Protein 7SBJ (pdb70)

Secondary structure (DSSP, 8-state):
-EEEEBGGGS-GGGHHHHHHHHHHTT---EEEEEEBSSSSS-B---HHHHHHHHHHT--S-EEEEEE-SS-TTTHHHHHHHT-SEEEE-GGG-S-HHHHHHHHHHTTPEEEEEE-TT--GGGGTTTGGG-SEEEEESS-TTS-S-PPPTHHHHHHHHHHHHHHHHTS--EEEEESS--HHHHHHHHHHT--EEEESHHHHT-SS-HHHHHHHHHHHHHHH-/-EE--BGGGS-GGGHHHHHHHHHHTT---EEEEEEBSSSSS-B-B-HHHHHHHHHHT--S-EEEEEE-SS-TTTHHHHHHTT-SEEEE-GGG-S-HHHHHHHHHHTT-EEEEEE-TT--GGGGTTTGGG-SEEEEESS-TTS-S----THHHHHHHHHHHHHHHHTS--EEEEESS--HHHHHHHHHHT--EEE-SHHHHT-SS-HHHHHHHHHHHHHHH-/-EE--BGGGS-GGGHHHHHHHHHHTT---EEEEEEBSSSSS-B-B-HHHHHHHHHHT--S-EEEEEE-SS-TTTHHHHHHTT-SEEEE-GGG-S-HHHHHHHHHHTT-EEEEEE-TT--GGGGTTTGGG-SEEEEESS-TTS-S----THHHHHHHHHHHHHHHHTS--EEEEESS--HHHHHHHHHHT--EEE-SHHHHT-SS-HHHHHHHHHHHHHHH-

Organism: Stenotrophomonas maltophilia (strain K279a) (NCBI:txid522373)

Sequence (663 aa):
CLIAPSSILSANFARLGEEVDNVLAAGADWVHFDVMDNHYVPNLTIGPMVCQQALRKHGVTAPIDVHLMVEPVVDRIIPDFAEEAGATYISFHPEASRHVHRTIQQLIRSLGCKKPGIVLNPATPVDILDWVLDDLDLVLLMSVNPGFGGQAFIPSALDKLKVVRKMIDASGKDIRRLEIDGGVKADNIGEIAAAGADTFVAGSSAIFNAKTSYQDVIAQMRANVAAARCLIAPSSILSANFARLGEEVDNNVLAAGADWVHFDVMDNHYVPNLTIGPMVCQQALRKHGVTAPIDVHLMVEPVVDRIIPDFAEEAGATYISFHPEASRHVHRTIQQLIRSLGCKPGIVLNPATPVDILDWVLDDLDLVLLMSVNPGFGGQAFIPSALDKLKVVRKMIDASGKDIRRLEIDGGVKADNIGEIAAAGADTFVAGSAIFNAKTSYQQDDVIAQQMRANVAAARCLIAPSSILSANFARLGEEVDNNVLAAGADWVHFDVMDNHYVPNLTIGPMVCQQALRKHGVTAPIDVHLMVEPVVDRIIPDFAEAGATYISFHPEASRHVHRTIQQLIRSLGCKKPGIVLNPATPVDILDWVLDDLDLVLLMSVNPGFGGQAFIPSALDKLKVVRKMIDASGKDIRRLEIDGGVKADNIGEIAAAGADTFVAGSAIFNAKTSYQQDDVIAQQMRANVAAAR

Solvent-accessible surface area: 25752 Å² total; per-residue (Å²): 84,37,2,0,1,8,0,57,35,11,72,87,92,144,21,16,93,22,0,62,71,2,37,93,18,30,10,42,9,1,0,0,8,5,15,42,87,126,2,2,84,66,126,31,23,22,29,145,27,0,110,56,3,64,91,101,50,6,129,19,44,0,0,0,0,0,3,4,56,103,1,39,167,33,0,52,58,0,21,154,8,24,10,30,25,0,0,0,0,9,93,3,15,216,125,25,104,121,0,5,111,23,0,104,83,72,70,6,83,0,0,0,0,0,7,6,6,9,21,26,71,63,0,80,224,11,17,88,55,4,29,0,0,0,2,8,0,14,2,3,14,55,54,92,54,86,32,20,100,32,7,30,78,5,0,103,58,0,53,150,44,6,90,94,33,71,103,128,5,43,0,0,0,17,6,28,6,105,31,120,26,0,12,109,1,6,68,5,12,4,30,0,2,1,4,14,70,22,0,17,103,37,114,80,51,46,115,82,13,2,59,93,0,80,56,41,7,71,89,40,218,85,37,2,0,1,10,0,43,37,11,62,9,0,85,1,0,65,24,0,61,80,1,38,92,16,29,10,45,8,1,0,0,6,0,11,0,20,71,44,6,47,38,0,0,0,0,11,40,2,0,108,12,0,65,92,46,52,6,128,20,43,0,0,0,0,0,2,0,73,79,2,40,101,1,0,50,51,0,20,153,7,24,10,30,24,0,0,0,0,8,94,5,15,214,126,22,89,120,0,2,99,23,0,104,90,71,70,8,90,0,0,0,0,1,30,29,95,13,94,37,88,64,0,81,228,12,17,93,49,5,36,0,0,0,1,8,0,14,68,11,14,130,54,91,62,84,30,45,100,61,6,30,90,32,0,110,69,0,53,155,47,4,90,93,34,69,105,132,6,40,0,0,0,18,5,31,5,104,24,117,27,0,12,112,1,6,68,5,11,2,25,0,2,1,4,16,69,26,0,18,103,38,114,75,49,46,104,49,11,2,59,80,1,81,58,54,8,71,92,41,214,82,38,2,0,1,9,0,39,36,11,63,9,1,83,1,0,67,22,0,63,81,1,40,95,18,30,10,43,10,2,0,0,6,0,12,0,20,70,43,7,45,39,0,0,0,0,11,46,2,0,104,13,0,62,92,46,52,6,128,18,45,0,0,0,0,0,3,1,72,78,1,36,96,0,0,50,54,0,20,89,3,24,10,32,23,0,0,0,0,8,96,5,15,122,10,14,19,63,0,5,97,22,0,105,84,72,71,6,81,0,0,0,0,1,30,31,95,11,93,36,38,26,1,74,41,1,16,88,59,5,29,0,0,0,2,9,0,13,69,10,14,131,54,91,59,85,33,44,98,62,6,31,90,33,0,109,70,0,52,155,44,4,92,93,33,71,105,130,6,41,0,0,0,17,6,28,5,105,30,117,26,0,12,110,1,6,68,6,11,3,26,0,2,1,4,15,72,25,0,16,102,38,116,81,41,43,100,82,16,2,60,94,0,81,55,44,6,73,91,36,212

Radius of gyration: 29.18 Å; Cα contacts (8 Å, |Δi|>4): 1461; chains: 3; bounding box: 73×74×62 Å

Nearest PDB structures (foldseek):
  7sbj-assembly1_C  TM=1.004E+00  e=1.946E-46  Stenotrophomonas maltophilia K279a
  5umf-assembly1_C  TM=9.713E-01  e=2.193E-35  Neisseria gonorrhoeae NCCP11945
  2fli-assembly1_D  TM=9.748E-01  e=1.116E-24  Streptococcus pyogenes
  1tqx-assembly1_A  TM=9.284E-01  e=1.489E-22  Plasmodium falciparum 3D7
  3ct7-assembly1_A  TM=9.253E-01  e=1.121E-21  unclassified

InterPro domains:
  IPR000056 Ribulose-phosphate 3-epimerase-like [PF00834] (6-203)
  IPR000056 Ribulose-phosphate 3-epimerase-like [PS01085] (33-47)
  IPR000056 Ribulose-phosphate 3-epimerase-like [PS01086] (136-158)
  IPR000056 Ribulose-phosphate 3-epimerase-like [PTHR11749] (4-222)
  IPR000056 Ribulose-phosphate 3-epimerase-like [cd00429] (5-217)
  IPR011060 Ribulose-phosphate binding barrel [SSF51366] (4-218)
  IPR013785 Aldolase-type TIM barrel [G3DSA:3.20.20.70] (1-223)
  IPR026019 Ribulose-phosphate 3-epimerase [MF_02227] (3-219)
  IPR026019 Ribulose-phosphate 3-epimerase [PIRSF001461] (2-222)
  IPR026019 Ribulose-phosphate 3-epimerase [TIGR01163] (5-217)

B-factor: mean 19.15, std 9.73, range [6.84, 82.82]

Structure (mmCIF, N/CA/C/O backbone):
data_7SBJ
#
_entry.id   7SBJ
#
_cell.length_a   83.890
_cell.length_b   136.480
_cell.length_c   148.740
_cell.angle_alpha   90.000
_cell.angle_beta   90.000
_cell.angle_gamma   90.000
#
_symmetry.space_group_name_H-M   'C 2 2 21'
#
loop_
_entity.id
_entity.type
_entity.pdbx_description
1 polymer 'Ribulose-phosphate 3-epimerase'
2 non-polymer 'ZINC ION'
3 non-polymer 'SULFATE ION'
4 non-polymer 'CHLORIDE ION'
5 non-polymer 'MAGNESIUM ION'
6 water water
#
loop_
_atom_site.group_PDB
_atom_site.id
_atom_site.type_symbol
_atom_site.label_atom_id
_atom_site.label_alt_id
_atom_site.label_comp_id
_atom_site.label_asym_id
_atom_site.label_entity_id
_atom_site.label_seq_id
_atom_site.pdbx_PDB_ins_code
_atom_site.Cartn_x
_atom_site.Cartn_y
_atom_site.Cartn_z
_atom_site.occupancy
_atom_site.B_iso_or_equiv
_atom_site.auth_seq_id
_atom_site.auth_comp_id
_atom_site.auth_asym_id
_atom_site.auth_atom_id
_atom_site.pdbx_PDB_model_num
ATOM 1 N N . CYS A 1 12 ? -28.26662 -16.15065 -35.95628 1.000 34.31722 4 CYS A N 1
ATOM 2 C CA . CYS A 1 12 ? -27.87805 -16.10920 -34.54555 1.000 25.35047 4 CYS A CA 1
ATOM 3 C C . CYS A 1 12 ? -26.36721 -15.83214 -34.34053 1.000 24.81877 4 CYS A C 1
ATOM 4 O O . CYS A 1 12 ? -26.01923 -14.68067 -34.10530 1.000 22.87749 4 CYS A O 1
ATOM 7 N N . LEU A 1 13 ? -25.45796 -16.81372 -34.43996 1.000 16.97376 5 LEU A N 1
ATOM 8 C CA . LEU A 1 13 ? -24.04827 -16.56001 -34.14851 1.000 13.77752 5 LEU A CA 1
ATOM 9 C C . LEU A 1 13 ? -23.20115 -16.69648 -35.40577 1.000 14.72471 5 LEU A C 1
ATOM 10 O O . LEU A 1 13 ? -23.35828 -17.65898 -36.16911 1.000 14.58488 5 LEU A O 1
ATOM 15 N N . ILE A 1 14 ? -22.29995 -15.73784 -35.61465 1.000 13.33014 6 ILE A N 1
ATOM 16 C CA . ILE A 1 14 ? -21.39669 -15.72765 -36.76242 1.000 12.39499 6 ILE A CA 1
ATOM 17 C C . ILE A 1 14 ? -19.99978 -16.02153 -36.24162 1.000 13.57350 6 ILE A C 1
ATOM 18 O O . ILE A 1 14 ? -19.51160 -15.31868 -35.34772 1.000 14.25350 6 ILE A O 1
ATOM 23 N N . ALA A 1 15 ? -19.35075 -17.04685 -36.80614 1.000 14.46250 7 ALA A N 1
ATOM 24 C CA . ALA A 1 15 ? -18.03968 -17.52175 -36.34776 1.000 12.01216 7 ALA A CA 1
ATOM 25 C C . ALA A 1 15 ? -17.07916 -17.59568 -37.52730 1.000 12.90840 7 ALA A C 1
ATOM 26 O O . ALA A 1 15 ? -16.90188 -18.66701 -38.12073 1.000 14.59754 7 ALA A O 1
ATOM 28 N N . PRO A 1 16 ? -16.43372 -16.48176 -37.89212 1.000 12.06298 8 PRO A N 1
ATOM 29 C CA . PRO A 1 16 ? -15.51106 -16.49829 -39.03997 1.000 13.28259 8 PRO A CA 1
ATOM 30 C C . PRO A 1 16 ? -14.33483 -17.42971 -38.80147 1.000 11.71745 8 PRO A C 1
ATOM 31 O O . PRO A 1 16 ? -13.78126 -17.49735 -37.70026 1.000 12.56393 8 PRO A O 1
ATOM 35 N N . SER A 1 17 ? -13.95126 -18.15563 -39.84994 1.000 13.60333 9 SER A N 1
ATOM 36 C CA A SER A 1 17 ? -12.82869 -19.08504 -39.79739 0.652 14.21510 9 SER A CA 1
ATOM 37 C CA B SER A 1 17 ? -12.82194 -19.06974 -39.74297 0.348 14.24870 9 SER A CA 1
ATOM 38 C C . SER A 1 17 ? -11.55314 -18.34133 -40.17193 1.000 14.71547 9 SER A C 1
ATOM 39 O O . SER A 1 17 ? -11.42594 -17.87644 -41.31247 1.000 15.13833 9 SER A O 1
ATOM 44 N N . ILE A 1 18 ? -10.60845 -18.24249 -39.23932 1.000 15.58886 10 ILE A N 1
ATOM 45 C CA . ILE A 1 18 ? -9.39980 -17.45410 -39.46811 1.000 14.90571 10 ILE A CA 1
ATOM 46 C C . ILE A 1 18 ? -8.40444 -18.12819 -40.40225 1.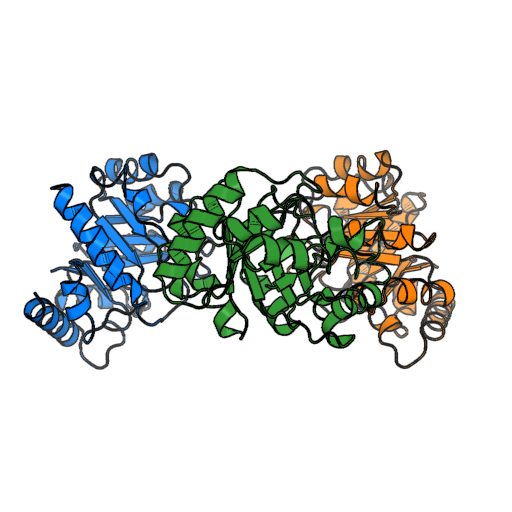000 17.76865 10 ILE A C 1
ATOM 47 O O . ILE A 1 18 ? -7.39077 -17.51894 -40.75697 1.000 20.94670 10 ILE A O 1
ATOM 52 N N . LEU A 1 19 ? -8.68101 -19.36564 -40.83952 1.000 18.02918 11 LEU A N 1
ATOM 53 C CA . LEU A 1 19 ? -7.82959 -19.95906 -41.87387 1.000 23.77680 11 LEU A CA 1
ATOM 54 C C . LEU A 1 19 ? -7.75370 -19.08308 -43.11790 1.000 23.40491 11 LEU A C 1
ATOM 55 O O . LEU A 1 19 ? -6.75289 -19.11860 -43.84794 1.000 20.57293 11 LEU A O 1
ATOM 60 N N . SER A 1 20 ? -8.80381 -18.31793 -43.39089 1.000 20.52017 12 SER A N 1
ATOM 61 C CA . SER A 1 20 ? -8.85653 -17.46730 -44.57121 1.000 22.48386 12 SER A CA 1
ATOM 62 C C . SER A 1 20 ? -8.33385 -16.05737 -44.30944 1.000 20.41663 12 SER A C 1
ATOM 63 O O . SER A 1 20 ? -8.31214 -15.23557 -45.23784 1.000 19.62069 12 SER A O 1
ATOM 66 N N . ALA A 1 21 ? -7.91384 -15.76191 -43.07977 1.000 18.27025 13 ALA A N 1
ATOM 67 C CA . ALA A 1 21 ? -7.44703 -14.43334 -42.71247 1.000 17.29273 13 ALA A CA 1
ATOM 68 C C . ALA A 1 21 ? -5.97960 -14.24798 -43.09926 1.000 17.42857 13 ALA A C 1
ATOM 69 O O . ALA A 1 21 ? -5.27275 -15.19346 -43.45300 1.000 18.11607 13 ALA A O 1
ATOM 71 N N . ASN A 1 22 ? -5.51299 -13.00491 -42.99914 1.000 17.45856 14 ASN A N 1
ATOM 72 C CA . ASN A 1 22 ? -4.10921 -12.68806 -43.24867 1.000 17.40096 14 ASN A CA 1
ATOM 73 C C . ASN A 1 22 ? -3.31306 -13.02184 -41.99537 1.000 17.01349 14 ASN A C 1
ATOM 74 O O . ASN A 1 22 ? -3.31430 -12.25682 -41.02833 1.000 17.55008 14 ASN A O 1
ATOM 79 N N . PHE A 1 23 ? -2.59454 -14.14714 -42.01914 1.000 14.45847 15 PHE A N 1
ATOM 80 C CA . PHE A 1 23 ? -1.83031 -14.55987 -40.84305 1.000 15.91292 15 PHE A CA 1
ATOM 81 C C . PHE A 1 23 ? -0.61322 -13.69079 -40.56229 1.000 16.59288 15 PHE A C 1
ATOM 82 O O . PHE A 1 23 ? 0.02560 -13.88641 -39.52288 1.000 18.19662 15 PHE A O 1
ATOM 90 N N . ALA A 1 24 ? -0.24311 -12.78277 -41.46470 1.000 15.22540 16 ALA A N 1
ATOM 91 C CA . ALA A 1 24 ? 0.79433 -11.82654 -41.11729 1.000 16.74707 16 ALA A CA 1
ATOM 92 C C . ALA A 1 24 ? 0.28224 -10.74302 -40.17439 1.000 17.11468 16 ALA A C 1
ATOM 93 O O . ALA A 1 24 ? 1.09054 -10.06107 -39.53777 1.000 18.58422 16 ALA A O 1
ATOM 95 N N . ARG A 1 25 ? -1.03377 -10.58709 -40.05850 1.000 16.01076 17 ARG A N 1
ATOM 96 C CA . ARG A 1 25 ? -1.62735 -9.55832 -39.20548 1.000 16.83403 17 ARG A CA 1
ATOM 97 C C . ARG A 1 25 ? -2.84569 -10.13662 -38.49638 1.000 15.04556 17 ARG A C 1
ATOM 98 O O . ARG A 1 25 ? -3.93953 -9.57461 -38.53273 1.000 14.88043 17 ARG A O 1
ATOM 106 N N . LEU A 1 26 ? -2.66025 -11.27668 -37.82939 1.000 14.63551 18 LEU A N 1
ATOM 107 C CA . LEU A 1 26 ? -3.79828 -12.03028 -37.31992 1.000 13.47291 18 LEU A CA 1
ATOM 108 C C . LEU A 1 26 ? -4.55080 -11.27767 -36.22171 1.000 14.07793 18 LEU A C 1
ATOM 109 O O . LEU A 1 26 ? -5.78850 -11.30648 -36.18853 1.000 13.48632 18 LEU A O 1
ATOM 114 N N . GLY A 1 27 ? -3.83405 -10.61261 -35.30901 1.000 14.82859 19 GLY A N 1
ATOM 115 C CA . GLY A 1 27 ? -4.51643 -9.86053 -34.26281 1.000 15.00980 19 GLY A CA 1
ATOM 116 C C . GLY A 1 27 ? -5.40509 -8.77296 -34.84347 1.000 14.91130 19 GLY A C 1
ATOM 117 O O . GLY A 1 27 ? -6.54667 -8.58536 -34.41496 1.000 14.37346 19 GLY A O 1
ATOM 118 N N . GLU A 1 28 ? -4.88780 -8.05277 -35.83815 1.000 15.53023 20 GLU A N 1
ATOM 119 C CA . GLU A 1 28 ? -5.66316 -7.02506 -36.52582 1.000 20.92034 20 GLU A CA 1
ATOM 120 C C . GLU A 1 28 ? -6.89448 -7.62744 -37.20161 1.000 19.80902 20 GLU A C 1
ATOM 121 O O . GLU A 1 28 ? -8.00200 -7.08514 -37.10174 1.000 16.87721 20 GLU A O 1
ATOM 127 N N . GLU A 1 29 ? -6.71411 -8.75919 -37.89123 1.000 14.00219 21 GLU A N 1
ATOM 128 C CA . GLU A 1 29 ? -7.81330 -9.39973 -38.60975 1.000 15.48284 21 GLU A CA 1
ATOM 129 C C . GLU A 1 29 ? -8.91430 -9.83611 -37.65621 1.000 16.96552 21 GLU A C 1
ATOM 130 O O . GLU A 1 29 ? -10.10637 -9.64409 -37.92913 1.000 14.58646 21 GLU A O 1
ATOM 136 N N . VAL A 1 30 ? -8.52882 -10.46344 -36.54643 1.000 12.47362 22 VAL A N 1
ATOM 137 C CA . VAL A 1 30 ? -9.50757 -10.92905 -35.56682 1.000 14.90639 22 VAL A CA 1
ATOM 138 C C . VAL A 1 30 ? -10.19002 -9.74490 -34.89521 1.000 13.77022 22 VAL A C 1
ATOM 139 O O . VAL A 1 30 ? -11.41602 -9.72349 -34.74175 1.000 13.72983 22 VAL A O 1
ATOM 143 N N . ASP A 1 31 ? -9.40650 -8.75076 -34.47023 1.000 13.52772 23 ASP A N 1
ATOM 144 C CA . ASP A 1 31 ? -10.00322 -7.54407 -33.89500 1.000 13.73514 23 ASP A CA 1
ATOM 145 C C . ASP A 1 31 ? -11.02499 -6.94177 -34.84835 1.000 17.12759 23 ASP A C 1
ATOM 146 O O . ASP A 1 31 ? -12.14087 -6.58319 -34.44330 1.000 13.83497 23 ASP A O 1
ATOM 151 N N . ASN A 1 32 ? -10.64698 -6.81329 -36.12796 1.000 14.55112 24 ASN A N 1
ATOM 152 C CA . ASN A 1 32 ? -11.51649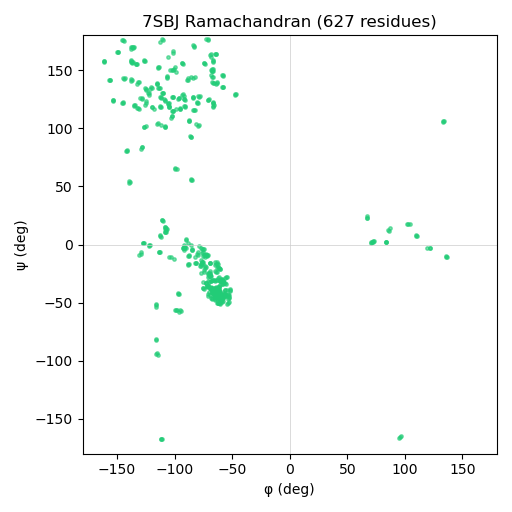 -6.14459 -37.09155 1.000 16.54552 24 ASN A CA 1
ATOM 153 C C . ASN A 1 32 ? -12.77912 -6.94711 -37.36895 1.000 14.60978 24 ASN A C 1
ATOM 154 O O . ASN A 1 32 ? -13.85647 -6.36701 -37.55605 1.000 15.52057 24 ASN A O 1
ATOM 159 N N . VAL A 1 33 ? -12.67310 -8.27346 -37.42398 1.000 11.82764 25 VAL A N 1
ATOM 160 C CA . VAL A 1 33 ? -13.86457 -9.03753 -37.77017 1.000 13.47023 25 VAL A CA 1
ATOM 161 C C . VAL A 1 33 ? -14.82608 -9.09467 -36.58784 1.000 12.16169 25 VAL A C 1
ATOM 162 O O . VAL A 1 33 ? -16.04612 -9.09373 -36.78064 1.000 13.84748 25 VAL A O 1
ATOM 166 N N . LEU A 1 34 ? -14.31304 -9.09350 -35.35600 1.000 12.23357 26 LEU A N 1
ATOM 167 C CA . LEU A 1 34 ? -15.19705 -9.01364 -34.19346 1.000 13.49439 26 LEU A CA 1
ATOM 168 C C . LEU A 1 34 ? -15.83131 -7.62798 -34.08416 1.000 18.65817 26 LEU A C 1
ATOM 169 O O . LEU A 1 34 ? -17.01690 -7.50340 -33.74752 1.000 13.89946 26 LEU A O 1
ATOM 174 N N . ALA A 1 35 ? -15.05229 -6.57018 -34.33476 1.000 15.15724 27 ALA A N 1
ATOM 175 C CA . ALA A 1 35 ? -15.63056 -5.23465 -34.35777 1.000 15.71468 27 ALA A CA 1
ATOM 176 C C . ALA A 1 35 ? -16.70700 -5.11329 -35.42946 1.000 20.39395 27 ALA A C 1
ATOM 177 O O . ALA A 1 35 ? -17.63616 -4.30694 -35.28614 1.000 18.31143 27 ALA A O 1
ATOM 179 N N . ALA A 1 36 ? -16.57695 -5.86808 -36.52710 1.000 17.65796 28 ALA A N 1
ATOM 180 C CA . ALA A 1 36 ? -17.54313 -5.82334 -37.61761 1.000 15.22557 28 ALA A CA 1
ATOM 181 C C . ALA A 1 36 ? -18.82489 -6.58245 -37.31626 1.000 16.49401 28 ALA A C 1
ATOM 182 O O . ALA A 1 36 ? -19.71273 -6.61619 -38.17202 1.000 17.80150 28 ALA A O 1
ATOM 184 N N . GLY A 1 37 ? -18.92423 -7.24848 -36.17129 1.000 13.94640 29 GLY A N 1
ATOM 185 C CA . GLY A 1 37 ? -20.15267 -7.92614 -35.79575 1.000 16.04547 29 GLY A CA 1
ATOM 186 C C . GLY A 1 37 ? -20.03122 -9.42647 -35.60176 1.000 15.59908 29 GLY A C 1
ATOM 187 O O . GLY A 1 37 ? -21.02642 -10.06103 -35.21961 1.000 17.44607 29 GLY A O 1
ATOM 188 N N . ALA A 1 38 ? -18.87182 -10.03740 -35.83974 1.000 13.94426 30 ALA A N 1
ATOM 189 C CA . ALA A 1 38 ? -18.71910 -11.46478 -35.58428 1.000 14.62294 30 ALA A CA 1
ATOM 190 C C . ALA A 1 38 ? -18.81198 -11.76228 -34.09064 1.000 15.47721 30 ALA A C 1
ATOM 191 O O . ALA A 1 38 ? -18.42928 -10.94905 -33.24754 1.000 14.41148 30 ALA A O 1
ATOM 193 N N . ASP A 1 39 ? -19.31080 -12.95611 -33.76056 1.000 12.75007 31 ASP A N 1
ATOM 194 C CA . ASP A 1 39 ? -19.46817 -13.35408 -32.36428 1.000 16.67285 31 ASP A CA 1
ATOM 195 C C . ASP A 1 39 ? -18.31284 -14.18138 -31.83567 1.000 16.04087 31 ASP A C 1
ATOM 196 O O . ASP A 1 39 ? -17.88160 -13.96566 -30.69660 1.000 14.09352 31 ASP A O 1
ATOM 201 N N . TRP A 1 40 ? -17.82665 -15.13038 -32.62993 1.000 13.67567 32 TRP A N 1
ATOM 202 C CA . TRP A 1 40 ? -16.82340 -16.09790 -32.22157 1.000 14.69488 32 TRP A CA 1
ATOM 203 C C . TRP A 1 40 ? -15.66564 -16.07813 -33.19908 1.000 15.24729 32 TRP A C 1
ATOM 204 O O . TRP A 1 40 ? -15.82221 -15.71047 -34.36508 1.000 13.47735 32 TRP A O 1
ATOM 215 N N . VAL A 1 41 ? -14.52002 -16.56021 -32.73167 1.000 11.67719 33 VAL A N 1
ATOM 216 C CA . VAL A 1 41 ? -13.36560 -16.80896 -33.58353 1.000 12.88628 33 VAL A CA 1
ATOM 217 C C . VAL A 1 41 ? -13.31040 -18.30510 -33.83643 1.000 12.59478 33 VAL A C 1
ATOM 218 O O . VAL A 1 41 ? -13.07032 -19.07133 -32.90228 1.000 14.43308 33 VAL A O 1
ATOM 222 N N . HIS A 1 42 ? -13.50288 -18.73245 -35.08125 1.000 11.64854 34 HIS A N 1
ATOM 223 C CA . HIS A 1 42 ? -13.45986 -20.15579 -35.40464 1.000 11.70831 34 HIS A CA 1
ATOM 224 C C . HIS A 1 42 ? -12.06006 -20.57218 -35.84936 1.000 13.53932 34 HIS A C 1
ATOM 225 O O . HIS A 1 42 ? -11.48421 -19.98451 -36.76901 1.000 13.65057 34 HIS A O 1
ATOM 232 N N . PHE A 1 43 ? -11.55443 -21.64142 -35.24232 1.000 12.30634 35 PHE A N 1
ATOM 233 C CA . PHE A 1 43 ? -10.13019 -21.96849 -35.22558 1.000 14.47973 35 PHE A CA 1
ATOM 234 C C . PHE A 1 43 ? -10.00058 -23.41265 -35.73155 1.000 18.42604 35 PHE A C 1
ATOM 235 O O . PHE A 1 43 ? -10.27742 -24.35521 -34.98086 1.000 20.69662 35 PHE A O 1
ATOM 243 N N . ASP A 1 44 ? -9.61828 -23.60657 -37.00241 1.000 14.52222 36 ASP A N 1
ATOM 244 C CA . ASP A 1 44 ? -9.52147 -24.94253 -37.59688 1.000 17.23259 36 ASP A CA 1
ATOM 245 C C . ASP A 1 44 ? -8.11373 -25.50278 -37.40689 1.000 18.34836 36 ASP A C 1
ATOM 246 O O . ASP A 1 44 ? -7.13681 -24.93809 -37.90925 1.000 19.22792 36 ASP A O 1
ATOM 251 N N . VAL A 1 45 ? -8.00979 -26.62165 -36.69635 1.000 11.48282 37 VAL A N 1
ATOM 252 C CA . VAL A 1 45 ? -6.73228 -27.18510 -36.28042 1.000 9.46476 37 VAL A CA 1
ATOM 253 C C . VAL A 1 45 ? -6.55308 -28.48863 -37.04707 1.000 12.36565 37 VAL A C 1
ATOM 254 O O . VAL A 1 45 ? -7.36420 -29.40549 -36.90000 1.000 12.35016 37 VAL A O 1
ATOM 258 N N . MET A 1 46 ? -5.50731 -28.57381 -37.86638 1.000 10.62210 38 MET A N 1
ATOM 259 C CA . MET A 1 46 ? -5.26610 -29.75136 -38.69717 1.000 10.28616 38 MET A CA 1
ATOM 260 C C . MET A 1 46 ? -3.86468 -30.27308 -38.42218 1.000 10.73744 38 MET A C 1
ATOM 261 O O . MET A 1 46 ? -2.91252 -29.49015 -38.38877 1.000 10.97858 38 MET A O 1
ATOM 266 N N . ASP A 1 47 ? -3.72847 -31.59005 -38.21531 1.000 9.24692 39 ASP A N 1
ATOM 267 C CA . ASP A 1 47 ? -2.44701 -32.15625 -37.79765 1.000 9.26684 39 ASP A CA 1
ATOM 268 C C . ASP A 1 47 ? -1.73966 -32.94566 -38.89877 1.000 10.51427 39 ASP A C 1
ATOM 269 O O . ASP A 1 47 ? -0.79189 -33.67716 -38.60028 1.000 11.08708 39 ASP A O 1
ATOM 274 N N . ASN A 1 48 ? -2.16050 -32.81055 -40.15340 1.000 9.40792 40 ASN A N 1
ATOM 275 C CA . ASN A 1 48 ? -1.56370 -33.46980 -41.31367 1.000 9.41665 40 ASN A CA 1
ATOM 276 C C . ASN A 1 48 ? -1.83727 -34.96052 -41.31838 1.000 12.19567 40 ASN A C 1
ATOM 277 O O . ASN A 1 48 ? -1.32988 -35.66161 -42.20695 1.000 11.98306 40 ASN A O 1
ATOM 282 N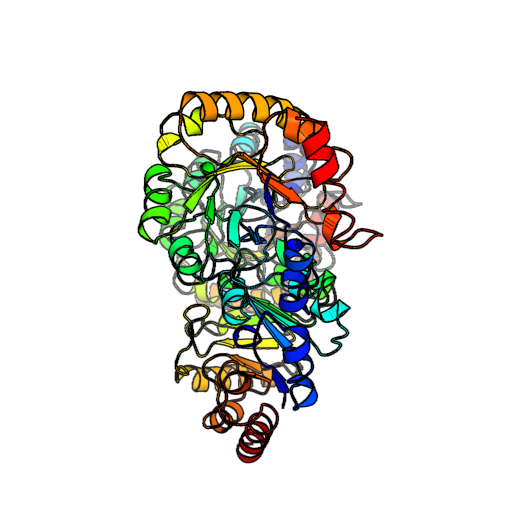 N . HIS A 1 49 ? -2.58621 -35.47777 -40.34715 1.000 9.57375 41 HIS A N 1
ATOM 283 C CA . HIS A 1 49 ? -2.87176 -36.90878 -40.28244 1.000 11.63714 41 HIS A CA 1
ATOM 284 C C . HIS A 1 49 ? -4.35200 -37.20095 -40.43643 1.000 12.51003 41 HIS A C 1
ATOM 285 O O . HIS A 1 49 ? -4.73450 -38.03548 -41.26562 1.000 11.98725 41 HIS A O 1
ATOM 292 N N . TYR A 1 50 ? -5.19726 -36.54294 -39.64418 1.000 10.72791 42 TYR A N 1
ATOM 293 C CA . TYR A 1 50 ? -6.63094 -36.73281 -39.79336 1.000 11.67400 42 TYR A CA 1
ATOM 294 C C . TYR A 1 50 ? -7.11998 -36.14509 -41.11283 1.000 11.57247 42 TYR A C 1
ATOM 295 O O . TYR A 1 50 ? -8.08211 -36.65071 -41.71116 1.000 11.52975 42 TYR A O 1
ATOM 304 N N . VAL A 1 51 ? -6.47004 -35.08039 -41.57432 1.000 11.14858 43 VAL A N 1
ATOM 305 C CA . VAL A 1 51 ? -6.70835 -34.46622 -42.87909 1.000 9.40019 43 VAL A CA 1
ATOM 306 C C . VAL A 1 51 ? -5.35283 -34.12485 -43.48447 1.000 10.17256 43 VAL A C 1
ATOM 307 O O . VAL A 1 51 ? -4.35558 -33.99184 -42.76159 1.000 11.54605 43 VAL A O 1
ATOM 311 N N . PRO A 1 52 ? -5.28080 -33.98330 -44.81853 1.000 12.22462 44 PRO A N 1
ATOM 312 C CA . PRO A 1 52 ? -3.97414 -33.76650 -45.48410 1.000 11.37862 44 PRO A CA 1
ATOM 313 C C . PRO A 1 52 ? -3.56887 -32.29389 -45.52633 1.000 14.82920 44 PRO A C 1
ATOM 314 O O . PRO A 1 52 ? -3.33225 -31.70708 -46.59867 1.000 11.13109 44 PRO A O 1
ATOM 318 N N . ASN A 1 53 ? -3.52005 -31.67385 -44.35354 1.000 10.35368 45 ASN A N 1
ATOM 319 C CA . ASN A 1 53 ? -3.08467 -30.28875 -44.24256 1.000 11.09268 45 ASN A CA 1
ATOM 320 C C . ASN A 1 53 ? -2.70977 -30.07303 -42.78492 1.000 12.17745 45 ASN A C 1
ATOM 321 O O . ASN A 1 53 ? -3.13317 -30.82784 -41.90487 1.000 9.21216 45 ASN A O 1
ATOM 326 N N . LEU A 1 54 ? -1.87020 -29.06777 -42.54654 1.000 11.34854 46 LEU A N 1
ATOM 327 C CA . LEU A 1 54 ? -1.40809 -28.69860 -41.20911 1.000 10.96468 46 LEU A CA 1
ATOM 328 C C . LEU A 1 54 ? -1.62532 -27.20016 -41.06152 1.000 10.31136 46 LEU A C 1
ATOM 329 O O . LEU A 1 54 ? -1.17090 -26.43986 -41.91662 1.000 12.13472 46 LEU A O 1
ATOM 334 N N . THR A 1 55 ? -2.32584 -26.77682 -40.00781 1.000 10.96190 47 THR A N 1
ATOM 335 C CA . THR A 1 55 ? -2.68264 -25.36073 -39.90303 1.000 12.29143 47 THR A CA 1
ATOM 336 C C . THR A 1 55 ? -2.03465 -24.69024 -38.69720 1.000 14.27496 47 THR A C 1
ATOM 337 O O . THR A 1 55 ? -0.90186 -24.22042 -38.79915 1.000 16.42029 47 THR A O 1
ATOM 341 N N . ILE A 1 56 ? -2.73075 -24.62412 -37.55831 1.000 10.63890 48 ILE A N 1
ATOM 342 C CA . ILE A 1 56 ? -2.28105 -23.80924 -36.43539 1.000 11.14038 48 ILE A CA 1
ATOM 343 C C . ILE A 1 56 ? -2.58572 -24.50992 -35.12299 1.000 13.85142 48 ILE A C 1
ATOM 344 O O . ILE A 1 56 ? -3.63472 -25.14199 -34.97589 1.000 14.25429 48 ILE A O 1
ATOM 349 N N . GLY A 1 57 ? -1.67796 -24.36295 -34.15851 1.000 11.63207 49 GLY A N 1
ATOM 350 C CA . GLY A 1 57 ? -1.80363 -25.05908 -32.89971 1.000 12.03453 49 GLY A CA 1
ATOM 351 C C . GLY A 1 57 ? -2.11813 -24.12619 -31.73988 1.000 13.36676 49 GLY A C 1
ATOM 352 O O . GLY A 1 57 ? -2.47087 -22.95469 -31.92087 1.000 11.73423 49 GLY A O 1
ATOM 353 N N . PRO A 1 58 ? -1.98017 -24.65822 -30.52106 1.000 12.12217 50 PRO A N 1
ATOM 354 C CA . PRO A 1 58 ? -2.36595 -23.91277 -29.30468 1.000 11.36134 50 PRO A CA 1
ATOM 355 C C . PRO A 1 58 ? -1.67449 -22.57475 -29.15176 1.000 15.73756 50 PRO A C 1
ATOM 356 O O . PRO A 1 58 ? -2.26599 -21.64821 -28.58250 1.000 15.58629 50 PRO A O 1
ATOM 360 N N . MET A 1 59 ? -0.42512 -22.45540 -29.61288 1.000 11.16849 51 MET A N 1
ATOM 361 C CA . MET A 1 59 ? 0.30684 -21.19904 -29.44455 1.000 16.11189 51 MET A CA 1
ATOM 362 C C . MET A 1 59 ? -0.40190 -20.04061 -30.12790 1.000 15.99646 51 MET A C 1
ATOM 363 O O . MET A 1 59 ? -0.26978 -18.88801 -29.69212 1.000 16.12365 51 MET A O 1
ATOM 368 N N . VAL A 1 60 ? -1.12067 -20.30863 -31.21505 1.000 13.30632 52 VAL A N 1
ATOM 369 C CA . VAL A 1 60 ? -1.82063 -19.23039 -31.91834 1.000 15.29516 52 VAL A CA 1
ATOM 370 C C . VAL A 1 60 ? -3.05996 -18.80890 -31.14172 1.000 14.87393 52 VAL A C 1
ATOM 371 O O . VAL A 1 60 ? -3.41534 -17.62382 -31.09638 1.000 14.70023 52 VAL A O 1
ATOM 375 N N . CYS A 1 61 ? -3.74465 -19.76983 -30.52420 1.000 13.54080 53 CYS A N 1
ATOM 376 C CA . CYS A 1 61 ? -4.84335 -19.43464 -29.62341 1.000 15.67505 53 CYS A CA 1
ATOM 377 C C . CYS A 1 61 ? -4.34350 -18.58141 -28.46155 1.000 17.24844 53 CYS A C 1
ATOM 378 O O . CYS A 1 61 ? -4.95158 -17.56164 -28.10412 1.000 15.20654 53 CYS A O 1
ATOM 381 N N . GLN A 1 62 ? -3.22020 -18.98406 -27.86205 1.000 14.81466 54 GLN A N 1
ATOM 382 C CA A GLN A 1 62 ? -2.64703 -18.22356 -26.75416 0.494 15.53347 54 GLN A CA 1
ATOM 383 C CA B GLN A 1 62 ? -2.65672 -18.21862 -26.75461 0.506 15.52851 54 GLN A CA 1
ATOM 384 C C . GLN A 1 62 ? -2.27623 -16.81237 -27.19281 1.000 14.77541 54 GLN A C 1
ATOM 385 O O . GLN A 1 62 ? -2.47667 -15.84079 -26.44653 1.000 16.27546 54 GLN A O 1
ATOM 396 N N . ALA A 1 63 ? -1.72897 -16.67747 -28.40224 1.000 12.31266 55 ALA A N 1
ATOM 397 C CA . ALA A 1 63 ? -1.36503 -15.34735 -28.88461 1.000 14.70905 55 ALA A CA 1
ATOM 398 C C . ALA A 1 63 ? -2.58745 -14.44473 -29.01115 1.000 15.38100 55 ALA A C 1
ATOM 399 O O . ALA A 1 63 ? -2.49562 -13.24136 -28.75007 1.000 14.43032 55 ALA A O 1
ATOM 401 N N . LEU A 1 64 ? -3.74027 -14.99087 -29.43002 1.000 13.47612 56 LEU A N 1
ATOM 402 C CA . LEU A 1 64 ? -4.93041 -14.13940 -29.51733 1.000 13.92583 56 LEU A CA 1
ATOM 403 C C . LEU A 1 64 ? -5.39714 -13.70542 -28.12993 1.000 14.26165 56 LEU A C 1
ATOM 404 O O . LEU A 1 64 ? -5.76045 -12.53906 -27.92522 1.000 15.15300 56 LEU A O 1
ATOM 409 N N . ARG A 1 65 ? -5.36928 -14.61267 -27.15019 1.000 13.11703 57 ARG A N 1
ATOM 410 C CA . ARG A 1 65 ? -5.73200 -14.20882 -25.79404 1.000 15.15945 57 ARG A CA 1
ATOM 411 C C . ARG A 1 65 ? -4.76573 -13.15895 -25.25972 1.000 14.98545 57 ARG A C 1
ATOM 412 O O . ARG A 1 65 ? -5.18186 -12.17534 -24.63479 1.000 15.11121 57 ARG A O 1
ATOM 420 N N . LYS A 1 66 ? -3.46800 -13.35594 -25.48201 1.000 11.96396 58 LYS A N 1
ATOM 421 C CA . LYS A 1 66 ? -2.49743 -12.39604 -24.97254 1.000 13.42342 58 LYS A CA 1
ATOM 422 C C . LYS A 1 66 ? -2.66666 -11.03982 -25.64748 1.000 15.04675 58 LYS A C 1
ATOM 423 O O . LYS A 1 66 ? -2.41387 -9.99918 -25.02601 1.000 14.92192 58 LYS A O 1
ATOM 425 N N . HIS A 1 67 ? -3.09861 -11.03928 -26.91301 1.000 18.00648 59 HIS A N 1
ATOM 426 C CA . HIS A 1 67 ? -3.37084 -9.81202 -27.66168 1.000 15.92121 59 HIS A CA 1
ATOM 427 C C . HIS A 1 67 ? -4.59706 -9.08198 -27.12856 1.000 24.24018 59 HIS A C 1
ATOM 428 O O . HIS A 1 67 ? -4.79640 -7.90228 -27.44495 1.000 22.35163 59 HIS A O 1
ATOM 435 N N . GLY A 1 68 ? -5.42257 -9.74977 -26.33157 1.000 16.67514 60 GLY A N 1
ATOM 436 C CA . GLY A 1 68 ? -6.58423 -9.12070 -25.74333 1.000 18.43955 60 GLY A CA 1
ATOM 437 C C . GLY A 1 68 ? -7.92425 -9.57766 -26.27529 1.000 20.00457 60 GLY A C 1
ATOM 438 O O . GLY A 1 68 ? -8.95065 -8.97125 -25.93050 1.000 18.79427 60 GLY A O 1
ATOM 439 N N . VAL A 1 69 ? -7.95819 -10.61088 -27.10663 1.000 14.20227 61 VAL A N 1
ATOM 440 C CA . VAL A 1 69 ? -9.23033 -11.10553 -27.61016 1.000 14.57000 61 V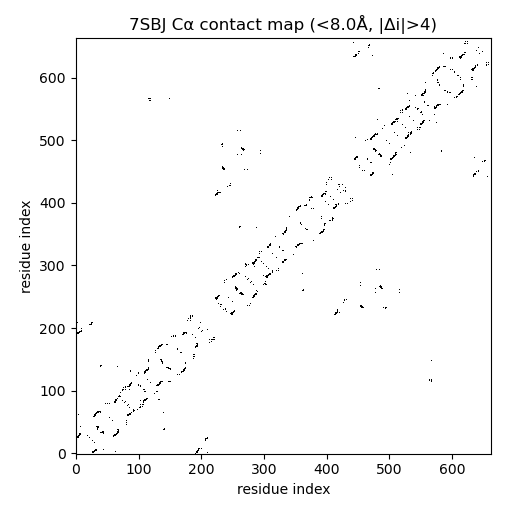AL A CA 1
ATOM 441 C C . VAL A 1 69 ? -9.97321 -11.77047 -26.45959 1.000 15.38184 61 VAL A C 1
ATOM 442 O O . VAL A 1 69 ? -9.42558 -12.64354 -25.77401 1.000 15.46166 61 VAL A O 1
ATOM 446 N N . THR A 1 70 ? -11.20935 -11.33145 -26.21574 1.000 14.96526 62 THR A N 1
ATOM 447 C CA . THR A 1 70 ? -12.05254 -11.90527 -25.17460 1.000 19.19699 62 THR A CA 1
ATOM 448 C C . THR A 1 70 ? -13.27594 -12.64059 -25.71064 1.000 18.14896 62 THR A C 1
ATOM 449 O O . THR A 1 70 ? -14.00744 -13.25055 -24.91513 1.000 14.53514 62 THR A O 1
ATOM 453 N N . ALA A 1 71 ? -13.52947 -12.59080 -27.02293 1.000 14.03077 63 ALA A N 1
ATOM 454 C CA . ALA A 1 71 ? -14.65363 -13.32538 -27.60467 1.000 15.77975 63 ALA A CA 1
ATOM 455 C C . ALA A 1 71 ? -14.41958 -14.82919 -27.49903 1.000 11.44344 63 ALA A C 1
ATOM 456 O O . ALA A 1 71 ? -13.27812 -15.27842 -27.35888 1.000 14.53480 63 ALA A O 1
ATOM 458 N N . PRO A 1 72 ? -15.48587 -15.63271 -27.56692 1.000 12.88239 64 PRO A N 1
ATOM 459 C CA . PRO A 1 72 ? -15.29786 -17.08664 -27.55361 1.000 12.93081 64 PRO A CA 1
ATOM 460 C C . PRO A 1 72 ? -14.42279 -17.52277 -28.71998 1.000 14.80678 64 PRO A C 1
ATOM 461 O O . PRO A 1 72 ? -14.56510 -17.03808 -29.85259 1.000 13.63384 64 PRO A O 1
ATOM 465 N N . ILE A 1 73 ? -13.47783 -18.40429 -28.41841 1.000 11.53419 65 ILE A N 1
ATOM 466 C CA . ILE A 1 73 ? -12.64012 -19.03144 -29.42523 1.000 10.12956 65 ILE A CA 1
ATOM 467 C C . ILE A 1 73 ? -13.12360 -20.46310 -29.57086 1.000 10.60296 65 ILE A C 1
ATOM 468 O O . ILE A 1 73 ? -13.14134 -21.22829 -28.59941 1.000 12.07821 65 ILE A O 1
ATOM 473 N N . ASP A 1 74 ? -13.51320 -20.80813 -30.78258 1.000 10.11087 66 ASP A N 1
ATOM 474 C CA . ASP A 1 74 ? -14.19335 -22.06163 -31.10219 1.000 9.40625 66 ASP A CA 1
ATOM 475 C C . ASP A 1 74 ? -13.19434 -22.93499 -31.85983 1.000 11.45384 66 ASP A C 1
ATOM 476 O O . ASP A 1 74 ? -12.94666 -22.70669 -33.04704 1.000 12.12064 66 ASP A O 1
ATOM 481 N N . VAL A 1 75 ? -12.60783 -23.91905 -31.16820 1.000 9.90079 67 VAL A N 1
ATOM 482 C CA . VAL A 1 75 ? -11.51264 -24.72699 -31.70143 1.000 11.64553 67 VAL A CA 1
ATOM 483 C C . VAL A 1 75 ? -12.08179 -26.01366 -32.28924 1.000 13.01157 67 VAL A C 1
ATOM 484 O O . VAL A 1 75 ? -12.69012 -26.81980 -31.57196 1.000 12.08278 67 VAL A O 1
ATOM 488 N N . HIS A 1 76 ? -11.91278 -26.19253 -33.60175 1.000 9.26267 68 HIS A N 1
ATOM 489 C CA . HIS A 1 76 ? -12.36925 -27.38299 -34.30461 1.000 9.97497 68 HIS A CA 1
ATOM 490 C C . HIS A 1 76 ? -11.14038 -28.24978 -34.54620 1.000 12.35020 68 HIS A C 1
ATOM 491 O O . HIS A 1 76 ? -10.27605 -27.90160 -35.36289 1.000 10.94529 68 HIS A O 1
ATOM 498 N N . LEU A 1 77 ? -11.04890 -29.37640 -33.83249 1.000 9.47741 69 LEU A N 1
ATOM 499 C CA . LEU A 1 77 ? -9.88758 -30.24623 -33.93341 1.000 9.41228 69 LEU A CA 1
ATOM 500 C C . LEU A 1 77 ? -10.09850 -31.22919 -35.07734 1.000 13.10187 69 LEU A C 1
ATOM 501 O O . LEU A 1 77 ? -10.89647 -32.16903 -34.96035 1.000 10.40517 69 LEU A O 1
ATOM 506 N N . MET A 1 78 ? -9.38272 -31.01300 -36.17621 1.000 11.15658 70 MET A N 1
ATOM 507 C CA . MET A 1 78 ? -9.23011 -32.03381 -37.21596 1.000 11.91970 70 MET A CA 1
ATOM 508 C C . MET A 1 78 ? -7.87593 -32.71442 -37.03337 1.000 11.41976 70 MET A C 1
ATOM 509 O O . MET A 1 78 ? -6.95741 -32.59751 -37.84968 1.000 10.74716 70 MET A O 1
ATOM 514 N N . VAL A 1 79 ? -7.75995 -33.41352 -35.89980 1.000 10.72269 71 VAL A N 1
ATOM 515 C CA . VAL A 1 79 ? -6.52499 -34.07261 -35.49825 1.000 9.81706 71 VAL A CA 1
ATOM 516 C C . VAL A 1 79 ? -6.90287 -35.45702 -34.99429 1.000 10.67114 71 VAL A C 1
ATOM 517 O O . VAL A 1 79 ? -8.04808 -35.70693 -34.61957 1.000 10.95907 71 VAL A O 1
ATOM 521 N N . GLU A 1 80 ? -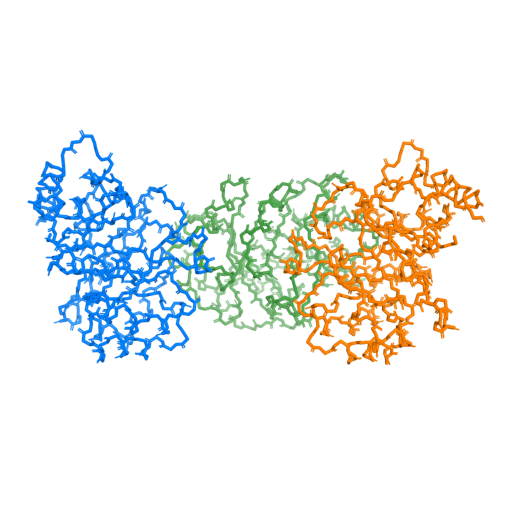5.93660 -36.36635 -35.02296 1.000 9.18407 72 GLU A N 1
ATOM 522 C CA . GLU A 1 80 ? -6.17017 -37.72901 -34.55346 1.000 10.52099 72 GLU A CA 1
ATOM 523 C C . GLU A 1 80 ? -4.84522 -38.30853 -34.09698 1.000 11.43790 72 GLU A C 1
ATOM 524 O O . GLU A 1 80 ? -3.92549 -38.39635 -34.91462 1.000 11.41011 72 GLU A O 1
ATOM 530 N N . PRO A 1 81 ? -4.72133 -38.78306 -32.83910 1.000 13.09894 73 PRO A N 1
ATOM 531 C CA . PRO A 1 81 ? -5.73417 -38.77479 -31.76185 1.000 13.94464 73 PRO A CA 1
ATOM 532 C C . PRO A 1 81 ? -5.93934 -37.37106 -31.20499 1.000 13.32292 73 PRO A C 1
ATOM 533 O O . PRO A 1 81 ? -5.22124 -36.44406 -31.58427 1.000 10.99155 73 PRO A O 1
ATOM 537 N N . VAL A 1 82 ? -6.87152 -37.19138 -30.26982 1.000 10.15586 74 VAL A N 1
ATOM 538 C CA A VAL A 1 82 ? -7.23181 -35.84077 -29.86317 0.503 10.02959 74 VAL A CA 1
ATOM 539 C CA B VAL A 1 82 ? -7.33740 -35.88335 -29.84381 0.497 10.04245 74 VAL A CA 1
ATOM 540 C C . VAL A 1 82 ? -6.91333 -35.53585 -28.41556 1.000 12.16269 74 VAL A C 1
ATOM 541 O O . VAL A 1 82 ? -6.74301 -34.35256 -28.09561 1.000 12.54827 74 VAL A O 1
ATOM 548 N N . ASP A 1 83 ? -6.79108 -36.52803 -27.53289 1.000 9.95390 75 ASP A N 1
ATOM 549 C CA . ASP A 1 83 ? -6.78549 -36.20873 -26.10392 1.000 10.01502 75 ASP A CA 1
ATOM 550 C C . ASP A 1 83 ? -5.55019 -35.41949 -25.67011 1.000 13.74572 75 ASP A C 1
ATOM 551 O O . ASP A 1 83 ? -5.65752 -34.55346 -24.79370 1.000 13.98345 75 ASP A O 1
ATOM 556 N N . ARG A 1 84 ? -4.36704 -35.71645 -26.22080 1.000 11.56050 76 ARG A N 1
ATOM 557 C CA . ARG A 1 84 ? -3.16647 -35.06879 -25.68009 1.000 12.61327 76 ARG A CA 1
ATOM 558 C C . ARG A 1 84 ? -3.21774 -33.56346 -25.88145 1.000 12.96175 76 ARG A C 1
ATOM 559 O O . ARG A 1 84 ? -2.82150 -32.79588 -24.99334 1.000 15.48478 76 ARG A O 1
ATOM 567 N N . ILE A 1 85 ? -3.71254 -33.11694 -27.03346 1.000 10.82611 77 ILE A N 1
ATOM 568 C CA . ILE A 1 85 ? -3.63489 -31.68070 -27.32026 1.000 13.15811 77 ILE A CA 1
ATOM 569 C C . ILE A 1 85 ? -4.76137 -30.88475 -26.66443 1.000 13.78676 77 ILE A C 1
ATOM 570 O O . ILE A 1 85 ? -4.65872 -29.65587 -26.54958 1.000 10.57870 77 ILE A O 1
ATOM 575 N N . ILE A 1 86 ? -5.82179 -31.54477 -26.20402 1.000 10.42024 78 ILE A N 1
ATOM 576 C CA . ILE A 1 86 ? -6.94873 -30.81481 -25.62400 1.000 11.81550 78 ILE A CA 1
ATOM 577 C C . ILE A 1 86 ? -6.54570 -29.98147 -24.40939 1.000 13.37352 78 ILE A C 1
ATOM 578 O O . ILE A 1 86 ? -6.90541 -28.79309 -24.36357 1.000 13.24947 78 ILE A O 1
ATOM 583 N N . PRO A 1 87 ? -5.79449 -30.50315 -23.42588 1.000 11.12843 79 PRO A N 1
ATOM 584 C CA . PRO A 1 87 ? -5.37447 -29.61883 -22.31411 1.000 13.92297 79 PRO A CA 1
ATOM 585 C C . PRO A 1 87 ? -4.55351 -28.41115 -22.76006 1.000 15.79183 79 PRO A C 1
ATOM 586 O O . PRO A 1 87 ? -4.62208 -27.35698 -22.11543 1.000 15.39191 79 PRO A O 1
ATOM 590 N N . ASP A 1 88 ? -3.77479 -28.52983 -23.83884 1.000 14.02249 80 ASP A N 1
ATOM 591 C CA . ASP A 1 88 ? -3.01021 -27.38515 -24.32172 1.000 13.56642 80 ASP A CA 1
ATOM 592 C C . ASP A 1 88 ? -3.92911 -26.30494 -24.88106 1.000 11.27300 80 ASP A C 1
ATOM 593 O O . ASP A 1 88 ? -3.65233 -25.11066 -24.72268 1.000 13.38890 80 ASP A O 1
ATOM 598 N N . PHE A 1 89 ? -5.01610 -26.69864 -25.55722 1.000 12.08054 81 PHE A N 1
ATOM 599 C CA . PHE A 1 89 ? -5.95403 -25.68375 -26.03671 1.000 13.49070 81 PHE A CA 1
ATOM 600 C C . PHE A 1 89 ? -6.73770 -25.06577 -24.88883 1.000 12.06185 81 PHE A C 1
ATOM 601 O O . PHE A 1 89 ? -7.01656 -23.86277 -24.91470 1.000 12.61170 81 PHE A O 1
ATOM 609 N N . ALA A 1 90 ? -7.09499 -25.85877 -23.86733 1.000 11.02084 82 ALA A N 1
ATOM 610 C CA . ALA A 1 90 ? -7.75920 -25.27127 -22.70502 1.000 13.11772 82 ALA A CA 1
ATOM 611 C C . ALA A 1 90 ? -6.85369 -24.25308 -22.02592 1.000 16.25034 82 ALA A C 1
ATOM 612 O O . ALA A 1 90 ? -7.28874 -23.14516 -21.69531 1.000 15.73019 82 ALA A O 1
ATOM 614 N N . GLU A 1 91 ? -5.58473 -24.61870 -21.81727 1.000 11.70340 83 GLU A N 1
ATOM 615 C CA A GLU A 1 91 ? -4.63200 -23.70491 -21.19583 0.593 18.20461 83 GLU A CA 1
ATOM 616 C CA B GLU A 1 91 ? -4.63763 -23.70445 -21.19279 0.407 18.19372 83 GLU A CA 1
ATOM 617 C C . GLU A 1 91 ? -4.42480 -22.45395 -22.03403 1.000 17.41681 83 GLU A C 1
ATOM 618 O O . GLU A 1 91 ? -4.18911 -21.36833 -21.48641 1.000 14.78591 83 GLU A O 1
ATOM 629 N N . ALA A 1 92 ? -4.50502 -22.58306 -23.35444 1.000 12.00965 84 ALA A N 1
ATOM 630 C CA . ALA A 1 92 ? -4.30367 -21.43973 -24.23997 1.000 15.38946 84 ALA A CA 1
ATOM 631 C C . ALA A 1 92 ? -5.53205 -20.54937 -24.34154 1.000 15.51953 84 ALA A C 1
ATOM 632 O O . ALA A 1 92 ? -5.44548 -19.49146 -24.97178 1.000 19.96520 84 ALA A O 1
ATOM 634 N N . GLY A 1 93 ? -6.65815 -20.94222 -23.75362 1.000 15.47458 85 GLY A N 1
ATOM 635 C CA . GLY A 1 93 ? -7.83568 -20.09258 -23.70165 1.000 16.48949 85 GLY A CA 1
ATOM 636 C C . GLY A 1 93 ? -8.96677 -20.44093 -24.65088 1.000 15.13027 85 GLY A C 1
ATOM 637 O O . GLY A 1 93 ? -9.83865 -19.58751 -24.88148 1.000 15.67181 85 GLY A O 1
ATOM 638 N N . ALA A 1 94 ? -8.98921 -21.65836 -25.19693 1.000 12.25188 86 ALA A N 1
ATOM 639 C CA . ALA A 1 94 ? -10.12495 -22.08481 -25.99811 1.000 10.61347 86 ALA A CA 1
ATOM 640 C C . ALA A 1 94 ? -11.40482 -22.01579 -25.17981 1.000 13.28887 86 ALA A C 1
ATOM 641 O O . ALA A 1 94 ? -11.41237 -22.27881 -23.97418 1.000 15.97214 86 ALA A O 1
ATOM 643 N N . THR A 1 95 ? -12.50405 -21.66422 -25.85207 1.000 11.37386 87 THR A N 1
ATOM 644 C CA . THR A 1 95 ? -13.82942 -21.65099 -25.23345 1.000 9.90095 87 THR A CA 1
ATOM 645 C C . THR A 1 95 ? -14.60737 -22.91361 -25.58942 1.000 14.87191 87 THR A C 1
ATOM 646 O O . THR A 1 95 ? -15.07256 -23.63927 -24.70204 1.000 17.40888 87 THR A O 1
ATOM 650 N N . TYR A 1 96 ? -14.77427 -23.17736 -26.88816 1.000 9.04880 88 TYR A N 1
ATOM 651 C CA . TYR A 1 96 ? -15.36027 -24.42816 -27.37217 1.000 11.83011 88 TYR A CA 1
ATOM 652 C C . TYR A 1 96 ? -14.25159 -25.28297 -27.95605 1.000 14.28150 88 TYR A C 1
ATOM 653 O O . TYR A 1 96 ? -13.32885 -24.75306 -28.57855 1.000 11.16769 88 TYR A O 1
ATOM 662 N N . ILE A 1 97 ? -14.34649 -26.59889 -27.75975 1.000 9.80206 89 ILE A N 1
ATOM 663 C CA . ILE A 1 97 ? -13.45679 -27.56055 -28.40641 1.000 11.54992 89 ILE A CA 1
ATOM 664 C C . ILE A 1 97 ? -14.34087 -28.64358 -29.00250 1.000 10.23883 89 ILE A C 1
ATOM 665 O O . ILE A 1 97 ? -15.03633 -29.34454 -28.26070 1.000 11.34014 89 ILE A O 1
ATOM 670 N N . SER A 1 98 ? -14.31927 -28.77678 -30.33065 1.000 9.24845 90 SER A N 1
ATOM 671 C CA . SER A 1 98 ? -15.07600 -29.80761 -31.04154 1.000 9.80341 90 SER A CA 1
ATOM 672 C C . SER A 1 98 ? -14.11587 -30.78727 -31.70136 1.000 9.91123 90 SER A C 1
ATOM 673 O O . SER A 1 98 ? -12.97239 -30.44493 -32.02373 1.000 10.07293 90 SER A O 1
ATOM 676 N N . PHE A 1 99 ? -14.56546 -32.02671 -31.86961 1.000 9.77317 91 PHE A N 1
ATOM 677 C CA . PHE A 1 99 ? -13.69140 -33.03880 -32.44315 1.000 10.88589 91 PHE A CA 1
ATOM 678 C C . PHE A 1 99 ? -14.54399 -34.03983 -33.19956 1.000 9.83819 91 PHE A C 1
ATOM 679 O O . PHE A 1 99 ? -15.76802 -34.09717 -33.04741 1.000 8.21460 91 PHE A O 1
ATOM 687 N N . HIS A 1 100 ? -13.86733 -34.83927 -34.00430 1.000 8.29964 92 HIS A N 1
ATOM 688 C CA . HIS A 1 100 ? -14.51775 -35.86154 -34.80884 1.000 11.21360 92 HIS A CA 1
ATOM 689 C C . HIS A 1 100 ? -14.55477 -37.17089 -34.03470 1.000 10.13340 92 HIS A C 1
ATOM 690 O O . HIS A 1 100 ? -13.50581 -37.62696 -33.55872 1.000 10.61040 92 HIS A O 1
ATOM 697 N N . PRO A 1 101 ? -15.72068 -37.79320 -33.84146 1.000 8.60569 93 PRO A N 1
ATOM 698 C CA . PRO A 1 101 ? -15.73276 -39.00790 -33.01376 1.000 8.91296 93 PRO A CA 1
ATOM 699 C C . PRO A 1 101 ? -14.86575 -40.10707 -33.59741 1.000 11.39028 93 PRO A C 1
ATOM 700 O O . PRO A 1 101 ? -14.28083 -40.88125 -32.83402 1.000 11.16486 93 PRO A O 1
ATOM 704 N N . GLU A 1 102 ? -14.72871 -40.16275 -34.93189 1.000 10.82759 94 GLU A N 1
ATOM 705 C CA . GLU A 1 102 ? -13.87304 -41.16739 -35.55683 1.000 11.33420 94 GLU A CA 1
ATOM 706 C C . GLU A 1 102 ? -12.42126 -41.04504 -35.11171 1.000 11.50353 94 GLU A C 1
ATOM 707 O O . GLU A 1 102 ? -11.66903 -42.01187 -35.23062 1.000 13.40802 94 GLU A O 1
ATOM 713 N N . ALA A 1 103 ? -12.01286 -39.87689 -34.61640 1.000 10.58586 95 ALA A N 1
ATOM 714 C CA . ALA A 1 103 ? -10.62042 -39.62239 -34.28374 1.000 11.71087 95 ALA A CA 1
ATOM 715 C C . ALA A 1 103 ? -10.31049 -39.92709 -32.83237 1.000 13.59788 95 ALA A C 1
ATOM 716 O O . ALA A 1 103 ? -9.15871 -39.77291 -32.42275 1.000 13.00032 95 ALA A O 1
ATOM 718 N N . SER A 1 104 ? -11.30548 -40.32198 -32.03725 1.000 9.11823 96 SER A N 1
ATOM 719 C CA . SER A 1 104 ? -11.07161 -40.64866 -30.62939 1.000 10.83293 96 SER A CA 1
ATOM 720 C C . SER A 1 104 ? -11.46627 -42.09342 -30.37253 1.000 11.89894 96 SER A C 1
ATOM 721 O O . SER A 1 104 ? -12.53728 -42.53312 -30.80204 1.000 13.09688 96 SER A O 1
ATOM 724 N N . ARG A 1 105 ? -10.62197 -42.83368 -29.65641 1.000 9.36072 97 ARG A N 1
ATOM 725 C CA . ARG A 1 105 ? -11.03554 -44.19493 -29.32490 1.000 11.45274 97 ARG A CA 1
ATOM 726 C C . ARG A 1 105 ? -12.06682 -44.24463 -28.21179 1.000 14.67183 97 ARG A C 1
ATOM 727 O O . ARG A 1 105 ? -12.68340 -45.29601 -28.00898 1.000 14.08303 97 ARG A O 1
ATOM 735 N N . HIS A 1 106 ? -12.25380 -43.14574 -27.46502 1.000 10.92915 98 HIS A N 1
ATOM 736 C CA . HIS A 1 106 ? -13.15475 -43.14003 -26.30766 1.000 13.22903 98 HIS A CA 1
ATOM 737 C C . HIS A 1 106 ? -13.86403 -41.78593 -26.32975 1.000 9.94842 98 HIS A C 1
ATOM 738 O O . HIS A 1 106 ? -13.48283 -40.84063 -25.63550 1.000 10.93551 98 HIS A O 1
ATOM 745 N N . VAL A 1 107 ? -14.89211 -41.70707 -27.18180 1.000 9.22842 99 VAL A N 1
ATOM 746 C CA . VAL A 1 107 ? -15.57144 -40.43849 -27.44911 1.000 9.15718 99 VAL A CA 1
ATOM 747 C C . VAL A 1 107 ? -16.14802 -39.84823 -26.16165 1.000 12.79911 99 VAL A C 1
ATOM 748 O O . VAL A 1 107 ? -16.05442 -38.63904 -25.92178 1.000 11.50354 99 VAL A O 1
ATOM 752 N N . HIS A 1 108 ? -16.77048 -40.68246 -25.31974 1.000 11.25486 100 HIS A N 1
ATOM 753 C CA . HIS A 1 108 ? -17.36259 -40.15147 -24.09013 1.000 11.79629 100 HIS A CA 1
ATOM 754 C C . HIS A 1 108 ? -16.29262 -39.56104 -23.17933 1.000 14.65861 100 HIS A C 1
ATOM 755 O O . HIS A 1 108 ? -16.48896 -38.49467 -22.58254 1.000 13.17048 100 HIS A O 1
ATOM 762 N N . ARG A 1 109 ? -15.14600 -40.24242 -23.06013 1.000 12.22523 101 ARG A N 1
ATOM 763 C CA . ARG A 1 109 ? -14.05842 -39.70626 -22.24682 1.000 13.15256 101 ARG A CA 1
ATOM 764 C C . ARG A 1 109 ? -13.54297 -38.39420 -22.80746 1.000 12.97105 101 ARG A C 1
ATOM 765 O O . ARG A 1 109 ? -13.21947 -37.47638 -22.04675 1.000 11.80943 101 ARG A O 1
ATOM 773 N N . THR A 1 110 ? -13.42795 -38.29129 -24.13494 1.000 10.66684 102 THR A N 1
ATOM 774 C CA . THR A 1 110 ? -12.90993 -37.05055 -24.71524 1.000 8.95641 102 THR A CA 1
ATOM 775 C C . THR A 1 110 ? -13.83229 -35.87788 -24.39095 1.000 13.52979 102 THR A C 1
ATOM 776 O O . THR A 1 110 ? -13.37472 -34.77334 -24.05487 1.000 11.66640 102 THR A O 1
ATOM 780 N N . ILE A 1 111 ? -15.14147 -36.10035 -24.47447 1.000 9.99936 103 ILE A N 1
ATOM 781 C CA . ILE A 1 111 ? -16.09949 -35.07841 -24.07900 1.000 10.48332 103 ILE A CA 1
ATOM 782 C C . ILE A 1 111 ? -15.89575 -34.69622 -22.61332 1.000 12.03178 103 ILE A C 1
ATOM 783 O O . ILE A 1 111 ? -15.81711 -33.51401 -22.26485 1.000 11.67492 103 ILE A O 1
ATOM 788 N N . GLN A 1 112 ? -15.82439 -35.69646 -21.73722 1.000 11.44941 104 GLN A N 1
ATOM 789 C CA A GLN A 1 112 ? -15.64560 -35.42674 -20.31393 0.511 14.95187 104 GLN A CA 1
ATOM 790 C CA B GLN A 1 112 ? -15.62843 -35.44683 -20.30931 0.489 14.96646 104 GLN A CA 1
ATOM 791 C C . GLN A 1 112 ? -14.35013 -34.66189 -20.05111 1.000 14.49192 104 GLN A C 1
ATOM 792 O O . GLN A 1 112 ? -14.30229 -33.79474 -19.16626 1.000 12.33249 104 GLN A O 1
ATOM 803 N N . LEU A 1 113 ? -13.28900 -34.97888 -20.79527 1.000 13.30650 105 LEU A N 1
ATOM 804 C CA . LEU A 1 113 ? -12.02080 -34.27678 -20.62350 1.000 13.03564 105 LEU A CA 1
ATOM 805 C C . LEU A 1 113 ? -12.17103 -32.79612 -20.94082 1.000 11.68513 105 LEU A C 1
ATOM 806 O O . LEU A 1 113 ? -11.74650 -31.93412 -20.15948 1.000 14.13809 105 LEU A O 1
ATOM 811 N N . ILE A 1 114 ? -12.75717 -32.48494 -22.10047 1.000 9.61069 106 ILE A N 1
ATOM 812 C CA . ILE A 1 114 ? -13.01389 -31.09512 -22.47787 1.000 10.34739 106 ILE A CA 1
ATOM 813 C C . ILE A 1 114 ? -13.79865 -30.39546 -21.37902 1.000 11.63224 106 ILE A C 1
ATOM 814 O O . ILE A 1 114 ? -13.41627 -29.31915 -20.90299 1.000 11.51695 106 ILE A O 1
ATOM 819 N N . ARG A 1 115 ? -14.89191 -31.01924 -20.93223 1.000 9.20748 107 ARG A N 1
ATOM 820 C CA . ARG A 1 115 ? -15.71817 -30.39788 -19.89916 1.000 12.44970 107 ARG A CA 1
ATOM 821 C C . ARG A 1 115 ? -14.93192 -30.19988 -18.60335 1.000 16.23742 107 ARG A C 1
ATOM 822 O O . ARG A 1 115 ? -15.07092 -29.16145 -17.93574 1.000 14.05221 107 ARG A O 1
ATOM 830 N N . SER A 1 116 ? -14.08634 -31.17741 -18.23451 1.000 12.84861 108 SER A N 1
ATOM 831 C CA . SER A 1 116 ? -13.34265 -31.08238 -16.97515 1.000 16.30331 108 SER A CA 1
ATOM 832 C C . SER A 1 116 ? -12.36283 -29.91423 -16.96469 1.000 17.67050 108 SER A C 1
ATOM 833 O O . SER A 1 116 ? -11.97163 -29.45533 -15.88750 1.000 16.10931 108 SER A O 1
ATOM 836 N N . LEU A 1 117 ? -11.93639 -29.44499 -18.12905 1.000 14.01856 109 LEU A N 1
ATOM 837 C CA . LEU A 1 117 ? -11.01172 -28.32727 -18.21912 1.000 14.12158 109 LEU A CA 1
ATOM 838 C C . LEU A 1 117 ? -11.73749 -26.99591 -18.28711 1.000 18.99273 109 LEU A C 1
ATOM 839 O O . LEU A 1 117 ? -11.09185 -25.96133 -18.48725 1.000 18.00239 109 LEU A O 1
ATOM 844 N N . GLY A 1 118 ? -13.06105 -27.00534 -18.16899 1.000 15.93807 110 GLY A N 1
ATOM 845 C CA . GLY A 1 118 ? -13.84464 -25.78652 -18.22978 1.000 17.81731 110 GLY A CA 1
ATOM 846 C C . GLY A 1 118 ? -14.20435 -25.34535 -19.62446 1.000 18.61628 110 GLY A C 1
ATOM 847 O O . GLY A 1 118 ? -14.66176 -24.20807 -19.80166 1.000 20.16391 110 GLY A O 1
ATOM 848 N N . CYS A 1 119 ? -14.01625 -26.20108 -20.62237 1.000 14.27742 111 CYS A N 1
ATOM 849 C CA . CYS A 1 119 ? -14.33472 -25.86276 -21.99365 1.000 12.52553 111 CYS A CA 1
ATOM 850 C C . CYS A 1 119 ? -15.66879 -26.49118 -22.37393 1.000 13.25488 111 CYS A C 1
ATOM 851 O O . CYS A 1 119 ? -16.20088 -27.35429 -21.67668 1.000 13.63671 111 CYS A O 1
ATOM 854 N N . LYS A 1 120 ? -16.21158 -26.03068 -23.49547 1.000 11.77275 112 LYS A N 1
ATOM 855 C CA A LYS A 1 120 ? -17.52899 -26.45694 -23.94773 0.535 10.98327 112 LYS A CA 1
ATOM 856 C CA B LYS A 1 120 ? -17.52736 -26.46244 -23.94018 0.465 10.99954 112 LYS A CA 1
ATOM 857 C C . LYS A 1 120 ? -17.36985 -27.45370 -25.08040 1.000 12.57073 112 LYS A C 1
ATOM 858 O O . LYS A 1 120 ? -16.84969 -27.08449 -26.14359 1.000 12.01608 112 LYS A O 1
ATOM 869 N N . PRO A 1 121 ? -17.79594 -28.70955 -24.91352 1.000 9.29934 113 PRO A N 1
ATOM 870 C CA . PRO A 1 121 ? -17.45402 -29.73939 -25.90168 1.000 9.71625 113 PRO A CA 1
ATOM 871 C C . PRO A 1 121 ? -18.41909 -29.78238 -27.07775 1.000 10.07003 113 PRO A C 1
ATOM 872 O O . PRO A 1 121 ? -19.63196 -29.56808 -26.94286 1.000 12.57752 113 PRO A O 1
ATOM 876 N N . GLY A 1 122 ? -17.85636 -30.07258 -28.25288 1.000 10.99454 114 GLY A N 1
ATOM 877 C CA . GLY A 1 122 ? -18.65257 -30.26498 -29.44492 1.000 12.73152 114 GLY A CA 1
ATOM 878 C C . GLY A 1 122 ? -18.23951 -31.52153 -30.18780 1.000 10.70128 114 GLY A C 1
ATOM 879 O O . GLY A 1 122 ? -17.12332 -32.02090 -30.04924 1.000 8.87508 114 GLY A O 1
ATOM 880 N N . ILE A 1 123 ? -19.18520 -32.05076 -30.96100 1.000 9.34515 115 ILE A N 1
ATOM 881 C CA . ILE A 1 123 ? -18.92894 -33.18465 -31.85031 1.000 10.79772 115 ILE A CA 1
ATOM 882 C C . ILE A 1 123 ? -19.11850 -32.71521 -33.28650 1.000 11.74962 115 ILE A C 1
ATOM 883 O O . ILE A 1 123 ? -20.06535 -31.97901 -33.58441 1.000 12.47295 115 ILE A O 1
ATOM 888 N N . VAL A 1 124 ? -18.22919 -33.15031 -34.17712 1.000 10.19915 116 VAL A N 1
ATOM 889 C CA . VAL A 1 124 ? -18.25940 -32.77956 -35.58834 1.000 9.43469 116 VAL A CA 1
ATOM 890 C C . VAL A 1 124 ? -18.65092 -34.00374 -36.40095 1.000 11.73151 116 VAL A C 1
ATOM 891 O O . VAL A 1 124 ? -18.03648 -35.06863 -36.25550 1.000 11.01079 116 VAL A O 1
ATOM 895 N N . LEU A 1 125 ? -19.63283 -33.83656 -37.28423 1.000 8.30510 117 LEU A N 1
ATOM 896 C CA . LEU A 1 125 ? -20.04695 -34.86997 -38.22956 1.000 10.41097 117 LEU A CA 1
ATOM 897 C C . LEU A 1 125 ? -19.53147 -34.51856 -39.62064 1.000 12.57946 117 LEU A C 1
ATOM 898 O O . LEU A 1 125 ? -19.92564 -33.48755 -40.18497 1.000 11.11431 117 LEU A O 1
ATOM 903 N N . ASN A 1 126 ? -18.67940 -35.38816 -40.18050 1.000 11.19710 118 ASN A N 1
ATOM 904 C CA . ASN A 1 126 ? -18.27958 -35.27994 -41.58032 1.000 13.73676 118 ASN A CA 1
ATOM 905 C C . ASN A 1 126 ? -19.49812 -35.50082 -42.47440 1.000 10.97505 118 ASN A C 1
ATOM 906 O O . ASN A 1 126 ? -20.53248 -35.97648 -42.00464 1.000 10.00315 118 ASN A O 1
ATOM 911 N N . PRO A 1 127 ? -19.41322 -35.12868 -43.76240 1.000 11.23640 119 PRO A N 1
ATOM 912 C CA . PRO A 1 127 ? -20.60749 -35.25281 -44.62610 1.000 10.93508 119 PRO A CA 1
ATOM 913 C C . PRO A 1 127 ? -21.23685 -36.64422 -44.59515 1.000 9.84232 119 PRO A C 1
ATOM 914 O O . PRO A 1 127 ? -22.46726 -36.76118 -44.60597 1.000 12.18136 119 PRO A O 1
ATOM 918 N N . ALA A 1 128 ? -20.43133 -37.70519 -44.55151 1.000 11.13169 120 ALA A N 1
ATOM 919 C CA . ALA A 1 128 ? -20.98601 -39.05730 -44.58122 1.000 10.52327 120 ALA A CA 1
ATOM 920 C C . ALA A 1 128 ? -21.33142 -39.62520 -43.20692 1.000 14.17105 120 ALA A C 1
ATOM 921 O O . ALA A 1 128 ? -21.94958 -40.70005 -43.13517 1.000 14.61569 120 ALA A O 1
ATOM 923 N N . THR A 1 129 ? -20.92784 -38.96758 -42.13355 1.000 11.81364 121 THR A N 1
ATOM 924 C CA . THR A 1 129 ? -21.04392 -39.55245 -40.78460 1.000 12.02455 121 THR A CA 1
ATOM 925 C C . THR A 1 129 ? -22.50538 -39.70403 -40.38545 1.000 15.36478 121 THR A C 1
ATOM 926 O O . THR A 1 129 ? -23.24170 -38.70819 -40.39309 1.000 15.41671 121 THR A O 1
ATOM 930 N N . PRO A 1 130 ? -22.97023 -40.90621 -40.05485 1.000 12.84223 122 PRO A N 1
ATOM 931 C CA . PRO A 1 130 ? -24.36762 -41.07483 -39.63072 1.000 12.48541 122 PRO A CA 1
ATOM 932 C C . PRO A 1 130 ? -24.63495 -40.40184 -38.29709 1.000 13.75823 122 PRO A C 1
ATOM 933 O O . PRO A 1 130 ? -23.76081 -40.30850 -37.42830 1.000 14.00254 122 PRO A O 1
ATOM 937 N N . VAL A 1 131 ? -25.87639 -39.94372 -38.12351 1.000 11.49491 123 VAL A N 1
ATOM 938 C CA . VAL A 1 131 ? -26.17597 -39.17130 -36.92206 1.000 14.65658 123 VAL A CA 1
ATOM 939 C C . VAL A 1 131 ? -26.25688 -40.02202 -35.66438 1.000 13.82742 123 VAL A C 1
ATOM 940 O O . VAL A 1 131 ? -26.28118 -39.46046 -34.56672 1.000 13.21962 123 VAL A O 1
ATOM 944 N N . ASP A 1 132 ? -26.27841 -41.35989 -35.76972 1.000 14.92834 124 ASP A N 1
ATOM 945 C CA . ASP A 1 132 ? -26.48942 -42.10560 -34.53083 1.000 15.83799 124 ASP A CA 1
ATOM 946 C C . ASP A 1 132 ? -25.27042 -42.09482 -33.61109 1.000 15.74327 124 ASP A C 1
ATOM 947 O O . ASP A 1 132 ? -25.38623 -42.50501 -32.45035 1.000 13.78768 124 ASP A O 1
ATOM 952 N N . ILE A 1 133 ? -24.12364 -41.57886 -34.05589 1.000 13.62175 125 ILE A N 1
ATOM 953 C CA . ILE A 1 133 ? -23.03990 -41.36690 -33.10775 1.000 13.97291 125 ILE A CA 1
ATOM 954 C C . ILE A 1 133 ? -23.43134 -40.35935 -32.02633 1.000 15.03129 125 ILE A C 1
ATOM 955 O O . ILE A 1 133 ? -22.80011 -40.32186 -30.97168 1.000 14.70075 125 ILE A O 1
ATOM 960 N N . LEU A 1 134 ? -24.48864 -39.56409 -32.24317 1.000 12.99435 126 LEU A N 1
ATOM 961 C CA . LEU A 1 134 ? -24.98887 -38.66613 -31.20227 1.000 12.66237 126 LEU A CA 1
ATOM 962 C C . LEU A 1 134 ? -25.88194 -39.36251 -30.17801 1.000 14.91545 126 LEU A C 1
ATOM 963 O O . LEU A 1 134 ? -26.22565 -38.74263 -29.16121 1.000 15.10178 126 LEU A O 1
ATOM 968 N N . ASP A 1 135 ? -26.25050 -40.62321 -30.41856 1.000 14.16870 127 ASP A N 1
ATOM 969 C CA . ASP A 1 135 ? -27.28649 -41.28487 -29.62646 1.000 13.47109 127 ASP A CA 1
ATOM 970 C C . ASP A 1 135 ? -27.00522 -41.23307 -28.12751 1.000 17.32407 127 ASP A C 1
ATOM 971 O O . ASP A 1 135 ? -27.92359 -41.03590 -27.32861 1.000 14.75256 127 ASP A O 1
ATOM 976 N N . TRP A 1 136 ? -25.76267 -41.47756 -27.72008 1.000 11.79317 128 TRP A N 1
ATOM 977 C CA . TRP A 1 136 ? -25.46489 -41.65152 -26.30380 1.000 12.64647 128 TRP A CA 1
ATOM 978 C C . TRP A 1 136 ? -24.61416 -40.52286 -25.73687 1.000 18.30247 128 TRP A C 1
ATOM 979 O O . TRP A 1 136 ? -24.18870 -40.62018 -24.58087 1.000 19.43319 128 TRP A O 1
ATOM 990 N N . VAL A 1 137 ? -24.36392 -39.45086 -26.50341 1.000 12.85995 129 VAL A N 1
ATOM 991 C CA . VAL A 1 137 ? -23.53775 -38.35870 -25.98288 1.000 15.87113 129 VAL A CA 1
ATOM 992 C C . VAL A 1 137 ? -24.18711 -36.99167 -26.14663 1.000 15.74437 129 VAL A C 1
ATOM 993 O O . VAL A 1 137 ? -23.66646 -36.00011 -25.62573 1.000 16.41958 129 VAL A O 1
ATOM 997 N N . LEU A 1 138 ? -25.30341 -36.91484 -26.86893 1.000 12.54394 130 LEU A N 1
ATOM 998 C CA . LEU A 1 138 ? -25.84793 -35.59916 -27.23434 1.000 13.75755 130 LEU A CA 1
ATOM 999 C C . LEU A 1 138 ? -26.09885 -34.72849 -26.00595 1.000 13.41195 130 LEU A C 1
ATOM 1000 O O . LEU A 1 138 ? -25.80524 -33.52396 -26.01589 1.000 13.58537 130 LEU A O 1
ATOM 1005 N N . ASP A 1 139 ? -26.65286 -35.30844 -24.94389 1.000 14.88501 131 ASP A N 1
ATOM 1006 C CA . ASP A 1 139 ? -26.94356 -34.51009 -23.74453 1.000 21.03779 131 ASP A CA 1
ATOM 1007 C C . ASP A 1 139 ? -25.68473 -33.97561 -23.06254 1.000 23.09347 131 ASP A C 1
ATOM 1008 O O . ASP A 1 139 ? -25.78227 -33.07849 -22.21037 1.000 19.41131 131 ASP A O 1
ATOM 1013 N N . ASP A 1 140 ? -24.51216 -34.51001 -23.39216 1.000 14.13739 132 ASP A N 1
ATOM 1014 C CA . ASP A 1 140 ? -23.27211 -34.04645 -22.78400 1.000 16.46168 132 ASP A CA 1
ATOM 1015 C C . ASP A 1 140 ? -22.61493 -32.92346 -23.56898 1.000 16.22722 132 ASP A C 1
ATOM 1016 O O . ASP A 1 140 ? -21.56638 -32.42774 -23.13667 1.000 15.12332 132 ASP A O 1
ATOM 1021 N N . LEU A 1 141 ? -23.18923 -32.53495 -24.71042 1.000 12.74265 133 LEU A N 1
ATOM 1022 C CA . LEU A 1 141 ? -22.56740 -31.60833 -25.64544 1.000 12.55082 133 LEU A CA 1
ATOM 1023 C C . LEU A 1 141 ? -23.12586 -30.20579 -25.49206 1.000 12.86976 133 LEU A C 1
ATOM 1024 O O . LEU A 1 141 ? -24.27241 -30.00714 -25.07970 1.000 16.51010 133 LEU A O 1
ATOM 1029 N N . ASP A 1 142 ? -22.28951 -29.22683 -25.81637 1.000 12.48190 134 ASP A N 1
ATOM 1030 C CA . ASP A 1 142 ? -22.74835 -27.85465 -25.97664 1.000 12.84221 134 ASP A CA 1
ATOM 1031 C C . ASP A 1 142 ? -22.86826 -27.46138 -27.44070 1.000 13.17346 134 ASP A C 1
ATOM 1032 O O . ASP A 1 142 ? -23.42832 -26.40116 -27.73568 1.000 14.20615 134 ASP A O 1
ATOM 1037 N N . LEU A 1 143 ? -22.35815 -28.28838 -28.35645 1.000 11.89195 135 LEU A N 1
ATOM 1038 C CA . LEU A 1 143 ? -22.30961 -27.91736 -29.75795 1.000 11.09473 135 LEU A CA 1
ATOM 1039 C C . LEU A 1 143 ? -22.26281 -29.17885 -30.61431 1.000 12.22916 135 LEU A C 1
ATOM 1040 O O . LEU A 1 143 ? -21.64013 -30.17073 -30.22473 1.000 10.85049 135 LEU A O 1
ATOM 1045 N N . VAL A 1 144 ? -22.96402 -29.15367 -31.75339 1.000 9.54578 136 VAL A N 1
ATOM 1046 C CA . VAL A 1 144 ? -22.76637 -30.13026 -32.82822 1.000 9.45468 136 VAL A CA 1
ATOM 1047 C C . VAL A 1 144 ? -22.40672 -29.35792 -34.09252 1.000 15.09828 136 VAL A C 1
ATOM 1048 O O . VAL A 1 144 ? -23.10535 -28.40632 -34.44659 1.000 13.16235 136 VAL A O 1
ATOM 1052 N N . LEU A 1 145 ? -21.32996 -29.76649 -34.77642 1.000 10.54966 137 LEU A N 1
ATOM 1053 C CA . LEU A 1 145 ? -20.91239 -29.12343 -36.02326 1.000 10.88033 137 LEU A CA 1
ATOM 1054 C C . LEU A 1 145 ? -21.11440 -30.08953 -37.18288 1.000 11.39252 137 LEU A C 1
ATOM 1055 O O . LEU A 1 145 ? -20.64647 -31.23256 -37.13329 1.000 12.29257 137 LEU A O 1
ATOM 1060 N N . LEU A 1 146 ? -21.82182 -29.63549 -38.21309 1.000 11.50110 138 LEU A N 1
ATOM 1061 C CA . LEU A 1 146 ? -21.97802 -30.39871 -39.44836 1.000 12.01440 138 LEU A CA 1
ATOM 1062 C C . LEU A 1 146 ? -21.03285 -29.80823 -40.47958 1.000 13.74765 138 LEU A C 1
ATOM 1063 O O . LEU A 1 146 ? -21.05746 -28.59590 -40.70356 1.000 10.95452 138 LEU A O 1
ATOM 1068 N N . MET A 1 147 ? -20.19560 -30.65877 -41.08411 1.000 11.17350 139 MET A N 1
ATOM 1069 C CA . MET A 1 147 ? -19.33624 -30.24086 -42.18793 1.000 12.00409 139 MET A CA 1
ATOM 1070 C C . MET A 1 147 ? -20.12580 -30.30918 -43.48898 1.000 13.97600 139 MET A C 1
ATOM 1071 O O . MET A 1 147 ? -20.69075 -31.35872 -43.82348 1.000 13.62775 139 MET A O 1
ATOM 1076 N N . SER A 1 148 ? -20.14755 -29.20648 -44.22711 1.000 12.62370 140 SER A N 1
ATOM 1077 C CA . SER A 1 148 ? -20.79321 -29.16963 -45.53114 1.000 9.85846 140 SER A CA 1
ATOM 1078 C C . SER A 1 148 ? -19.76898 -29.10237 -46.65856 1.000 15.91168 140 SER A C 1
ATOM 1079 O O . SER A 1 148 ? -20.13629 -28.85482 -47.81496 1.000 13.87909 140 SER A O 1
ATOM 1082 N N . VAL A 1 149 ? -18.48658 -29.30260 -46.33494 1.000 13.75483 141 VAL A N 1
ATOM 1083 C CA . VAL A 1 149 ? -17.43419 -29.62159 -47.29682 1.000 12.95092 141 VAL A CA 1
ATOM 1084 C C . VAL A 1 149 ? -16.61442 -30.74701 -46.67759 1.000 12.20406 141 VAL A C 1
ATOM 1085 O O . VAL A 1 149 ? -16.77239 -31.08146 -45.50553 1.000 13.68105 141 VAL A O 1
ATOM 1089 N N . ASN A 1 150 ? -15.72264 -31.33477 -47.46258 1.000 13.96903 142 ASN A N 1
ATOM 1090 C CA . ASN A 1 150 ? -14.82334 -32.30564 -46.86423 1.000 19.43615 142 ASN A CA 1
ATOM 1091 C C . ASN A 1 150 ? -13.68630 -31.57618 -46.16718 1.000 17.41225 142 ASN A C 1
ATOM 1092 O O . ASN A 1 150 ? -12.98355 -30.77973 -46.80747 1.000 18.23781 142 ASN A O 1
ATOM 1097 N N . PRO A 1 151 ? -13.49517 -31.78541 -44.86583 1.000 21.65396 143 PRO A N 1
ATOM 1098 C CA . PRO A 1 151 ? -12.53446 -30.96573 -44.12246 1.000 19.00425 143 PRO A CA 1
ATOM 1099 C C . PRO A 1 151 ? -11.11957 -31.24597 -44.57426 1.000 22.86834 143 PRO A C 1
ATOM 1100 O O . PRO A 1 151 ? -10.75067 -32.38798 -44.85744 1.000 18.71474 143 PRO A O 1
ATOM 1104 N N . GLY A 1 152 ? -10.33366 -30.18035 -44.67368 1.000 22.25179 144 GLY A N 1
ATOM 1105 C CA . GLY A 1 152 ? -8.94376 -30.29851 -45.03222 1.000 18.98323 144 GLY A CA 1
ATOM 1106 C C . GLY A 1 152 ? -8.66269 -30.38173 -46.51295 1.000 25.22525 144 GLY A C 1
ATOM 1107 O O . GLY A 1 152 ? -7.49731 -30.53885 -46.88859 1.000 24.03311 144 GLY A O 1
ATOM 1108 N N . PHE A 1 153 ? -9.68307 -30.30144 -47.37133 1.000 21.71348 145 PHE A N 1
ATOM 1109 C CA . PHE A 1 153 ? -9.46691 -30.37083 -48.81216 1.000 22.74854 145 PHE A CA 1
ATOM 1110 C C . PHE A 1 153 ? -9.68268 -29.02669 -49.50884 1.000 32.24812 145 PHE A C 1
ATOM 1111 O O . PHE A 1 153 ? -9.80534 -28.99158 -50.73632 1.000 32.80759 145 PHE A O 1
ATOM 1119 N N . GLY A 1 154 ? -9.73469 -27.92527 -48.76118 1.000 31.95970 146 GLY A N 1
ATOM 1120 C CA . GLY A 1 154 ? -9.63881 -26.59930 -49.35589 1.000 41.22580 146 GLY A CA 1
ATOM 1121 C C . GLY A 1 154 ? -10.98482 -25.95367 -49.64020 1.000 43.96903 146 GLY A C 1
ATOM 1122 O O . GLY A 1 154 ? -12.04648 -26.39764 -49.18881 1.000 33.05832 146 GLY A O 1
ATOM 1123 N N . GLY A 1 155 ? -10.92462 -24.88323 -50.43343 1.000 46.29364 147 GLY A N 1
ATOM 1124 C CA . GLY A 1 155 ? -12.12386 -24.13851 -50.77931 1.000 46.42575 147 GLY A CA 1
ATOM 1125 C C . GLY A 1 155 ? -13.05751 -24.98884 -51.62066 1.000 45.21809 147 GLY A C 1
ATOM 1126 O O . GLY A 1 155 ? -12.67139 -25.45585 -52.70570 1.000 43.78759 147 GLY A O 1
ATOM 1127 N N . GLN A 1 156 ? -14.27323 -25.22822 -51.12907 1.000 32.48992 148 GLN A N 1
ATOM 1128 C CA . GLN A 1 156 ? -15.19935 -26.13359 -51.80109 1.000 35.33640 148 GLN A CA 1
ATOM 1129 C C . GLN A 1 156 ? -16.60072 -25.54905 -51.79404 1.000 35.25574 148 GLN A C 1
ATOM 1130 O O . GLN A 1 156 ? -16.90664 -24.59997 -51.06230 1.000 29.10804 148 GLN A O 1
ATOM 1136 N N . ALA A 1 157 ? -17.46691 -26.17636 -52.58286 1.000 33.90775 149 ALA A N 1
ATOM 1137 C CA . ALA A 1 157 ? -18.87310 -25.81705 -52.63499 1.000 35.77943 149 ALA A CA 1
ATOM 1138 C C . ALA A 1 157 ? -19.65717 -26.60237 -51.59195 1.000 21.71691 149 ALA A C 1
ATOM 1139 O O . ALA A 1 157 ? -19.40723 -27.79903 -51.35853 1.000 20.78509 149 ALA A O 1
ATOM 1141 N N . PHE A 1 158 ? -20.61815 -25.91482 -50.98919 1.000 20.33448 150 PHE A N 1
ATOM 1142 C CA . PHE A 1 158 ? -21.56548 -26.51340 -50.06029 1.000 18.83351 150 PHE A CA 1
ATOM 1143 C C . PHE A 1 158 ? -22.15682 -27.80708 -50.61886 1.000 22.78729 150 PHE A C 1
ATOM 1144 O O . PHE A 1 158 ? -22.67785 -27.83782 -51.73918 1.000 19.18382 150 PHE A O 1
ATOM 1152 N N . ILE A 1 159 ? -22.09081 -28.86610 -49.82037 1.000 13.01544 151 ILE A N 1
ATOM 1153 C CA . ILE A 1 159 ? -22.65308 -30.17267 -50.16937 1.000 16.47009 151 ILE A CA 1
ATOM 1154 C C . ILE A 1 159 ? -24.14011 -30.16213 -49.84573 1.000 16.14505 151 ILE A C 1
ATOM 1155 O O . ILE A 1 159 ? -24.50727 -30.04047 -48.66661 1.000 17.01490 151 ILE A O 1
ATOM 1160 N N . PRO A 1 160 ? -25.01829 -30.29289 -50.84254 1.000 14.74183 152 PRO A N 1
ATOM 1161 C CA . PRO A 1 160 ? -26.45955 -30.08599 -50.59526 1.000 20.01367 152 PRO A CA 1
ATOM 1162 C C . PRO A 1 160 ? -27.06099 -30.98756 -49.52356 1.000 17.40389 152 PRO A C 1
ATOM 1163 O O . PRO A 1 160 ? -28.00010 -30.56474 -48.83593 1.000 16.40439 152 PRO A O 1
ATOM 1167 N N . SER A 1 161 ? -26.56175 -32.21518 -49.35618 1.000 16.28157 153 SER A N 1
ATOM 1168 C CA . SER A 1 161 ? -27.14832 -33.10515 -48.35453 1.000 16.82255 153 SER A CA 1
ATOM 1169 C C . SER A 1 161 ? -27.01550 -32.55702 -46.93640 1.000 17.85339 153 SER A C 1
ATOM 1170 O O . SER A 1 161 ? -27.74725 -33.00118 -46.04063 1.000 14.01845 153 SER A O 1
ATOM 1173 N N . ALA A 1 162 ? -26.09049 -31.61916 -46.70266 1.000 14.56825 154 ALA A N 1
ATOM 1174 C CA . ALA A 1 162 ? -25.98388 -31.00941 -45.38206 1.000 13.81735 154 ALA A CA 1
ATOM 1175 C C . ALA A 1 162 ? -27.28080 -30.32725 -44.95963 1.000 13.54586 154 ALA A C 1
ATOM 1176 O O . ALA A 1 162 ? -27.55994 -30.23516 -43.75966 1.000 13.23058 154 ALA A O 1
ATOM 1178 N N . LEU A 1 163 ? -28.06449 -29.80784 -45.91469 1.000 15.32696 155 LEU A N 1
ATOM 1179 C CA . LEU A 1 163 ? -29.34350 -29.19490 -45.55221 1.000 13.26716 155 LEU A CA 1
ATOM 1180 C C . LEU A 1 163 ? -30.28049 -30.23158 -44.95021 1.000 18.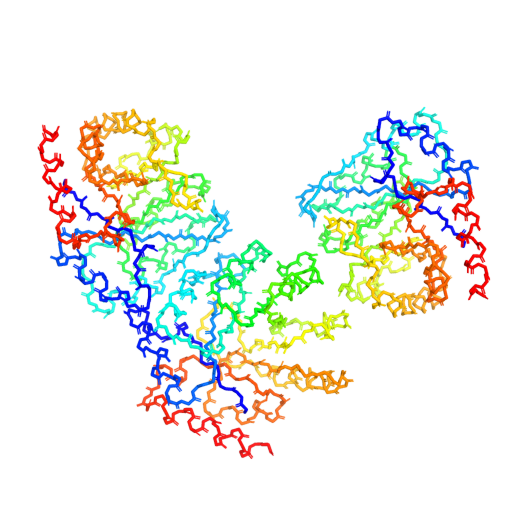84529 155 LEU A C 1
ATOM 1181 O O . LEU A 1 163 ? -30.95730 -29.97200 -43.94434 1.000 15.96639 155 LEU A O 1
ATOM 1186 N N . ASP A 1 164 ? -30.31671 -31.42821 -45.54285 1.000 16.39228 156 ASP A N 1
ATOM 1187 C CA . ASP A 1 164 ? -31.17120 -32.47633 -44.99799 1.000 16.93485 156 ASP A CA 1
ATOM 1188 C C . ASP A 1 164 ? -30.64979 -32.96433 -43.65676 1.000 15.54036 156 ASP A C 1
ATOM 1189 O O . ASP A 1 164 ? -31.44005 -33.23712 -42.74676 1.000 14.32170 156 ASP A O 1
ATOM 1194 N N . LYS A 1 165 ? -29.32195 -33.06296 -43.49837 1.000 12.26428 157 LYS A N 1
ATOM 1195 C CA . LYS A 1 165 ? -28.80776 -33.52891 -42.21714 1.000 13.44229 157 LYS A CA 1
ATOM 1196 C C . LYS A 1 165 ? -29.00499 -32.47948 -41.12878 1.000 14.57130 157 LYS A C 1
ATOM 1197 O O . LYS A 1 165 ? -29.23728 -32.83153 -39.96820 1.000 13.23994 157 LYS A O 1
ATOM 1203 N N . LEU A 1 166 ? -28.90475 -31.19348 -41.47338 1.000 12.99777 158 LEU A N 1
ATOM 1204 C CA . LEU A 1 166 ? -29.22785 -30.15701 -40.49720 1.000 12.86355 158 LEU A CA 1
ATOM 1205 C C . LEU A 1 166 ? -30.64504 -30.33261 -39.96177 1.000 15.19951 158 LEU A C 1
ATOM 1206 O O . LEU A 1 166 ? -30.87729 -30.20599 -38.75169 1.000 13.41827 158 LEU A O 1
ATOM 1211 N N . LYS A 1 167 ? -31.60782 -30.63331 -40.84254 1.000 12.46502 159 LYS A N 1
ATOM 1212 C CA . LYS A 1 167 ? -32.98803 -30.79674 -40.37532 1.000 15.39476 159 LYS A CA 1
ATOM 1213 C C . LYS A 1 167 ? -33.10868 -31.95741 -39.39028 1.000 17.68514 159 LYS A C 1
ATOM 1214 O O . LYS A 1 167 ? -33.84929 -31.87209 -38.40016 1.000 16.11736 159 LYS A O 1
ATOM 1220 N N . VAL A 1 168 ? -32.40058 -33.05616 -39.65554 1.000 14.97229 160 VAL A N 1
ATOM 1221 C CA . VAL A 1 168 ? -32.42664 -34.20896 -38.75564 1.000 17.18230 160 VAL A CA 1
ATOM 1222 C C . VAL A 1 168 ? -31.81488 -33.84964 -37.40566 1.000 13.51474 160 VAL A C 1
ATOM 1223 O O . VAL A 1 168 ? -32.36373 -34.18143 -36.34581 1.000 15.47205 160 VAL A O 1
ATOM 1227 N N . VAL A 1 169 ? -30.65426 -33.19205 -37.42228 1.000 12.30633 161 VAL A N 1
ATOM 1228 C CA . VAL A 1 169 ? -29.97827 -32.89851 -36.16048 1.000 13.28988 161 VAL A CA 1
ATOM 1229 C C . VAL A 1 169 ? -30.71272 -31.80744 -35.39544 1.000 15.93283 161 VAL A C 1
ATOM 1230 O O . VAL A 1 169 ? -30.74197 -31.82528 -34.15556 1.000 15.56442 161 VAL A O 1
ATOM 1234 N N . ARG A 1 170 ? -31.32978 -30.85884 -36.10480 1.000 12.83066 162 ARG A N 1
ATOM 1235 C CA . ARG A 1 170 ? -32.17892 -29.87177 -35.43940 1.000 15.79004 162 ARG A CA 1
ATOM 1236 C C . ARG A 1 170 ? -33.29206 -30.55435 -34.65558 1.000 17.41004 162 ARG A C 1
ATOM 1237 O O . ARG A 1 170 ? -33.55050 -30.20388 -33.49999 1.000 15.22018 162 ARG A O 1
ATOM 1245 N N . LYS A 1 171 ? -33.95861 -31.54797 -35.26142 1.000 14.79363 163 LYS A N 1
ATOM 1246 C CA . LYS A 1 171 ? -35.00666 -32.25076 -34.52829 1.000 16.21671 163 LYS A CA 1
ATOM 1247 C C . LYS A 1 171 ? -34.44336 -32.94929 -33.30312 1.000 15.19445 163 LYS A C 1
ATOM 1248 O O . LYS A 1 171 ? -35.08784 -32.96972 -32.24771 1.000 16.87825 163 LYS A O 1
ATOM 1254 N N . MET A 1 172 ? -33.25208 -33.54835 -33.42781 1.000 15.35684 164 MET A N 1
ATOM 1255 C CA . MET A 1 172 ? -32.65023 -34.25911 -32.29797 1.000 15.12397 164 MET A CA 1
ATOM 1256 C C . MET A 1 172 ? -32.32075 -33.31006 -31.16120 1.000 18.90984 164 MET A C 1
ATOM 1257 O O . MET A 1 172 ? -32.56327 -33.61526 -29.98887 1.000 15.30389 164 MET A O 1
ATOM 1262 N N . ILE A 1 173 ? -31.72569 -32.16586 -31.48348 1.000 14.71963 165 ILE A N 1
ATOM 1263 C CA . ILE A 1 173 ? -31.42244 -31.19762 -30.43986 1.000 14.96328 165 ILE A CA 1
ATOM 1264 C C . ILE A 1 173 ? -32.70433 -30.69101 -29.79898 1.000 17.51681 165 ILE A C 1
ATOM 1265 O O . ILE A 1 173 ? -32.78943 -30.56457 -28.57211 1.000 19.22864 165 ILE A O 1
ATOM 1270 N N . ASP A 1 174 ? -33.72333 -30.38763 -30.61040 1.000 16.47181 166 ASP A N 1
ATOM 1271 C CA . ASP A 1 174 ? -34.96983 -29.89491 -30.03612 1.000 19.36845 166 ASP A CA 1
ATOM 1272 C C . ASP A 1 174 ? -35.59405 -30.93216 -29.10645 1.000 24.34790 166 ASP A C 1
ATOM 1273 O O . ASP A 1 174 ? -36.09430 -30.58678 -28.03051 1.000 21.44906 166 ASP A O 1
ATOM 1278 N N . ALA A 1 175 ? -35.53919 -32.21095 -29.48324 1.000 20.34004 167 ALA A N 1
ATOM 1279 C CA . ALA A 1 175 ? -36.13155 -33.24583 -28.63722 1.000 22.93593 167 ALA A CA 1
ATOM 1280 C C . ALA A 1 175 ? -35.35570 -33.43092 -27.33882 1.000 22.72080 167 ALA A C 1
ATOM 1281 O O . ALA A 1 175 ? -35.93973 -33.82633 -26.32303 1.000 24.29993 167 ALA A O 1
ATOM 1283 N N . SER A 1 176 ? -34.05583 -33.12459 -27.33960 1.000 18.80775 168 SER A N 1
ATOM 1284 C CA . SER A 1 176 ? -33.25096 -33.27674 -26.12854 1.000 21.90098 168 SER A CA 1
ATOM 1285 C C . SER A 1 176 ? -33.62867 -32.25709 -25.06628 1.000 23.35433 168 SER A C 1
ATOM 1286 O O . SER A 1 176 ? -33.38106 -32.47990 -23.87653 1.000 24.25207 168 SER A O 1
ATOM 1289 N N . GLY A 1 177 ? -34.17978 -31.12148 -25.47395 1.000 22.51975 169 GLY A N 1
ATOM 1290 C CA . GLY A 1 177 ? -34.45519 -30.05337 -24.53917 1.000 25.59803 169 GLY A CA 1
ATOM 1291 C C . GLY A 1 177 ? -33.23633 -29.31167 -24.03716 1.000 27.64592 169 GLY A C 1
ATOM 1292 O O . GLY A 1 177 ? -33.38279 -28.43183 -23.18142 1.000 30.05994 169 GLY A O 1
ATOM 1293 N N . LYS A 1 178 ? -32.04319 -29.64374 -24.52204 1.000 22.20430 170 LYS A N 1
ATOM 1294 C CA . LYS A 1 178 ? -30.80618 -29.01033 -24.08519 1.000 23.57806 170 LYS A CA 1
ATOM 1295 C C . LYS A 1 178 ? -30.44905 -27.84539 -24.99258 1.000 22.43458 170 LYS A C 1
ATOM 1296 O O . LYS A 1 178 ? -30.82229 -27.79956 -26.16457 1.000 22.83634 170 LYS A O 1
ATOM 1302 N N . ASP A 1 179 ? -29.67536 -26.91691 -24.43968 1.000 19.07986 171 ASP A N 1
ATOM 1303 C CA . ASP A 1 179 ? -29.17053 -25.76046 -25.17428 1.000 25.64311 171 ASP A CA 1
ATOM 1304 C C . ASP A 1 179 ? -27.88752 -26.18591 -25.88174 1.000 25.06404 171 ASP A C 1
ATOM 1305 O O . ASP A 1 179 ? -26.79709 -26.13839 -25.30954 1.000 27.41264 171 ASP A O 1
ATOM 1310 N N . ILE A 1 180 ? -28.01422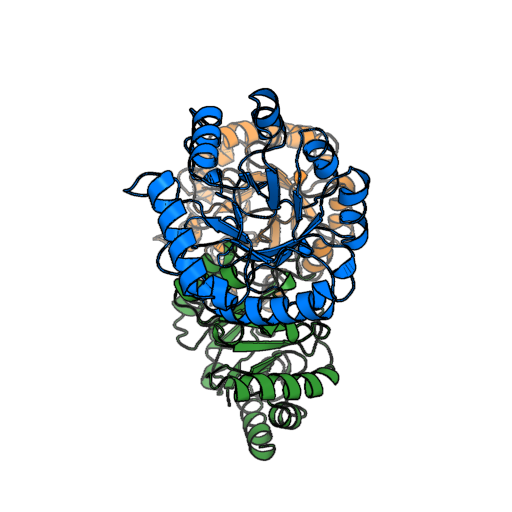 -26.62741 -27.13475 1.000 16.11185 172 ILE A N 1
ATOM 1311 C CA . ILE A 1 180 ? -26.88064 -27.13307 -27.91408 1.000 13.35419 172 ILE A CA 1
ATOM 1312 C C . ILE A 1 180 ? -26.80727 -26.35015 -29.22288 1.000 12.72178 172 ILE A C 1
ATOM 1313 O O . ILE A 1 180 ? -27.78947 -26.29383 -29.96934 1.000 15.84909 172 ILE A O 1
ATOM 1318 N N . ARG A 1 181 ? -25.66114 -25.72800 -29.49267 1.000 14.30672 173 ARG A N 1
ATOM 1319 C CA A ARG A 1 181 ? -25.49472 -24.99327 -30.74294 0.573 15.14218 173 ARG A CA 1
ATOM 1320 C CA B ARG A 1 181 ? -25.48638 -24.99612 -30.74204 0.427 15.14413 173 ARG A CA 1
ATOM 1321 C C . ARG A 1 181 ? -25.48694 -25.96153 -31.91756 1.000 12.99823 173 ARG A C 1
ATOM 1322 O O . ARG A 1 181 ? -24.90636 -27.03799 -31.84355 1.000 11.75047 173 ARG A O 1
ATOM 1337 N N . LEU A 1 182 ? -26.11745 -25.56298 -33.01662 1.000 10.34698 174 LEU A N 1
ATOM 1338 C CA . LEU A 1 182 ? -26.05113 -26.35966 -34.24885 1.000 13.27020 174 LEU A CA 1
ATOM 1339 C C . LEU A 1 182 ? -25.24775 -25.55223 -35.25459 1.000 11.24965 174 LEU A C 1
ATOM 1340 O O . LEU A 1 182 ? -25.75791 -24.59850 -35.85821 1.000 13.01773 174 LEU A O 1
ATOM 1345 N N . GLU A 1 183 ? -23.99324 -25.94678 -35.44416 1.000 10.01528 175 GLU A N 1
ATOM 1346 C CA . GLU A 1 183 ? -23.04302 -25.19028 -36.24320 1.000 11.27557 175 GLU A CA 1
ATOM 1347 C C . GLU A 1 183 ? -22.89195 -25.82576 -37.61860 1.000 11.60254 175 GLU A C 1
ATOM 1348 O O . GLU A 1 183 ? -23.06075 -27.03438 -37.78619 1.000 12.11140 175 GLU A O 1
ATOM 1354 N N . ILE A 1 184 ? -22.58883 -24.99085 -38.60877 1.000 9.12606 176 ILE A N 1
ATOM 1355 C CA . ILE A 1 184 ? -22.39650 -25.43060 -39.98659 1.000 9.23796 176 ILE A CA 1
ATOM 1356 C C . ILE A 1 184 ? -21.09368 -24.82557 -40.49864 1.000 14.36646 176 ILE A C 1
ATOM 1357 O O . ILE A 1 184 ? -20.77340 -23.66823 -40.19323 1.000 12.73753 176 ILE A O 1
ATOM 1362 N N . ASP A 1 185 ? -20.32352 -25.61146 -41.25214 1.000 11.21612 177 ASP A N 1
ATOM 1363 C CA . ASP A 1 185 ? -19.03023 -25.14064 -41.74848 1.000 14.99552 177 ASP A CA 1
ATOM 1364 C C . ASP A 1 185 ? -18.76078 -25.73495 -43.12268 1.000 15.82875 177 ASP A C 1
ATOM 1365 O O . ASP A 1 185 ? -18.70311 -26.96515 -43.27138 1.000 14.13306 177 ASP A O 1
ATOM 1370 N N . GLY A 1 186 ? -18.56340 -24.85702 -44.11456 1.000 16.02336 178 GLY A N 1
ATOM 1371 C CA . GLY A 1 186 ? -18.15340 -25.29162 -45.43738 1.000 15.62350 178 GLY A CA 1
ATOM 1372 C C . GLY A 1 186 ? -18.96438 -24.65400 -46.55176 1.000 16.13441 178 GLY A C 1
ATOM 1373 O O . GLY A 1 186 ? -20.11892 -25.02280 -46.76947 1.000 16.57113 178 GLY A O 1
ATOM 1374 N N . GLY A 1 187 ? -18.37026 -23.71364 -47.27656 1.000 17.42664 179 GLY A N 1
ATOM 1375 C CA . GLY A 1 187 ? -19.07188 -23.08755 -48.39030 1.000 15.54681 179 GLY A CA 1
ATOM 1376 C C . GLY A 1 187 ? -20.25196 -22.22659 -48.00241 1.000 17.87185 179 GLY A C 1
ATOM 1377 O O . GLY A 1 187 ? -21.13375 -21.98896 -48.84174 1.000 17.80233 179 GLY A O 1
ATOM 1378 N N . VAL A 1 188 ? -20.29215 -21.73625 -46.76074 1.000 16.11564 180 VAL A N 1
ATOM 1379 C CA . VAL A 1 188 ? -21.36704 -20.85275 -46.32090 1.000 15.14634 180 VAL A CA 1
ATOM 1380 C C . VAL A 1 188 ? -21.08571 -19.46227 -46.87170 1.000 19.33164 180 VAL A C 1
ATOM 1381 O O . VAL A 1 188 ? -19.98161 -18.93417 -46.71379 1.000 18.64170 180 VAL A O 1
ATOM 1385 N N . LYS A 1 189 ? -22.06340 -18.87241 -47.54526 1.000 17.13776 181 LYS A N 1
ATOM 1386 C CA . LYS A 1 189 ? -21.85995 -17.52734 -48.07004 1.000 20.95744 181 LYS A CA 1
ATOM 1387 C C . LYS A 1 189 ? -23.16020 -16.74590 -47.98382 1.000 19.59001 181 LYS A C 1
ATOM 1388 O O . LYS A 1 189 ? -24.20468 -17.27005 -47.59791 1.000 18.04045 181 LYS A O 1
ATOM 1394 N N . ALA A 1 190 ? -23.08705 -15.46324 -48.33069 1.000 17.42019 182 ALA A N 1
ATOM 1395 C CA . ALA A 1 190 ? -24.25964 -14.61621 -48.16145 1.000 17.59586 182 ALA A CA 1
ATOM 1396 C C . ALA A 1 190 ? -25.46653 -15.17982 -48.90642 1.000 19.02825 182 ALA A C 1
ATOM 1397 O O . ALA A 1 190 ? -26.58807 -15.14422 -48.39020 1.000 18.80269 182 ALA A O 1
ATOM 1399 N N . ASP A 1 191 ? -25.26751 -15.73223 -50.10684 1.000 21.15949 183 ASP A N 1
ATOM 1400 C CA . ASP A 1 191 ? -26.43631 -16.09212 -50.89865 1.000 19.23551 183 ASP A CA 1
ATOM 1401 C C . ASP A 1 191 ? -27.00686 -17.46894 -50.57410 1.000 20.36950 183 ASP A C 1
ATOM 1402 O O . ASP A 1 191 ? -28.05874 -17.82398 -51.12163 1.000 23.81162 183 ASP A O 1
ATOM 1407 N N . ASN A 1 192 ? -26.38031 -18.24904 -49.69317 1.000 20.53854 184 ASN A N 1
ATOM 1408 C CA . ASN A 1 192 ? -27.03185 -19.47465 -49.23615 1.000 20.03477 184 ASN A CA 1
ATOM 1409 C C . ASN A 1 192 ? -27.24942 -19.53504 -47.72984 1.000 21.48084 184 ASN A C 1
ATOM 1410 O O . ASN A 1 192 ? -27.81729 -20.52690 -47.24917 1.000 17.61182 184 ASN A O 1
ATOM 1415 N N . ILE A 1 193 ? -26.83967 -18.51266 -46.96836 1.000 15.84035 185 ILE A N 1
ATOM 1416 C CA . ILE A 1 193 ? -26.92196 -18.63788 -45.51108 1.000 15.97372 185 ILE A CA 1
ATOM 1417 C C . ILE A 1 193 ? -28.38066 -18.62854 -45.04407 1.000 17.29743 185 ILE A C 1
ATOM 1418 O O . ILE A 1 193 ? -28.71413 -19.24713 -44.02404 1.000 17.16036 185 ILE A O 1
ATOM 1423 N N . GLY A 1 194 ? -29.27749 -17.98865 -45.79960 1.000 15.51854 186 GLY A N 1
ATOM 1424 C CA . GLY A 1 194 ? -30.69060 -18.01024 -45.43911 1.000 16.23712 186 GLY A CA 1
ATOM 1425 C C . GLY A 1 194 ? -31.26115 -19.41775 -45.45823 1.000 18.65344 186 GLY A C 1
ATOM 1426 O O . GLY A 1 194 ? -31.88401 -19.86841 -44.49316 1.000 16.03220 186 GLY A O 1
ATOM 1427 N N . GLU A 1 195 ? -31.03157 -20.13549 -46.55797 1.000 18.94151 187 GLU A N 1
ATOM 1428 C CA . GLU A 1 195 ? -31.50651 -21.51106 -46.67326 1.000 17.06599 187 GLU A CA 1
ATOM 1429 C C . GLU A 1 195 ? -30.88512 -22.40925 -45.60867 1.000 17.41327 187 GLU A C 1
ATOM 1430 O O . GLU A 1 195 ? -31.52467 -23.34986 -45.10439 1.000 17.72040 187 GLU A O 1
ATOM 1436 N N . ILE A 1 196 ? -29.61684 -22.17719 -45.29637 1.000 14.46176 188 ILE A N 1
ATOM 1437 C CA . ILE A 1 196 ? -28.94949 -22.99886 -44.29500 1.000 16.03949 188 ILE A CA 1
ATOM 1438 C C . ILE A 1 196 ? -29.56117 -22.75809 -42.92045 1.000 15.33585 188 ILE A C 1
ATOM 1439 O O . ILE A 1 196 ? -29.77157 -23.69848 -42.14026 1.000 15.13135 188 ILE A O 1
ATOM 1444 N N . ALA A 1 197 ? -29.84917 -21.49400 -42.59921 1.000 13.55701 189 ALA A N 1
ATOM 1445 C CA . ALA A 1 197 ? -30.51875 -21.18853 -41.34313 1.000 14.77448 189 ALA A CA 1
ATOM 1446 C C . ALA A 1 197 ? -31.90127 -21.82817 -41.30020 1.000 15.96135 189 ALA A C 1
ATOM 1447 O O . ALA A 1 197 ? -32.30310 -22.38124 -40.26945 1.000 16.64619 189 ALA A O 1
ATOM 1449 N N . ALA A 1 198 ? -32.64440 -21.76879 -42.41395 1.000 15.62233 190 ALA A N 1
ATOM 1450 C CA . ALA A 1 198 ? -33.96762 -22.38596 -42.44494 1.000 16.28031 190 ALA A CA 1
ATOM 1451 C C . ALA A 1 198 ? -33.88963 -23.88452 -42.19301 1.000 18.32504 190 ALA A C 1
ATOM 1452 O O . ALA A 1 198 ? -34.82332 -24.47728 -41.63255 1.000 17.84451 190 ALA A O 1
ATOM 1454 N N . ALA A 1 199 ? -32.79326 -24.51373 -42.60108 1.000 17.72411 191 ALA A N 1
ATOM 1455 C CA . ALA A 1 199 ? -32.64941 -25.94512 -42.37378 1.000 17.54440 191 ALA A CA 1
ATOM 1456 C C . ALA A 1 199 ? -32.38700 -26.26442 -40.90706 1.000 18.94095 191 ALA A C 1
ATOM 1457 O O . ALA A 1 199 ? -32.58768 -27.41227 -40.48636 1.000 18.01980 191 ALA A O 1
ATOM 1459 N N . GLY A 1 200 ? -31.93970 -25.28439 -40.12186 1.000 17.24218 192 GLY A N 1
ATOM 1460 C CA . GLY A 1 200 ? -31.83671 -25.49489 -38.68968 1.000 17.50237 192 GLY A CA 1
ATOM 1461 C C . GLY A 1 200 ? -30.56399 -25.00873 -38.02798 1.000 18.16445 192 GLY A C 1
ATOM 1462 O O . GLY A 1 200 ? -30.48467 -25.00240 -36.79668 1.000 15.74089 192 GLY A O 1
ATOM 1463 N N . ALA A 1 201 ? -29.56004 -24.60973 -38.81134 1.000 12.77494 193 ALA A N 1
ATOM 1464 C CA . ALA A 1 201 ? -28.31866 -24.12802 -38.21774 1.000 16.91144 193 ALA A CA 1
ATOM 1465 C C . ALA A 1 201 ? -28.55833 -22.80415 -37.49028 1.000 13.70462 193 ALA A C 1
ATOM 1466 O O . ALA A 1 201 ? -29.36878 -21.97347 -37.92372 1.000 14.81452 193 ALA A O 1
ATOM 1468 N N . ASP A 1 202 ? -27.86092 -22.60543 -36.36788 1.000 11.40696 194 ASP A N 1
ATOM 1469 C CA . ASP A 1 202 ? -27.91152 -21.31537 -35.68982 1.000 14.01881 194 ASP A CA 1
ATOM 1470 C C . ASP A 1 202 ? -26.53148 -20.73014 -35.42306 1.000 13.72131 194 ASP A C 1
ATOM 1471 O O . ASP A 1 202 ? -26.44335 -19.62903 -34.86278 1.000 16.54719 194 ASP A O 1
ATOM 1476 N N . THR A 1 203 ? -25.46381 -21.41539 -35.83684 1.000 11.36942 195 THR A N 1
ATOM 1477 C CA . THR A 1 203 ? -24.09426 -20.95542 -35.64794 1.000 14.21860 195 THR A CA 1
ATOM 1478 C C . THR A 1 203 ? -23.37326 -21.15316 -36.97232 1.000 15.55468 195 THR A C 1
ATOM 1479 O O . THR A 1 203 ? -23.29857 -22.27557 -37.47065 1.000 13.33303 195 THR A O 1
ATOM 1483 N N . PHE A 1 204 ? -22.86484 -20.07249 -37.55744 1.000 11.32647 196 PHE A N 1
ATOM 1484 C CA . PHE A 1 204 ? -22.46670 -20.08534 -38.96110 1.000 12.01061 196 PHE A CA 1
ATOM 1485 C C . PHE A 1 204 ? -20.97786 -19.81181 -39.09586 1.000 13.55480 196 PHE A C 1
ATOM 1486 O O . PHE A 1 204 ? -20.50990 -18.72578 -38.75171 1.000 10.99599 196 PHE A O 1
ATOM 1494 N N . VAL A 1 205 ? -20.23881 -20.79034 -39.62091 1.000 9.78827 197 VAL A N 1
ATOM 1495 C CA . VAL A 1 205 ? -18.81543 -20.62714 -39.88592 1.000 13.92375 197 VAL A CA 1
ATOM 1496 C C . VAL A 1 205 ? -18.64760 -20.24322 -41.34773 1.000 17.11909 197 VAL A C 1
ATOM 1497 O O . VAL A 1 205 ? -19.14196 -20.94145 -42.24062 1.000 14.01886 197 VAL A O 1
ATOM 1501 N N . ALA A 1 206 ? -17.95694 -19.13560 -41.59841 1.000 14.54948 198 ALA A N 1
ATOM 1502 C CA . ALA A 1 206 ? -17.62554 -18.74696 -42.95869 1.000 16.28195 198 ALA A CA 1
ATOM 1503 C C . ALA A 1 206 ? -16.19100 -18.24984 -42.97991 1.000 15.89858 198 ALA A C 1
ATOM 1504 O O . ALA A 1 206 ? -15.76185 -17.52696 -42.07733 1.000 16.79524 198 ALA A O 1
ATOM 1506 N N . GLY A 1 207 ? -15.47022 -18.59188 -44.02749 1.000 17.64837 199 GLY A N 1
ATOM 1507 C CA . GLY A 1 207 ? -14.07759 -18.20901 -44.10278 1.000 16.07680 199 GLY A CA 1
ATOM 1508 C C . GLY A 1 207 ? -13.88825 -17.26598 -45.25969 1.000 17.02508 199 GLY A C 1
ATOM 1509 O O . GLY A 1 207 ? -13.83180 -16.04383 -45.08487 1.000 15.15106 199 GLY A O 1
ATOM 1510 N N A SER A 1 208 ? -13.81508 -17.83528 -46.46256 0.572 17.90255 200 SER A N 1
ATOM 1511 N N B SER A 1 208 ? -13.81847 -17.84615 -46.45936 0.428 17.93475 200 SER A N 1
ATOM 1512 C CA A SER A 1 208 ? -13.56766 -17.03708 -47.65585 0.572 20.68709 200 SER A CA 1
ATOM 1513 C CA B SER A 1 208 ? -13.58481 -17.07176 -47.67186 0.428 20.69446 200 SER A CA 1
ATOM 1514 C C A SER A 1 208 ? -14.64703 -15.97736 -47.85927 0.572 18.63837 200 SER A C 1
ATOM 1515 C C B SER A 1 208 ? -14.64675 -15.99405 -47.86729 0.428 18.65603 200 SER A C 1
ATOM 1516 O O A SER A 1 208 ? -14.34585 -14.84811 -48.26476 0.572 18.36662 200 SER A O 1
ATOM 1517 O O B SER A 1 208 ? -14.33148 -14.86916 -48.27389 0.428 18.40802 200 SER A O 1
ATOM 1522 N N . ALA A 1 209 ? -15.91017 -16.31199 -47.57228 1.000 15.28491 201 ALA A N 1
ATOM 1523 C CA . ALA A 1 209 ? -16.99299 -15.35030 -47.82368 1.000 15.37189 201 ALA A CA 1
ATOM 1524 C C . ALA A 1 209 ? -16.83791 -14.07214 -47.00526 1.000 16.57047 201 ALA A C 1
ATOM 1525 O O . ALA A 1 209 ? -17.33938 -13.01967 -47.41064 1.000 18.44153 201 ALA A O 1
ATOM 1527 N N . ILE A 1 210 ? -16.17221 -14.14341 -45.84994 1.000 14.55227 202 ILE A N 1
ATOM 1528 C CA . ILE A 1 210 ? -15.93969 -12.96210 -45.02012 1.000 16.15001 202 ILE A CA 1
ATOM 1529 C C . ILE A 1 210 ? -14.55362 -12.38667 -45.30974 1.000 15.97891 202 ILE A C 1
ATOM 1530 O O . ILE A 1 210 ? -14.42657 -11.22816 -45.71950 1.000 19.79361 202 ILE A O 1
ATOM 1535 N N . PHE A 1 211 ? -13.50013 -13.19148 -45.12435 1.000 17.96438 203 PHE A N 1
ATOM 1536 C CA . PHE A 1 211 ? -12.14429 -12.64415 -45.16684 1.000 20.92564 203 PHE A CA 1
ATOM 1537 C C . PHE A 1 211 ? -11.63589 -12.35833 -46.57106 1.000 25.48545 203 PHE A C 1
ATOM 1538 O O . PHE A 1 211 ? -10.73999 -11.52015 -46.72315 1.000 25.40961 203 PHE A O 1
ATOM 1546 N N . ASN A 1 212 ? -12.16834 -13.02866 -47.59402 1.000 21.31477 204 ASN A N 1
ATOM 1547 C CA . ASN A 1 212 ? -11.75210 -12.79200 -48.97112 1.000 25.34150 204 ASN A CA 1
ATOM 1548 C C . ASN A 1 212 ? -12.83704 -12.10460 -49.78805 1.000 26.77432 204 ASN A C 1
ATOM 1549 O O . ASN A 1 212 ? -12.80831 -12.16101 -51.01794 1.000 31.81837 204 ASN A O 1
ATOM 1554 N N . ALA A 1 213 ? -13.79060 -11.46173 -49.12925 1.000 29.01892 205 ALA A N 1
ATOM 1555 C CA . ALA A 1 213 ? -14.90071 -10.84099 -49.82632 1.000 27.80933 205 ALA A CA 1
ATOM 1556 C C . ALA A 1 213 ? -14.45648 -9.55822 -50.51193 1.000 33.73073 205 ALA A C 1
ATOM 1557 O O . ALA A 1 213 ? -13.47180 -8.91841 -50.12709 1.000 34.57814 205 ALA A O 1
ATOM 1559 N N . LYS A 1 214 ? -15.21272 -9.18135 -51.54068 1.000 33.03340 206 LYS A N 1
ATOM 1560 C CA . LYS A 1 214 ? -15.00238 -7.91788 -52.22397 1.000 37.36786 206 LYS A CA 1
ATOM 1561 C C . LYS A 1 214 ? -15.55895 -6.73506 -51.44276 1.000 33.59399 206 LYS A C 1
ATOM 1562 O O . LYS A 1 214 ? -15.29090 -5.58962 -51.81963 1.000 37.05852 206 LYS A O 1
ATOM 1564 N N . THR A 1 215 ? -16.38331 -6.97162 -50.42351 1.000 26.69886 207 THR A N 1
ATOM 1565 C CA . THR A 1 215 ? -16.84699 -5.89005 -49.56688 1.000 32.33090 207 THR A CA 1
ATOM 1566 C C . THR A 1 215 ? -16.26669 -6.03965 -48.16433 1.000 26.36496 207 THR A C 1
ATOM 1567 O O . THR A 1 215 ? -15.59600 -7.02091 -47.84184 1.000 23.32806 207 THR A O 1
ATOM 1571 N N . SER A 1 216 ? -16.52732 -5.03914 -47.32965 1.000 19.72007 208 SER A N 1
ATOM 1572 C CA . SER A 1 216 ? -15.92737 -4.98339 -46.00584 1.000 18.54728 208 SER A CA 1
ATOM 1573 C C . SER A 1 216 ? -16.47651 -6.08765 -45.10634 1.000 17.02893 208 SER A C 1
ATOM 1574 O O . SER A 1 216 ? -17.53993 -6.66738 -45.35421 1.000 17.31353 208 SER A O 1
ATOM 1577 N N . TYR A 1 217 ? -15.74028 -6.37586 -44.03079 1.000 14.68591 209 TYR A N 1
ATOM 1578 C CA . TYR A 1 217 ? -16.24926 -7.34658 -43.06598 1.000 13.65477 209 TYR A CA 1
ATOM 1579 C C . TYR A 1 217 ? -17.58572 -6.89476 -42.49454 1.000 13.53684 209 TYR A C 1
ATOM 1580 O O . TYR A 1 217 ? -18.51228 -7.70280 -42.35520 1.000 16.03572 209 TYR A O 1
ATOM 1589 N N . GLN A 1 218 ? -17.71060 -5.60734 -42.16892 1.000 13.57143 210 GLN A N 1
ATOM 1590 C CA . GLN A 1 218 ? -18.95276 -5.13679 -41.56472 1.000 13.27058 210 GLN A CA 1
ATOM 1591 C C . GLN A 1 218 ? -20.12126 -5.28147 -42.53916 1.000 13.53590 210 GLN A C 1
ATOM 1592 O O . GLN A 1 218 ? -21.23394 -5.63066 -42.13199 1.000 15.03273 210 GLN A O 1
ATOM 1598 N N . ASP A 1 219 ? -19.88411 -5.06016 -43.83580 1.000 12.47476 211 ASP A N 1
ATOM 1599 C CA . ASP A 1 219 ? -20.97840 -5.21043 -44.79200 1.000 13.88617 211 ASP A CA 1
ATOM 1600 C C . ASP A 1 219 ? -21.36858 -6.67739 -44.96851 1.000 15.91526 211 ASP A C 1
ATOM 1601 O O . ASP A 1 219 ? -22.55937 -7.00049 -45.01992 1.000 13.78037 211 ASP A O 1
ATOM 1606 N N . VAL A 1 220 ? -20.39199 -7.57991 -45.10649 1.000 12.52560 212 VAL A N 1
ATOM 1607 C CA . VAL A 1 220 ? -20.75127 -8.98298 -45.32656 1.000 14.15536 212 VAL A CA 1
ATOM 1608 C C . VAL A 1 220 ? -21.50544 -9.53084 -44.12378 1.000 16.01898 212 VAL A C 1
ATOM 1609 O O . VAL A 1 220 ? -22.47760 -10.28766 -44.26847 1.000 17.46276 212 VAL A O 1
ATOM 1613 N N . ILE A 1 221 ? -21.02769 -9.21977 -42.91526 1.000 14.80985 213 ILE A N 1
ATOM 1614 C CA . ILE A 1 221 ? -21.66302 -9.77819 -41.72814 1.000 14.08030 213 ILE A CA 1
ATOM 1615 C C . ILE A 1 221 ? -23.07794 -9.23448 -41.57722 1.000 14.54986 213 ILE A C 1
ATOM 1616 O O . ILE A 1 221 ? -24.00603 -9.97543 -41.23836 1.000 14.00412 213 ILE A O 1
ATOM 1621 N N . ALA A 1 222 ? -23.27487 -7.94745 -41.87128 1.000 13.91655 214 ALA A N 1
ATOM 1622 C CA . ALA A 1 222 ? -24.61681 -7.38322 -41.81526 1.000 12.33198 214 ALA A CA 1
ATOM 1623 C C . ALA A 1 222 ? -25.53022 -8.03258 -42.84917 1.000 12.18908 214 ALA A C 1
ATOM 1624 O O . ALA A 1 222 ? -26.69880 -8.31330 -42.56102 1.000 16.23568 214 ALA A O 1
ATOM 1626 N N . GLN A 1 223 ? -25.01879 -8.27082 -44.06310 1.000 14.10951 215 GLN A N 1
ATOM 1627 C CA . GLN A 1 223 ? -25.82548 -8.93889 -45.08221 1.000 13.35386 215 GLN A CA 1
ATOM 1628 C C . GLN A 1 223 ? -26.18687 -10.35293 -44.65624 1.000 14.43575 215 GLN A C 1
ATOM 1629 O O . GLN A 1 223 ? -27.33064 -10.78634 -44.84185 1.000 16.00056 215 GLN A O 1
ATOM 1635 N N . MET A 1 224 ? -25.21679 -11.08974 -44.10255 1.000 11.61026 216 MET A N 1
ATOM 1636 C CA . MET A 1 224 ? -25.48342 -12.44458 -43.62797 1.000 15.71351 216 MET A CA 1
ATOM 1637 C C . MET A 1 224 ? -26.56503 -12.44454 -42.56560 1.000 14.27896 216 MET A C 1
ATOM 1638 O O . MET A 1 224 ? -27.49406 -13.25497 -42.61497 1.000 16.02794 216 MET A O 1
ATOM 1643 N N . ARG A 1 225 ? -26.46022 -11.53135 -41.59261 1.000 13.54406 217 ARG A N 1
ATOM 1644 C CA . ARG A 1 225 ? -27.46927 -11.45718 -40.53930 1.000 16.61781 217 ARG A CA 1
ATOM 1645 C C . ARG A 1 225 ? -28.84806 -11.12808 -41.09275 1.000 18.28882 217 ARG A C 1
ATOM 1646 O O . ARG A 1 225 ? -29.85140 -11.72027 -40.67492 1.000 18.28259 217 ARG A O 1
ATOM 1654 N N . ALA A 1 226 ? -28.92368 -10.17307 -42.01817 1.000 16.18940 218 ALA A N 1
ATOM 1655 C CA . ALA A 1 226 ? -30.21025 -9.83597 -42.61902 1.000 18.79690 218 ALA A CA 1
ATOM 1656 C C . ALA A 1 226 ? -30.80331 -11.02276 -43.36603 1.000 20.32420 218 ALA A C 1
ATOM 1657 O O . ALA A 1 226 ? -32.01897 -11.24085 -43.32932 1.000 22.38488 218 ALA A O 1
ATOM 1659 N N . ASN A 1 227 ? -29.96166 -11.78542 -44.07240 1.000 16.44082 219 ASN A N 1
ATOM 1660 C CA . ASN A 1 227 ? -30.44914 -12.93203 -44.83712 1.000 20.79711 219 ASN A CA 1
ATOM 1661 C C . ASN A 1 227 ? -30.94385 -14.04585 -43.92193 1.000 23.32181 219 ASN A C 1
ATOM 1662 O O . ASN A 1 227 ? -31.93192 -14.72152 -44.23263 1.000 23.33248 219 ASN A O 1
ATOM 1667 N N . VAL A 1 228 ? -30.25727 -14.26471 -42.79978 1.000 19.23684 220 VAL A N 1
ATOM 1668 C CA . VAL A 1 228 ? -30.70896 -15.26108 -41.83303 1.000 20.87123 220 VAL A CA 1
ATOM 1669 C C . VAL A 1 228 ? -32.03358 -14.83836 -41.21337 1.000 26.10385 220 VAL A C 1
ATOM 1670 O O . VAL A 1 228 ? -32.94964 -15.65169 -41.05851 1.000 26.66711 220 VAL A O 1
ATOM 1674 N N . ALA A 1 229 ? -32.15324 -13.56248 -40.83519 1.000 24.01425 221 ALA A N 1
ATOM 1675 C CA . ALA A 1 229 ? -33.39358 -13.09965 -40.22136 1.000 25.67296 221 ALA A CA 1
ATOM 1676 C C . ALA A 1 229 ? -34.56473 -13.24055 -41.18082 1.000 29.26919 221 ALA A C 1
ATOM 1677 O O . ALA A 1 229 ? -35.66632 -13.62984 -40.77261 1.000 32.50825 221 ALA A O 1
ATOM 1679 N N . ALA A 1 230 ? -34.34103 -12.94092 -42.46386 1.000 27.50609 222 ALA A N 1
ATOM 1680 C CA . ALA A 1 230 ? -35.39928 -13.03782 -43.46393 1.000 28.22906 222 ALA A CA 1
ATOM 1681 C C . ALA A 1 230 ? -35.80942 -14.47597 -43.73828 1.000 35.37454 222 ALA A C 1
ATOM 1682 O O . ALA A 1 230 ? -36.93760 -14.71158 -44.18167 1.000 34.27681 222 ALA A O 1
ATOM 1684 N N . ALA A 1 231 ? -34.92608 -15.44055 -43.48676 1.000 33.27608 223 ALA A N 1
ATOM 1685 C CA . ALA A 1 231 ? -35.23415 -16.83529 -43.77031 1.000 34.20231 223 ALA A CA 1
ATOM 1686 C C . ALA A 1 231 ? -35.93656 -17.52796 -42.61435 1.000 44.23680 223 ALA A C 1
ATOM 1687 O O . ALA A 1 231 ? -36.52273 -18.60022 -42.81228 1.000 49.95320 223 ALA A O 1
ATOM 1689 N N . ARG A 1 232 ? -35.88131 -16.95138 -41.41955 1.000 52.10654 224 ARG A N 1
ATOM 1690 C CA . ARG A 1 232 ? -36.56991 -17.50815 -40.26323 1.000 65.21965 224 ARG A CA 1
ATOM 1691 C C . ARG A 1 232 ? -37.97221 -16.90616 -40.13890 1.000 69.4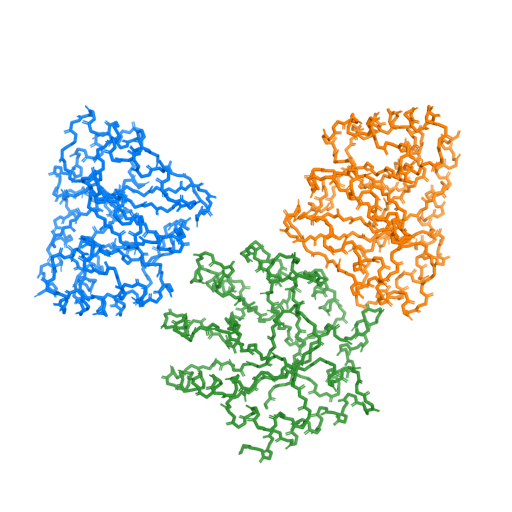1792 224 ARG A C 1
ATOM 1692 O O . ARG A 1 232 ? -38.72766 -17.21194 -39.21236 1.000 76.01939 224 ARG A O 1
ATOM 1701 N N . CYS B 1 12 ? 28.09693 -62.41750 -63.12966 1.000 41.42103 4 CYS B N 1
ATOM 1702 C CA . CYS B 1 12 ? 27.80245 -63.67821 -62.45629 1.000 23.54134 4 CYS B CA 1
ATOM 1703 C C . CYS B 1 12 ? 26.30277 -64.04310 -62.59368 1.000 21.84457 4 CYS B C 1
ATOM 1704 O O . CYS B 1 12 ? 25.98351 -64.87319 -63.43536 1.000 21.70907 4 CYS B O 1
ATOM 1707 N N . LEU B 1 13 ? 25.37984 -63.47990 -61.80662 1.000 13.51994 5 LEU B N 1
ATOM 1708 C CA . LEU B 1 13 ? 23.97215 -63.87483 -61.88844 1.000 12.18786 5 LEU B CA 1
ATOM 1709 C C . LEU B 1 13 ? 23.08714 -62.73530 -62.38901 1.000 18.86925 5 LEU B C 1
ATOM 1710 O O . LEU B 1 13 ? 23.17818 -61.60766 -61.88735 1.000 14.29749 5 LEU B O 1
ATOM 1715 N N . ILE B 1 14 ? 22.19058 -63.04580 -63.32854 1.000 13.18138 6 ILE B N 1
ATOM 1716 C CA . ILE B 1 14 ? 21.26805 -62.06635 -63.90354 1.000 13.56780 6 ILE B CA 1
ATOM 1717 C C . ILE B 1 14 ? 19.86293 -62.36325 -63.39276 1.000 11.68871 6 ILE B C 1
ATOM 1718 O O . ILE B 1 14 ? 19.33507 -63.46962 -63.59706 1.000 13.93781 6 ILE B O 1
ATOM 1723 N N . ALA B 1 15 ? 19.23313 -61.36580 -62.76951 1.000 9.55086 7 ALA B N 1
ATOM 1724 C CA . ALA B 1 15 ? 17.93666 -61.54051 -62.10893 1.000 10.61545 7 ALA B CA 1
ATOM 1725 C C . ALA B 1 15 ? 16.95475 -60.47453 -62.59012 1.000 11.23133 7 ALA B C 1
ATOM 1726 O O . ALA B 1 15 ? 16.75283 -59.44968 -61.92697 1.000 11.26897 7 ALA B O 1
ATOM 1728 N N . PRO B 1 16 ? 16.30114 -60.69830 -63.72646 1.000 11.94948 8 PRO B N 1
ATOM 1729 C CA . PRO B 1 16 ? 15.38257 -59.68365 -64.26859 1.000 12.95285 8 PRO B CA 1
ATOM 1730 C C . PRO B 1 16 ? 14.19341 -59.43145 -63.35159 1.000 12.73919 8 PRO B C 1
ATOM 1731 O O . PRO B 1 16 ? 13.58386 -60.36109 -62.82699 1.000 10.78798 8 PRO B O 1
ATOM 1735 N N . SER B 1 17 ? 13.83627 -58.15570 -63.19124 1.000 12.47215 9 SER B N 1
ATOM 1736 C CA A SER B 1 17 ? 12.65462 -57.77014 -62.42973 0.620 11.89588 9 SER B CA 1
ATOM 1737 C CA B SER B 1 17 ? 12.64940 -57.81736 -62.41728 0.380 11.95652 9 SER B CA 1
ATOM 1738 C C . SER B 1 17 ? 11.42078 -57.85571 -63.32012 1.000 15.90745 9 SER B C 1
ATOM 1739 O O . SER B 1 17 ? 11.40808 -57.28241 -64.40862 1.000 20.54748 9 SER B O 1
ATOM 1744 N N . ILE B 1 18 ? 10.38598 -58.57352 -62.87087 1.000 16.22174 10 ILE B N 1
ATOM 1745 C CA . ILE B 1 18 ? 9.20964 -58.78499 -63.71878 1.000 17.12784 10 ILE B CA 1
ATOM 1746 C C . ILE B 1 18 ? 8.19302 -57.65722 -63.63035 1.000 21.29342 10 ILE B C 1
ATOM 1747 O O . ILE B 1 18 ? 7.17405 -57.70505 -64.33080 1.000 22.80385 10 ILE B O 1
ATOM 1752 N N . LEU B 1 19 ? 8.44362 -56.62701 -62.81287 1.000 22.33366 11 LEU B N 1
ATOM 1753 C CA . LEU B 1 19 ? 7.57121 -55.45446 -62.82550 1.000 22.57032 11 LEU B CA 1
ATOM 1754 C C . LEU B 1 19 ? 7.41962 -54.86492 -64.22217 1.000 24.12416 11 LEU B C 1
ATOM 1755 O O . LEU B 1 19 ? 6.39926 -54.22957 -64.52011 1.000 20.80571 11 LEU B O 1
ATOM 1760 N N . SER B 1 20 ? 8.43008 -55.03309 -65.07505 1.000 22.55569 12 SER B N 1
ATOM 1761 C CA . SER B 1 20 ? 8.43010 -54.48727 -66.42502 1.000 25.64328 12 SER B CA 1
ATOM 1762 C C . SER B 1 20 ? 7.87939 -55.45583 -67.46508 1.000 22.17961 12 SER B C 1
ATOM 1763 O O . SER B 1 20 ? 7.77971 -55.08622 -68.63446 1.000 18.54274 12 SER B O 1
ATOM 1766 N N . ALA B 1 21 ? 7.51886 -56.67636 -67.07489 1.000 18.41580 13 ALA B N 1
ATOM 1767 C CA . ALA B 1 21 ? 7.04234 -57.66523 -68.03136 1.000 16.50553 13 ALA B CA 1
ATOM 1768 C C . ALA B 1 21 ? 5.54967 -57.49106 -68.32040 1.000 15.73850 13 ALA B C 1
ATOM 1769 O O . ALA B 1 21 ? 4.83653 -56.74627 -67.64657 1.000 18.21327 13 ALA B O 1
ATOM 1771 N N . ASN B 1 22 ? 5.06806 -58.24513 -69.31296 1.000 15.00635 14 ASN B N 1
ATOM 1772 C CA . ASN B 1 22 ? 3.65002 -58.26658 -69.66946 1.000 16.22718 14 ASN B CA 1
ATOM 1773 C C . ASN B 1 22 ? 2.89836 -59.16785 -68.69059 1.000 17.76665 14 ASN B C 1
ATOM 1774 O O . ASN B 1 22 ? 2.90298 -60.39409 -68.83310 1.000 14.90402 14 ASN B O 1
ATOM 1779 N N . PHE B 1 23 ? 2.19159 -58.56693 -67.72850 1.000 14.52877 15 PHE B N 1
ATOM 1780 C CA . PHE B 1 23 ? 1.49414 -59.37547 -66.72736 1.000 14.03038 15 PHE B CA 1
ATOM 1781 C C . PHE B 1 23 ? 0.27805 -60.10322 -67.28382 1.000 16.52054 15 PHE B C 1
ATOM 1782 O O . PHE B 1 23 ? -0.29948 -60.93806 -66.57861 1.000 15.67661 15 PHE B O 1
ATOM 1790 N N . ALA B 1 24 ? -0.14351 -59.79988 -68.50993 1.000 12.61236 16 ALA B N 1
ATOM 1791 C CA . ALA B 1 24 ? -1.17230 -60.60632 -69.14022 1.000 12.79120 16 ALA B CA 1
ATOM 1792 C C . ALA B 1 24 ? -0.63156 -61.92929 -69.66317 1.000 13.44076 16 ALA B C 1
ATOM 1793 O O . ALA B 1 24 ? -1.42281 -62.83223 -69.95148 1.000 12.85219 16 ALA B O 1
ATOM 1795 N N . ARG B 1 25 ? 0.68735 -62.06041 -69.81387 1.000 13.35994 17 ARG B N 1
ATOM 1796 C CA . ARG B 1 25 ? 1.31173 -63.29694 -70.28971 1.000 12.77924 17 ARG B CA 1
ATOM 1797 C C . ARG B 1 25 ? 2.57400 -63.55128 -69.46916 1.000 14.19008 17 ARG B C 1
ATOM 1798 O O . ARG B 1 25 ? 3.67870 -63.71264 -69.99240 1.000 12.36068 17 ARG B O 1
ATOM 1806 N N . LEU B 1 26 ? 2.40583 -63.57150 -68.14657 1.000 11.04847 18 LEU B N 1
ATOM 1807 C CA . LEU B 1 26 ? 3.55652 -63.57965 -67.25219 1.000 10.81699 18 LEU B CA 1
ATOM 1808 C C . LEU B 1 26 ? 4.34834 -64.87821 -67.36332 1.000 12.65263 18 LEU B C 1
ATOM 1809 O O . LEU B 1 26 ? 5.58694 -64.85881 -67.33563 1.000 12.97507 18 LEU B O 1
ATOM 1814 N N . GLY B 1 27 ? 3.65358 -66.01909 -67.48047 1.000 11.99072 19 GLY B N 1
ATOM 1815 C CA . GLY B 1 27 ? 4.35045 -67.28360 -67.63820 1.000 11.18145 19 GLY B CA 1
ATOM 1816 C C . GLY B 1 27 ? 5.22204 -67.31190 -68.88425 1.000 13.14169 19 GLY B C 1
ATOM 1817 O O . GLY B 1 27 ? 6.37691 -67.75192 -68.83414 1.000 14.94152 19 GLY B O 1
ATOM 1818 N N . GLU B 1 28 ? 4.68481 -66.83268 -70.01198 1.000 14.00978 20 GLU B N 1
ATOM 1819 C CA . GLU B 1 28 ? 5.46879 -66.73735 -71.24513 1.000 16.51316 20 GLU B CA 1
ATOM 1820 C C . GLU B 1 28 ? 6.68434 -65.84433 -71.05072 1.000 15.04353 20 GLU B C 1
ATOM 1821 O O . GLU B 1 28 ? 7.78772 -66.16649 -71.50636 1.000 12.19491 20 GLU B O 1
ATOM 1827 N N . GLU B 1 29 ? 6.48522 -64.68645 -70.41377 1.000 12.87361 21 GLU B N 1
ATOM 1828 C CA . GLU B 1 29 ? 7.57476 -63.73422 -70.23365 1.000 13.22283 21 GLU B CA 1
ATOM 1829 C C . GLU B 1 29 ? 8.70022 -64.33446 -69.40785 1.000 13.36711 21 GLU B C 1
ATOM 1830 O O . GLU B 1 29 ? 9.88615 -64.19912 -69.74667 1.000 12.92368 21 GLU B O 1
ATOM 1836 N N . VAL B 1 30 ? 8.34095 -64.98799 -68.30292 1.000 10.05193 22 VAL B N 1
ATOM 1837 C CA . VAL B 1 30 ? 9.33226 -65.58841 -67.42612 1.000 12.23413 22 VAL B CA 1
ATOM 1838 C C . VAL B 1 30 ? 10.01303 -66.76222 -68.11854 1.000 13.58790 22 VAL B C 1
ATOM 1839 O O . VAL B 1 30 ? 11.24471 -66.89267 -68.08613 1.000 11.42520 22 VAL B O 1
ATOM 1843 N N . ASP B 1 31 ? 9.22529 -67.64062 -68.74795 1.000 12.15135 23 ASP B N 1
ATOM 1844 C CA . ASP B 1 31 ? 9.81568 -68.73976 -69.50938 1.000 13.32032 23 ASP B CA 1
ATOM 1845 C C . ASP B 1 31 ? 10.83316 -68.21979 -70.51270 1.000 14.53470 23 ASP B C 1
ATOM 1846 O O . ASP B 1 31 ? 11.94151 -68.75776 -70.63286 1.000 11.60554 23 ASP B O 1
ATOM 1851 N N . ASN B 1 32 ? 10.47121 -67.15155 -71.22857 1.000 11.46319 24 ASN B N 1
ATOM 1852 C CA A ASN B 1 32 ? 11.32850 -66.65841 -72.29718 0.535 14.78656 24 ASN B CA 1
ATOM 1853 C CA B ASN B 1 32 ? 11.32248 -66.64664 -72.30008 0.465 14.78102 24 ASN B CA 1
ATOM 1854 C C . ASN B 1 32 ? 12.56327 -65.95115 -71.74715 1.000 13.51926 24 ASN B C 1
ATOM 1855 O O . ASN B 1 32 ? 13.65885 -66.09730 -72.30119 1.000 13.44497 24 ASN B O 1
ATOM 1864 N N . VAL B 1 33 ? 12.42090 -65.19395 -70.65178 1.000 11.99447 25 VAL B N 1
ATOM 1865 C CA . VAL B 1 33 ? 13.59401 -64.48738 -70.14337 1.000 12.94081 25 VAL B CA 1
ATOM 1866 C C . VAL B 1 33 ? 14.59833 -65.46155 -69.53048 1.000 12.81973 25 VAL B C 1
ATOM 1867 O O . VAL B 1 33 ? 15.81218 -65.23911 -69.61233 1.000 11.46307 25 VAL B O 1
ATOM 1871 N N . LEU B 1 34 ? 14.12543 -66.56412 -68.94616 1.000 11.63048 26 LEU B N 1
ATOM 1872 C CA . LEU B 1 34 ? 15.04697 -67.58191 -68.44458 1.000 12.41093 26 LEU B CA 1
ATOM 1873 C C . LEU B 1 34 ? 15.71879 -68.31621 -69.59568 1.000 15.16232 26 LEU B C 1
ATOM 1874 O O . LEU B 1 34 ? 16.92743 -68.57788 -69.55286 1.000 14.27105 26 LEU B O 1
ATOM 1879 N N . ALA B 1 35 ? 14.94863 -68.66969 -70.63404 1.000 12.68822 27 ALA B N 1
ATOM 1880 C CA . ALA B 1 35 ? 15.57123 -69.26051 -71.81545 1.000 15.36921 27 ALA B CA 1
ATOM 1881 C C . ALA B 1 35 ? 16.60749 -68.32402 -72.41848 1.000 15.77474 27 ALA B C 1
ATOM 1882 O O . ALA B 1 35 ? 17.63995 -68.78317 -72.92050 1.000 16.19351 27 ALA B O 1
ATOM 1884 N N . ALA B 1 36 ? 16.37330 -67.01162 -72.33762 1.000 13.58055 28 ALA B N 1
ATOM 1885 C CA . ALA B 1 36 ? 17.26325 -66.01526 -72.92317 1.000 13.34132 28 ALA B CA 1
ATOM 1886 C C . ALA B 1 36 ? 18.54385 -65.81899 -72.12116 1.000 16.96602 28 ALA B C 1
ATOM 1887 O O . ALA B 1 36 ? 19.41866 -65.05598 -72.54764 1.000 16.72997 28 ALA B O 1
ATOM 1889 N N . GLY B 1 37 ? 18.68261 -66.48463 -70.98268 1.000 13.66266 29 GLY B N 1
ATOM 1890 C CA . GLY B 1 37 ? 19.92024 -66.43327 -70.23027 1.000 18.22622 29 GLY B CA 1
ATOM 1891 C C . GLY B 1 37 ? 19.79075 -65.92228 -68.80992 1.000 18.13440 29 GLY B C 1
ATOM 1892 O O . GLY B 1 37 ? 20.80150 -65.89720 -68.09502 1.000 16.99613 29 GLY B O 1
ATOM 1893 N N . ALA B 1 38 ? 18.61160 -65.50650 -68.35298 1.000 13.83590 30 ALA B N 1
ATOM 1894 C CA . ALA B 1 38 ? 18.46737 -65.09076 -66.96512 1.000 16.44218 30 ALA B CA 1
ATOM 1895 C C . ALA B 1 38 ? 18.63638 -66.28485 -66.02666 1.000 14.30204 30 ALA B C 1
ATOM 1896 O O . ALA B 1 38 ? 18.30563 -67.41843 -66.37004 1.000 13.63794 30 ALA B O 1
ATOM 1898 N N . ASP B 1 39 ? 19.15328 -66.01737 -64.82288 1.000 13.98834 31 ASP B N 1
ATOM 1899 C CA . ASP B 1 39 ? 19.33666 -67.05276 -63.81083 1.000 13.86517 31 ASP B CA 1
ATOM 1900 C C . ASP B 1 39 ? 18.19941 -67.11125 -62.80208 1.000 15.62965 31 ASP B C 1
ATOM 1901 O O . ASP B 1 39 ? 17.78525 -68.20987 -62.40953 1.000 14.06087 31 ASP B O 1
ATOM 1906 N N . TRP B 1 40 ? 17.71977 -65.94890 -62.35432 1.000 10.56318 32 TRP B N 1
ATOM 1907 C CA . TRP B 1 40 ? 16.71995 -65.82690 -61.30901 1.000 11.79207 32 TRP B CA 1
ATOM 1908 C C . TRP B 1 40 ? 15.56102 -64.99429 -61.81997 1.000 14.82102 32 TRP B C 1
ATOM 1909 O O . TRP B 1 40 ? 15.72403 -64.17131 -62.71880 1.000 14.10614 32 TRP B O 1
ATOM 1920 N N . VAL B 1 41 ? 14.40605 -65.16667 -61.18713 1.000 10.85368 33 VAL B N 1
ATOM 1921 C CA . VAL B 1 41 ? 13.25923 -64.28441 -61.37594 1.000 11.60591 33 VAL B CA 1
ATOM 1922 C C . VAL B 1 41 ? 13.21430 -63.33192 -60.18214 1.000 13.83241 33 VAL B C 1
ATOM 1923 O O . VAL B 1 41 ? 12.96874 -63.76870 -59.05737 1.000 11.07856 33 VAL B O 1
ATOM 1927 N N . HIS B 1 42 ? 13.41330 -62.03312 -60.39791 1.000 10.51036 34 HIS B N 1
ATOM 1928 C CA . HIS B 1 42 ? 13.37222 -61.07668 -59.29143 1.000 9.25056 34 HIS B CA 1
ATOM 1929 C C . HIS B 1 42 ? 11.95430 -60.52940 -59.14768 1.000 12.22651 34 HIS B C 1
ATOM 1930 O O . HIS B 1 42 ? 11.37407 -60.01810 -60.10592 1.000 11.65953 34 HIS B O 1
ATOM 1937 N N . PHE B 1 43 ? 11.41940 -60.59645 -57.94440 1.000 9.99567 35 PHE B N 1
ATOM 1938 C CA . PHE B 1 43 ? 9.98864 -60.47293 -57.68885 1.000 11.65266 35 PHE B CA 1
ATOM 1939 C C . PHE B 1 43 ? 9.83919 -59.34146 -56.67516 1.000 14.22347 35 PHE B C 1
ATOM 1940 O O . PHE B 1 43 ? 10.14380 -59.53468 -55.49645 1.000 19.10500 35 PHE B O 1
ATOM 1948 N N . ASP B 1 44 ? 9.44044 -58.14343 -57.13325 1.000 14.27701 36 ASP B N 1
ATOM 1949 C CA . ASP B 1 44 ? 9.33010 -56.95655 -56.28167 1.000 14.96713 36 ASP B CA 1
ATOM 1950 C C . ASP B 1 44 ? 7.93525 -56.83734 -55.67888 1.000 18.00113 36 ASP B C 1
ATOM 1951 O O . ASP B 1 44 ? 6.93900 -56.68684 -56.40474 1.000 17.42932 36 ASP B O 1
ATOM 1956 N N . VAL B 1 45 ? 7.86923 -56.86819 -54.35003 1.000 9.71067 37 VAL B N 1
ATOM 1957 C CA . VAL B 1 45 ? 6.61613 -56.94710 -53.62340 1.000 8.84520 37 VAL B CA 1
ATOM 1958 C C . VAL B 1 45 ? 6.43678 -55.62878 -52.88823 1.000 9.12154 37 VAL B C 1
ATOM 1959 O O . VAL B 1 45 ? 7.25803 -55.27336 -52.03653 1.000 10.69345 37 VAL B O 1
ATOM 1963 N N . MET B 1 46 ? 5.37530 -54.89847 -53.21525 1.000 8.71802 38 MET B N 1
ATOM 1964 C CA . MET B 1 46 ? 5.13391 -53.59085 -52.60321 1.000 9.86955 38 MET B CA 1
ATOM 1965 C C . MET B 1 46 ? 3.73944 -53.58607 -51.99879 1.000 10.50205 38 MET B C 1
ATOM 1966 O O . MET B 1 46 ? 2.78633 -54.02016 -52.65217 1.000 9.87807 38 MET B O 1
ATOM 1971 N N . ASP B 1 47 ? 3.60768 -53.08630 -50.76317 1.000 9.40228 39 ASP B N 1
ATOM 1972 C CA . ASP B 1 47 ? 2.33559 -53.17794 -50.05391 1.000 8.36604 39 ASP B CA 1
ATOM 1973 C C . ASP B 1 47 ? 1.60153 -51.84553 -49.93502 1.000 7.48471 39 ASP B C 1
ATOM 1974 O O . ASP B 1 47 ? 0.64700 -51.75635 -49.15887 1.000 8.73782 39 ASP B O 1
ATOM 1979 N N . ASN B 1 48 ? 2.01303 -50.81720 -50.67291 1.000 8.18631 40 ASN B N 1
ATOM 1980 C CA . ASN B 1 48 ? 1.38047 -49.49888 -50.66837 1.000 7.58056 40 ASN B CA 1
ATOM 1981 C C . ASN B 1 48 ? 1.63574 -48.74791 -49.37498 1.000 9.40942 40 ASN B C 1
ATOM 1982 O O . ASN B 1 48 ? 1.11635 -47.63015 -49.21173 1.000 9.14054 40 ASN B O 1
ATOM 1987 N N . HIS B 1 49 ? 2.39779 -49.31670 -48.44269 1.000 8.12757 41 HIS B N 1
ATOM 1988 C CA . HIS B 1 49 ? 2.70303 -48.64376 -47.18727 1.000 13.17842 41 HIS B CA 1
ATOM 1989 C C . HIS B 1 49 ? 4.18671 -48.35531 -47.04754 1.000 12.82023 41 HIS B C 1
ATOM 1990 O O . HIS B 1 49 ? 4.56652 -47.21405 -46.77700 1.000 11.43535 41 HIS B O 1
ATOM 1997 N N . TYR B 1 50 ? 5.03790 -49.36278 -47.23303 1.000 9.63439 42 TYR B N 1
ATOM 1998 C CA . TYR B 1 50 ? 6.47371 -49.12768 -47.15022 1.000 11.24717 42 TYR B CA 1
ATOM 1999 C C . TYR B 1 50 ? 6.95556 -48.27409 -48.31804 1.000 11.37509 42 TYR B C 1
ATOM 2000 O O . TYR B 1 50 ? 7.90709 -47.48817 -48.17874 1.000 11.13949 42 TYR B O 1
ATOM 2009 N N . VAL B 1 51 ? 6.29671 -48.41009 -49.46425 1.000 10.39112 43 VAL B N 1
ATOM 2010 C CA . VAL B 1 51 ? 6.52576 -47.59448 -50.65795 1.000 7.96408 43 VAL B CA 1
ATOM 2011 C C . VAL B 1 51 ? 5.16790 -47.24900 -51.25144 1.000 11.96020 43 VAL B C 1
ATOM 2012 O O . VAL B 1 51 ? 4.17643 -47.94494 -51.00285 1.000 11.10201 43 VAL B O 1
ATOM 2016 N N . PRO B 1 52 ? 5.08857 -46.17572 -52.03632 1.000 11.57651 44 PRO B N 1
ATOM 2017 C CA . PRO B 1 52 ? 3.77797 -45.72021 -52.55290 1.000 12.58631 44 PRO B CA 1
ATOM 2018 C C . PRO B 1 52 ? 3.35492 -46.43918 -53.83226 1.000 12.40498 44 PRO B C 1
ATOM 2019 O O . PRO B 1 52 ? 3.08664 -45.82711 -54.87679 1.000 11.74731 44 PRO B O 1
ATOM 2023 N N . ASN B 1 53 ? 3.30805 -47.76506 -53.76704 1.000 9.79437 45 ASN B N 1
ATOM 2024 C CA . ASN B 1 53 ? 2.84915 -48.55690 -54.89574 1.000 10.09063 45 ASN B CA 1
ATOM 2025 C C . ASN B 1 53 ? 2.48444 -49.93175 -54.35357 1.000 9.71041 45 ASN B C 1
ATOM 2026 O O . ASN B 1 53 ? 2.91976 -50.32095 -53.26417 1.000 8.84522 45 ASN B O 1
ATOM 2031 N N . LEU B 1 54 ? 1.64121 -50.63944 -55.10228 1.000 10.55183 46 LEU B N 1
ATOM 2032 C CA . LEU B 1 54 ? 1.19353 -51.98736 -54.75040 1.000 10.83750 46 LEU B CA 1
ATOM 2033 C C . LEU B 1 54 ? 1.43082 -52.86832 -55.97019 1.000 11.44711 46 LEU B C 1
ATOM 2034 O O . LEU B 1 54 ? 0.98959 -52.52111 -57.06723 1.000 10.68532 46 LEU B O 1
ATOM 2039 N N . THR B 1 55 ? 2.15927 -53.97763 -55.80380 1.000 11.41152 47 THR B N 1
ATOM 2040 C CA . THR B 1 55 ? 2.50753 -54.77133 -56.98934 1.000 10.57310 47 THR B CA 1
ATOM 2041 C C . THR B 1 55 ? 1.86290 -56.15535 -56.96554 1.000 14.20746 47 THR B C 1
ATOM 2042 O O . THR B 1 55 ? 0.73247 -56.30134 -57.43444 1.000 13.56519 47 THR B O 1
ATOM 2046 N N . ILE B 1 56 ? 2.56167 -57.17979 -56.46090 1.000 10.18083 48 ILE B N 1
ATOM 2047 C CA . ILE B 1 56 ? 2.12077 -58.56286 -56.62049 1.000 9.82505 48 ILE B CA 1
ATOM 2048 C C . ILE B 1 56 ? 2.46066 -59.35010 -55.36122 1.000 12.20555 48 ILE B C 1
ATOM 2049 O O . ILE B 1 56 ? 3.53706 -59.17345 -54.78120 1.000 13.10481 48 ILE B O 1
ATOM 2054 N N . GLY B 1 57 ? 1.56664 -60.26224 -54.97820 1.000 11.42973 49 GLY B N 1
ATOM 2055 C CA . GLY B 1 57 ? 1.73064 -60.99548 -53.74697 1.000 10.29242 49 GLY B CA 1
ATOM 2056 C C . GLY B 1 57 ? 2.02815 -62.46557 -53.97234 1.000 10.79335 49 GLY B C 1
ATOM 2057 O O . GLY B 1 57 ? 2.35487 -62.91033 -55.08214 1.000 11.16109 49 GLY B O 1
ATOM 2058 N N . PRO B 1 58 ? 1.92880 -63.24197 -52.89341 1.000 9.99474 50 PRO B N 1
ATOM 2059 C CA . PRO B 1 58 ? 2.31199 -64.65924 -52.95201 1.000 10.95718 50 PRO B CA 1
ATOM 2060 C C . PRO B 1 58 ? 1.58609 -65.45924 -54.02342 1.000 12.11962 50 PRO B C 1
ATOM 2061 O O . PRO B 1 58 ? 2.18105 -66.38697 -54.58889 1.000 12.00851 50 PRO B O 1
ATOM 2065 N N . MET B 1 59 ? 0.32051 -65.13997 -54.32544 1.000 8.77427 51 MET B N 1
ATOM 2066 C CA . MET B 1 59 ? -0.40288 -65.93745 -55.31751 1.000 14.49650 51 MET B CA 1
ATOM 2067 C C . MET B 1 59 ? 0.28839 -65.90846 -56.67341 1.000 12.93980 51 MET B C 1
ATOM 2068 O O . MET B 1 59 ? 0.18980 -66.87042 -57.44849 1.000 11.38289 51 MET B O 1
ATOM 2073 N N . VAL B 1 60 ? 0.97932 -64.81753 -56.98966 1.000 14.13588 52 VAL B N 1
ATOM 2074 C CA . VAL B 1 60 ? 1.64430 -64.72865 -58.28581 1.000 14.73711 52 VAL B CA 1
ATOM 2075 C C . VAL B 1 60 ? 2.90238 -65.59418 -58.30708 1.000 15.84044 52 VAL B C 1
ATOM 2076 O O . VAL B 1 60 ? 3.22598 -66.22579 -59.32420 1.000 13.67755 52 VAL B O 1
ATOM 2080 N N . CYS B 1 61 ? 3.63169 -65.63686 -57.18855 1.000 11.88439 53 CYS B N 1
ATOM 2081 C CA . CYS B 1 61 ? 4.76633 -66.55001 -57.05498 1.000 13.30306 53 CYS B CA 1
ATOM 2082 C C . CYS B 1 61 ? 4.31553 -68.00171 -57.18845 1.000 13.83432 53 CYS B C 1
ATOM 2083 O O . CYS B 1 61 ? 4.93336 -68.80112 -57.90312 1.000 14.43238 53 CYS B O 1
ATOM 2086 N N . GLN B 1 62 ? 3.23955 -68.35946 -56.48821 1.000 11.79834 54 GLN B N 1
ATOM 2087 C CA A GLN B 1 62 ? 2.71637 -69.71628 -56.58742 0.449 13.04600 54 GLN B CA 1
ATOM 2088 C CA B GLN B 1 62 ? 2.69934 -69.70938 -56.58492 0.551 13.02423 54 GLN B CA 1
ATOM 2089 C C . GLN B 1 62 ? 2.31224 -70.04364 -58.01657 1.000 12.93991 54 GLN B C 1
ATOM 2090 O O . GLN B 1 62 ? 2.54004 -71.16833 -58.48969 1.000 12.19281 54 GLN B O 1
ATOM 2101 N N . ALA B 1 63 ? 1.72481 -69.07131 -58.72542 1.000 11.63800 55 ALA B N 1
ATOM 2102 C CA . ALA B 1 63 ? 1.30829 -69.31889 -60.10446 1.000 13.65009 55 ALA B CA 1
ATOM 2103 C C . ALA B 1 63 ? 2.49705 -69.65144 -60.99623 1.000 12.31237 55 ALA B C 1
ATOM 2104 O O . ALA B 1 63 ? 2.38869 -70.49396 -61.89633 1.000 12.99465 55 ALA B O 1
ATOM 2106 N N . LEU B 1 64 ? 3.63825 -68.99192 -60.77525 1.000 11.59658 56 LEU B N 1
ATOM 2107 C CA . LEU B 1 64 ? 4.82901 -69.29682 -61.56292 1.000 12.38019 56 LEU B CA 1
ATOM 2108 C C . LEU B 1 64 ? 5.35085 -70.70014 -61.26960 1.000 13.25220 56 LEU B C 1
ATOM 2109 O O . LEU B 1 64 ? 5.77843 -71.41458 -62.18753 1.000 14.13350 56 LEU B O 1
ATOM 2114 N N . ARG B 1 65 ? 5.33718 -71.10794 -60.00004 1.000 11.82406 57 ARG B N 1
ATOM 2115 C CA . ARG B 1 65 ? 5.74246 -72.47527 -59.67060 1.000 13.07878 57 ARG B CA 1
ATOM 2116 C C . ARG B 1 65 ? 4.81249 -73.49722 -60.31519 1.000 15.86566 57 ARG B C 1
ATOM 2117 O O . ARG B 1 65 ? 5.26891 -74.51309 -60.86978 1.000 15.72853 57 ARG B O 1
ATOM 2125 N N . LYS B 1 66 ? 3.50114 -73.25511 -60.24372 1.000 12.14114 58 LYS B N 1
ATOM 2126 C CA . LYS B 1 66 ? 2.54877 -74.19468 -60.83080 1.000 15.27984 58 LYS B CA 1
ATOM 2127 C C . LYS B 1 66 ? 2.69312 -74.24561 -62.34547 1.000 14.11344 58 LYS B C 1
ATOM 2128 O O . LYS B 1 66 ? 2.44653 -75.29065 -62.96524 1.000 15.16798 58 LYS B O 1
ATOM 2130 N N . HIS B 1 67 ? 3.09665 -73.12825 -62.95193 1.000 13.41609 59 HIS B N 1
ATOM 2131 C CA . HIS B 1 67 ? 3.33905 -73.06607 -64.39192 1.000 12.75139 59 HIS B CA 1
ATOM 2132 C C . HIS B 1 67 ? 4.56629 -73.87317 -64.80278 1.000 18.58365 59 HIS B C 1
ATOM 2133 O O . HIS B 1 67 ? 4.74702 -74.14385 -65.99348 1.000 20.39382 59 HIS B O 1
ATOM 2140 N N . GLY B 1 68 ? 5.41672 -74.24626 -63.85203 1.000 14.40355 60 GLY B N 1
ATOM 2141 C CA . GLY B 1 68 ? 6.59827 -75.02955 -64.13970 1.000 15.70270 60 GLY B CA 1
ATOM 2142 C C . GLY B 1 68 ? 7.92408 -74.30714 -63.99892 1.000 18.29901 60 GLY B C 1
ATOM 2143 O O . GLY B 1 68 ? 8.96012 -74.87686 -64.38411 1.000 17.06146 60 GLY B O 1
ATOM 2144 N N . VAL B 1 69 ? 7.93885 -73.07335 -63.48277 1.000 13.39907 61 VAL B N 1
ATOM 2145 C CA . VAL B 1 69 ? 9.20568 -72.36497 -63.29523 1.000 13.98043 61 VAL B CA 1
ATOM 2146 C C . VAL B 1 69 ? 9.97410 -73.01935 -62.15255 1.000 15.20559 61 VAL B C 1
ATOM 2147 O O . VAL B 1 69 ? 9.46251 -73.14088 -61.03025 1.000 13.39197 61 VAL B O 1
ATOM 2151 N N . THR B 1 70 ? 11.21065 -73.43790 -62.42934 1.000 13.94463 62 THR B N 1
ATOM 2152 C CA . THR B 1 70 ? 12.05809 -74.04811 -61.41444 1.000 13.64692 62 THR B CA 1
ATOM 2153 C C . THR B 1 70 ? 13.26557 -73.20039 -61.05689 1.000 15.48542 62 THR B C 1
ATOM 2154 O O . THR B 1 70 ? 13.96746 -73.53770 -60.09640 1.000 16.93185 62 THR B O 1
ATOM 2158 N N . ALA B 1 71 ? 13.49752 -72.09173 -61.76145 1.000 13.84610 63 ALA B N 1
ATOM 2159 C CA . ALA B 1 71 ? 14.59993 -71.19985 -61.43225 1.000 11.56337 63 ALA B CA 1
ATOM 2160 C C . ALA B 1 71 ? 14.36338 -70.54894 -60.08029 1.000 13.20933 63 ALA B C 1
ATOM 2161 O O . ALA B 1 71 ? 13.21902 -70.41304 -59.64856 1.000 12.19864 63 ALA B O 1
ATOM 2163 N N . PRO B 1 72 ? 15.42964 -70.08500 -59.41838 1.000 13.70877 64 PRO B N 1
ATOM 2164 C CA . PRO B 1 72 ? 15.24418 -69.37535 -58.14931 1.000 11.63055 64 PRO B CA 1
ATOM 2165 C C . PRO B 1 72 ? 14.34612 -68.17070 -58.33644 1.000 12.71468 64 PRO B C 1
ATOM 2166 O O . PRO B 1 72 ? 14.45939 -67.42844 -59.32189 1.000 11.77281 64 PRO B O 1
ATOM 2170 N N . ILE B 1 73 ? 13.41186 -68.01033 -57.40561 1.000 11.12671 65 ILE B N 1
ATOM 2171 C CA . ILE B 1 73 ? 12.56149 -66.82969 -57.35237 1.000 9.87895 65 ILE B CA 1
ATOM 2172 C C . ILE B 1 73 ? 13.05070 -65.98751 -56.18704 1.000 10.65112 65 ILE B C 1
ATOM 2173 O O . ILE B 1 73 ? 13.10466 -66.45618 -55.04603 1.000 11.40241 65 ILE B O 1
ATOM 2178 N N . ASP B 1 74 ? 13.44195 -64.76723 -56.49099 1.000 10.33024 66 ASP B N 1
ATOM 2179 C CA . ASP B 1 74 ? 14.14296 -63.88339 -55.56519 1.000 8.99173 66 ASP B CA 1
ATOM 2180 C C . ASP B 1 74 ? 13.14172 -62.80485 -55.17379 1.000 10.85274 66 ASP B C 1
ATOM 2181 O O . ASP B 1 74 ? 12.89534 -61.87349 -55.95090 1.000 12.40035 66 ASP B O 1
ATOM 2186 N N . VAL B 1 75 ? 12.55331 -62.93956 -53.97848 1.000 9.47956 67 VAL B N 1
ATOM 2187 C CA . VAL B 1 75 ? 11.44076 -62.09403 -53.54948 1.000 11.27058 67 VAL B CA 1
ATOM 2188 C C . VAL B 1 75 ? 11.99122 -60.94015 -52.72531 1.000 12.87099 67 VAL B C 1
ATOM 2189 O O . VAL B 1 75 ? 12.56626 -61.15571 -51.65307 1.000 10.61186 67 VAL B O 1
ATOM 2193 N N . HIS B 1 76 ? 11.81284 -59.71749 -53.22266 1.000 10.25292 68 HIS B N 1
ATOM 2194 C CA . HIS B 1 76 ? 12.25754 -58.51371 -52.52725 1.000 9.46659 68 HIS B CA 1
ATOM 2195 C C . HIS B 1 76 ? 11.02502 -57.87854 -51.88790 1.000 10.29594 68 HIS B C 1
ATOM 2196 O O . HIS B 1 76 ? 10.14179 -57.37431 -52.59454 1.000 9.84098 68 HIS B O 1
ATOM 2203 N N . LEU B 1 77 ? 10.95338 -57.91066 -50.55026 1.000 7.86451 69 LEU B N 1
ATOM 2204 C CA . LEU B 1 77 ? 9.79954 -57.38164 -49.82215 1.000 6.99423 69 LEU B CA 1
ATOM 2205 C C . LEU B 1 77 ? 10.00850 -55.89467 -49.56014 1.000 9.57939 69 LEU B C 1
ATOM 2206 O O . LEU B 1 77 ? 10.78724 -55.52045 -48.67117 1.000 9.53340 69 LEU B O 1
ATOM 2211 N N . MET B 1 78 ? 9.27983 -55.05579 -50.29834 1.000 8.00496 70 MET B N 1
ATOM 2212 C CA . MET B 1 78 ? 9.10717 -53.64666 -49.94368 1.000 9.41863 70 MET B CA 1
ATOM 2213 C C . MET B 1 78 ? 7.76927 -53.48439 -49.22946 1.000 11.37961 70 MET B C 1
ATOM 2214 O O . MET B 1 78 ? 6.82076 -52.89770 -49.73477 1.000 10.19411 70 MET B O 1
ATOM 2219 N N . VAL B 1 79 ? 7.69178 -54.12104 -48.05884 1.000 10.15882 71 VAL B N 1
ATOM 2220 C CA . VAL B 1 79 ? 6.47335 -54.15178 -47.26816 1.000 10.15140 71 VAL B CA 1
ATOM 2221 C C . VAL B 1 79 ? 6.86760 -53.91542 -45.82303 1.000 10.40792 71 VAL B C 1
ATOM 2222 O O . VAL B 1 79 ? 8.00735 -54.15560 -45.41814 1.000 11.12385 71 VAL B O 1
ATOM 2226 N N . GLU B 1 80 ? 5.90300 -53.44426 -45.04656 1.000 9.24272 72 GLU B N 1
ATOM 2227 C CA . GLU B 1 80 ? 6.12963 -53.17875 -43.63001 1.000 10.77201 72 GLU B CA 1
ATOM 2228 C C . GLU B 1 80 ? 4.81306 -53.28752 -42.88717 1.000 10.07371 72 GLU B C 1
ATOM 2229 O O . GLU B 1 80 ? 3.86135 -52.58775 -43.24499 1.000 11.69758 72 GLU B O 1
ATOM 2235 N N . PRO B 1 81 ? 4.71341 -54.13047 -41.83914 1.000 10.04820 73 PRO B N 1
ATOM 2236 C CA . PRO B 1 81 ? 5.72758 -55.07486 -41.32587 1.000 9.54860 73 PRO B CA 1
ATOM 2237 C C . PRO B 1 81 ? 5.92038 -56.25263 -42.26669 1.000 13.38698 73 PRO B C 1
ATOM 2238 O O . PRO B 1 81 ? 5.17641 -56.37456 -43.24750 1.000 11.67087 73 PRO B O 1
ATOM 2242 N N . VAL B 1 82 ? 6.86591 -57.14189 -41.95075 1.000 9.84080 74 VAL B N 1
ATOM 2243 C CA A VAL B 1 82 ? 7.24374 -58.18332 -42.89632 0.507 11.06000 74 VAL B CA 1
ATOM 2244 C CA B VAL B 1 82 ? 7.32829 -58.17617 -42.86091 0.493 11.05577 74 VAL B CA 1
ATOM 2245 C C . VAL B 1 82 ? 6.91267 -59.58757 -42.42917 1.000 11.03063 74 VAL B C 1
ATOM 2246 O O . VAL B 1 82 ? 6.75412 -60.47225 -43.28666 1.000 11.62479 74 VAL B O 1
ATOM 2253 N N . ASP B 1 83 ? 6.79371 -59.84606 -41.12309 1.000 10.09087 75 ASP B N 1
ATOM 2254 C CA . ASP B 1 83 ? 6.80488 -61.25575 -40.70623 1.000 9.37080 75 ASP B CA 1
ATOM 2255 C C . ASP B 1 83 ? 5.56664 -62.03126 -41.16143 1.000 10.58898 75 ASP B C 1
ATOM 2256 O O . ASP B 1 83 ? 5.67323 -63.22113 -41.47909 1.000 12.05870 75 ASP B O 1
ATOM 2261 N N . ARG B 1 84 ? 4.38007 -61.42131 -41.16054 1.000 9.95320 76 ARG B N 1
ATOM 2262 C CA . ARG B 1 84 ? 3.18931 -62.23286 -41.43621 1.000 11.40266 76 ARG B CA 1
ATOM 2263 C C . ARG B 1 84 ? 3.23636 -62.81795 -42.84530 1.000 11.00476 76 ARG B C 1
ATOM 2264 O O . ARG B 1 84 ? 2.89173 -63.98897 -43.04944 1.000 13.19590 76 ARG B O 1
ATOM 2272 N N . ILE B 1 85 ? 3.69665 -62.03578 -43.82257 1.000 8.47067 77 ILE B N 1
ATOM 2273 C CA . ILE B 1 85 ? 3.61892 -62.49802 -45.21055 1.000 12.36671 77 ILE B CA 1
ATOM 2274 C C . ILE B 1 85 ? 4.76262 -63.44400 -45.57331 1.000 11.29736 77 ILE B C 1
ATOM 2275 O O . ILE B 1 85 ? 4.67424 -64.16561 -46.57327 1.000 10.94930 77 ILE B O 1
ATOM 2280 N N . ILE B 1 86 ? 5.82957 -63.48969 -44.77716 1.000 11.47183 78 ILE B N 1
ATOM 2281 C CA . ILE B 1 86 ? 6.97020 -64.32963 -45.13516 1.000 9.98355 78 ILE B CA 1
ATOM 2282 C C . ILE B 1 86 ? 6.57998 -65.79804 -45.25903 1.000 10.90606 78 ILE B C 1
ATOM 2283 O O . ILE B 1 86 ? 6.94311 -66.42298 -46.27090 1.000 10.89170 78 ILE B O 1
ATOM 2288 N N . PRO B 1 87 ? 5.83777 -66.40201 -44.31589 1.000 10.59377 79 PRO B N 1
ATOM 2289 C CA . PRO B 1 87 ? 5.44030 -67.80750 -44.52772 1.000 11.09736 79 PRO B CA 1
ATOM 2290 C C . PRO B 1 87 ? 4.60775 -68.01444 -45.78222 1.000 13.64006 79 PRO B C 1
ATOM 2291 O O . PRO B 1 87 ? 4.66603 -69.09476 -46.38503 1.000 11.58717 79 PRO B O 1
ATOM 2295 N N . ASP B 1 88 ? 3.81976 -67.02115 -46.19556 1.000 11.88404 80 ASP B N 1
ATOM 2296 C CA . ASP B 1 88 ? 3.04011 -67.18462 -47.41947 1.000 11.66783 80 ASP B CA 1
ATOM 2297 C C . ASP B 1 88 ? 3.94686 -67.23502 -48.64732 1.000 9.22827 80 ASP B C 1
ATOM 2298 O O . ASP B 1 88 ? 3.67027 -67.98162 -49.59355 1.000 12.63069 80 ASP B O 1
ATOM 2303 N N . PHE B 1 89 ? 5.03638 -66.45278 -48.65484 1.000 9.43863 81 PHE B N 1
ATOM 2304 C CA . PHE B 1 89 ? 5.96468 -66.54069 -49.78485 1.000 12.48605 81 PHE B CA 1
ATOM 2305 C C . PHE B 1 89 ? 6.75553 -67.84087 -49.75963 1.000 13.06736 81 PHE B C 1
ATOM 2306 O O . PHE B 1 89 ? 7.04925 -68.40276 -50.81605 1.000 10.28758 81 PHE B O 1
ATOM 2314 N N . ALA B 1 90 ? 7.11814 -68.33120 -48.57065 1.000 10.43747 82 ALA B N 1
ATOM 2315 C CA . ALA B 1 90 ? 7.78014 -69.63139 -48.50328 1.000 10.19588 82 ALA B CA 1
ATOM 2316 C C . ALA B 1 90 ? 6.87267 -70.71667 -49.06689 1.000 12.61551 82 ALA B C 1
ATOM 2317 O O . ALA B 1 90 ? 7.30500 -71.55112 -49.87379 1.000 13.55426 82 ALA B O 1
ATOM 2319 N N . GLU B 1 91 ? 5.59827 -70.70133 -48.66655 1.000 11.64014 83 GLU B N 1
ATOM 2320 C CA A GLU B 1 91 ? 4.66511 -71.71729 -49.14267 0.612 14.46303 83 GLU B CA 1
ATOM 2321 C CA B GLU B 1 91 ? 4.64433 -71.70377 -49.14160 0.388 14.50424 83 GLU B CA 1
ATOM 2322 C C . GLU B 1 91 ? 4.45978 -71.62599 -50.65048 1.000 12.69311 83 GLU B C 1
ATOM 2323 O O . GLU B 1 91 ? 4.25322 -72.64939 -51.31874 1.000 13.55907 83 GLU B O 1
ATOM 2334 N N . ALA B 1 92 ? 4.50653 -70.42330 -51.19577 1.000 11.25725 84 ALA B N 1
ATOM 2335 C CA . ALA B 1 92 ? 4.33157 -70.17402 -52.61696 1.000 13.94277 84 ALA B CA 1
ATOM 2336 C C . ALA B 1 92 ? 5.56071 -70.53898 -53.43281 1.000 14.70124 84 ALA B C 1
ATOM 2337 O O . ALA B 1 92 ? 5.49158 -70.48955 -54.66032 1.000 19.12110 84 ALA B O 1
ATOM 2339 N N . GLY B 1 93 ? 6.67674 -70.88221 -52.79378 1.000 14.71230 85 GLY B N 1
ATOM 2340 C CA . GLY B 1 93 ? 7.84927 -71.35558 -53.51222 1.000 13.68029 85 GLY B CA 1
ATOM 2341 C C . GLY B 1 93 ? 8.96637 -70.34990 -53.69667 1.000 12.66411 85 GLY B C 1
ATOM 2342 O O . GLY B 1 93 ? 9.83229 -70.57416 -54.55795 1.000 13.68966 85 GLY B O 1
ATOM 2343 N N . ALA B 1 94 ? 8.98442 -69.25934 -52.91958 1.000 11.42356 86 ALA B N 1
ATOM 2344 C CA . ALA B 1 94 ? 10.10948 -68.33523 -52.97555 1.000 13.32427 86 ALA B CA 1
ATOM 2345 C C . ALA B 1 94 ? 11.40635 -69.05847 -52.64278 1.000 12.63800 86 ALA B C 1
ATOM 2346 O O . ALA B 1 94 ? 11.43919 -69.96696 -51.80533 1.000 13.84242 86 ALA B O 1
ATOM 2348 N N . THR B 1 95 ? 12.48855 -68.62936 -53.29170 1.000 10.99433 87 THR B N 1
ATOM 2349 C CA . THR B 1 95 ? 13.82446 -69.15771 -53.01981 1.000 11.92921 87 THR B CA 1
ATOM 2350 C C . THR B 1 95 ? 14.60287 -68.24448 -52.07379 1.000 14.17935 87 THR B C 1
ATOM 2351 O O . THR B 1 95 ? 15.09412 -68.69138 -51.03052 1.000 12.95395 87 THR B O 1
ATOM 2355 N N . TYR B 1 96 ? 14.75951 -66.97529 -52.44867 1.000 9.79020 88 TYR B N 1
ATOM 2356 C CA . TYR B 1 96 ? 15.33733 -65.94463 -51.59536 1.000 10.25024 88 TYR B CA 1
ATOM 2357 C C . TYR B 1 96 ? 14.22100 -65.03137 -51.13777 1.000 8.38081 88 TYR B C 1
ATOM 2358 O O . TYR B 1 96 ? 13.27873 -64.78345 -51.88894 1.000 8.85844 88 TYR B O 1
ATOM 2367 N N . ILE B 1 97 ? 14.31827 -64.53934 -49.90680 1.000 6.84401 89 ILE B N 1
ATOM 2368 C CA . ILE B 1 97 ? 13.40748 -63.51724 -49.41587 1.000 7.13212 89 ILE B CA 1
ATOM 2369 C C . ILE B 1 97 ? 14.26979 -62.43922 -48.78117 1.000 9.07290 89 ILE B C 1
ATOM 2370 O O . ILE B 1 97 ? 15.00045 -62.71870 -47.82373 1.000 8.73692 89 ILE B O 1
ATOM 2375 N N . SER B 1 98 ? 14.21440 -61.22250 -49.32774 1.000 8.07943 90 SER B N 1
ATOM 2376 C CA . SER B 1 98 ? 14.96647 -60.10370 -48.77585 1.000 8.98096 90 SER B CA 1
ATOM 2377 C C . SER B 1 98 ? 13.99698 -59.05976 -48.23614 1.000 10.68303 90 SER B C 1
ATOM 2378 O O . SER B 1 98 ? 12.85205 -58.95980 -48.68826 1.000 9.29102 90 SER B O 1
ATOM 2381 N N . PHE B 1 99 ? 14.45719 -58.29373 -47.24831 1.000 8.34158 91 PHE B N 1
ATOM 2382 C CA . PHE B 1 99 ? 13.60085 -57.28698 -46.64855 1.000 10.04563 91 PHE B CA 1
ATOM 2383 C C . PHE B 1 99 ? 14.46399 -56.12912 -46.16943 1.000 8.85799 91 PHE B C 1
ATOM 2384 O O . PHE B 1 99 ? 15.68968 -56.23469 -46.04543 1.000 8.80785 91 PHE B O 1
ATOM 2392 N N . HIS B 1 100 ? 13.79538 -55.02822 -45.87376 1.000 9.43611 92 HIS B N 1
ATOM 2393 C CA . HIS B 1 100 ? 14.45149 -53.81747 -45.39128 1.000 9.14711 92 HIS B CA 1
ATOM 2394 C C . HIS B 1 100 ? 14.48917 -53.84000 -43.87199 1.000 9.32043 92 HIS B C 1
ATOM 2395 O O . HIS B 1 100 ? 13.44074 -54.00482 -43.24099 1.000 10.77087 92 HIS B O 1
ATOM 2402 N N . PRO B 1 101 ? 15.66045 -53.69794 -43.24664 1.000 8.57254 93 PRO B N 1
ATOM 2403 C CA . PRO B 1 101 ? 15.70327 -53.79600 -41.78338 1.000 11.40475 93 PRO B CA 1
ATOM 2404 C C . PRO B 1 101 ? 14.83363 -52.75655 -41.10516 1.000 11.85090 93 PRO B C 1
ATOM 2405 O O . PRO B 1 101 ? 14.24503 -53.05129 -40.05724 1.000 11.68287 93 PRO B O 1
ATOM 2409 N N . GLU B 1 102 ? 14.66610 -51.57114 -41.71426 1.000 9.85942 94 GLU B N 1
ATOM 2410 C CA . GLU B 1 102 ? 13.79426 -50.55596 -41.13770 1.000 12.28406 94 GLU B CA 1
ATOM 2411 C C . GLU B 1 102 ? 12.35211 -51.02979 -41.02809 1.000 13.13887 94 GLU B C 1
ATOM 2412 O O . GLU B 1 102 ? 11.57106 -50.44397 -40.26840 1.000 12.47150 94 GLU B O 1
ATOM 2418 N N . ALA B 1 103 ? 11.97208 -52.04638 -41.79674 1.000 10.35501 95 ALA B N 1
ATOM 2419 C CA . ALA B 1 103 ? 10.58132 -52.47748 -41.86751 1.000 11.08779 95 ALA B CA 1
ATOM 2420 C C . ALA B 1 103 ? 10.26180 -53.57103 -40.86673 1.000 12.42794 95 ALA B C 1
ATOM 2421 O O . ALA B 1 103 ? 9.09800 -53.95794 -40.74444 1.000 13.44764 95 ALA B O 1
ATOM 2423 N N . SER B 1 104 ? 11.25523 -54.05691 -40.13512 1.000 8.73412 96 SER B N 1
ATOM 2424 C CA . SER B 1 104 ? 11.05164 -55.09817 -39.13435 1.000 7.95382 96 SER B CA 1
ATOM 2425 C C . SER B 1 104 ? 11.48295 -54.57274 -37.77747 1.000 11.51543 96 SER B C 1
ATOM 2426 O O . SER B 1 104 ? 12.54361 -53.96181 -37.66644 1.000 12.91640 96 SER B O 1
ATOM 2429 N N . ARG B 1 105 ? 10.67512 -54.82185 -36.73445 1.000 9.39740 97 ARG B N 1
ATOM 2430 C CA . ARG B 1 105 ? 11.10529 -54.44390 -35.39196 1.000 10.28687 97 ARG B CA 1
ATOM 2431 C C . ARG B 1 105 ? 12.15493 -55.38657 -34.82417 1.000 15.72885 97 ARG B C 1
ATOM 2432 O O . ARG B 1 105 ? 12.78081 -55.05389 -33.81007 1.000 15.54395 97 ARG B O 1
ATOM 2440 N N . HIS B 1 106 ? 12.34626 -56.56979 -35.42844 1.000 10.52321 98 HIS B N 1
ATOM 2441 C CA . HIS B 1 106 ? 13.24984 -57.57855 -34.86409 1.000 14.07055 98 HIS B CA 1
ATOM 2442 C C . HIS B 1 106 ? 13.95886 -58.23180 -36.03452 1.000 11.11836 98 HIS B C 1
ATOM 2443 O O . HIS B 1 106 ? 13.58235 -59.31701 -36.49218 1.000 8.80074 98 HIS B O 1
ATOM 2450 N N . VAL B 1 107 ? 14.99004 -57.53056 -36.52217 1.000 9.03740 99 VAL B N 1
ATOM 2451 C CA . VAL B 1 107 ? 15.66943 -57.93481 -37.75490 1.000 7.45355 99 VAL B CA 1
ATOM 2452 C C . VAL B 1 107 ? 16.23294 -59.34527 -37.63215 1.000 10.47277 99 VAL B C 1
ATOM 2453 O O . VAL B 1 107 ? 16.09659 -60.16940 -38.54753 1.000 9.79874 99 VAL B O 1
ATOM 2457 N N . HIS B 1 108 ? 16.86978 -59.64918 -36.50166 1.000 9.06455 100 HIS B N 1
ATOM 2458 C CA . HIS B 1 108 ? 17.45802 -60.98033 -36.35718 1.000 9.86432 100 HIS B CA 1
ATOM 2459 C C . HIS B 1 108 ? 16.38945 -62.06557 -36.42064 1.000 12.65305 100 HIS B C 1
ATOM 2460 O O . HIS B 1 108 ? 16.58114 -63.09855 -37.07711 1.000 11.45434 100 HIS B O 1
ATOM 2467 N N . ARG B 1 109 ? 15.24219 -61.84221 -35.76667 1.000 11.00558 101 ARG B N 1
ATOM 2468 C CA . ARG B 1 109 ? 14.15605 -62.82314 -35.82103 1.000 12.49450 101 ARG B CA 1
ATOM 2469 C C . ARG B 1 109 ? 13.62808 -62.99339 -37.24278 1.000 10.41155 101 ARG B C 1
ATOM 2470 O O . ARG B 1 109 ? 13.32545 -64.11817 -37.67076 1.000 8.06214 101 ARG B O 1
ATOM 2478 N N . THR B 1 110 ? 13.49151 -61.88959 -37.98823 1.000 8.36425 102 THR B N 1
ATOM 2479 C CA . THR B 1 110 ? 12.96707 -61.99925 -39.35245 1.000 7.59849 102 THR B CA 1
ATOM 2480 C C . THR B 1 110 ? 13.89755 -62.84708 -40.22229 1.000 9.97922 102 THR B C 1
ATOM 2481 O O . THR B 1 110 ? 13.43721 -63.70741 -40.98751 1.000 8.58162 102 THR B O 1
ATOM 2485 N N . ILE B 1 111 ? 15.21040 -62.64800 -40.09070 1.000 7.83468 103 ILE B N 1
ATOM 2486 C CA . ILE B 1 111 ? 16.17877 -63.50745 -40.78053 1.000 8.65575 103 ILE B CA 1
ATOM 2487 C C . ILE B 1 111 ? 15.98757 -64.97291 -40.37871 1.000 8.91947 103 ILE B C 1
ATOM 2488 O O . ILE B 1 111 ? 15.95497 -65.87124 -41.23301 1.000 9.24074 103 ILE B O 1
ATOM 2493 N N . GLN B 1 112 ? 15.89789 -65.23564 -39.07450 1.000 9.95860 104 GLN B N 1
ATOM 2494 C CA A GLN B 1 112 ? 15.70446 -66.60410 -38.58621 0.499 12.35865 104 GLN B CA 1
ATOM 2495 C CA B GLN B 1 112 ? 15.72508 -66.61124 -38.61011 0.501 12.35446 104 GLN B CA 1
ATOM 2496 C C . GLN B 1 112 ? 14.43639 -67.22093 -39.15667 1.000 13.38356 104 GLN B C 1
ATOM 2497 O O . GLN B 1 112 ? 14.39939 -68.41553 -39.50105 1.000 11.17443 104 GLN B O 1
ATOM 2508 N N . LEU B 1 113 ? 13.37505 -66.42908 -39.22602 1.000 9.32408 105 LEU B N 1
ATOM 2509 C CA . LEU B 1 113 ? 12.09628 -66.91807 -39.72499 1.000 11.49196 105 LEU B CA 1
ATOM 2510 C C . LEU B 1 113 ? 12.22441 -67.37008 -41.16848 1.000 11.70637 105 LEU B C 1
ATOM 2511 O O . LEU B 1 113 ? 11.80200 -68.48189 -41.52751 1.000 9.71737 105 LEU B O 1
ATOM 2516 N N . ILE B 1 114 ? 12.80670 -66.51313 -42.00963 1.000 8.88115 106 ILE B N 1
ATOM 2517 C CA . ILE B 1 114 ? 13.02774 -66.85720 -43.41358 1.000 8.87868 106 ILE B CA 1
ATOM 2518 C C . ILE B 1 114 ? 13.79511 -68.16766 -43.52858 1.000 9.29067 106 ILE B C 1
ATOM 2519 O O . ILE B 1 114 ? 13.39775 -69.08316 -44.26110 1.000 9.04618 106 ILE B O 1
ATOM 2524 N N . ARG B 1 115 ? 14.91297 -68.27445 -42.81572 1.000 8.91785 107 ARG B N 1
ATOM 2525 C CA . ARG B 1 115 ? 15.71600 -69.50053 -42.89551 1.000 8.06404 107 ARG B CA 1
ATOM 2526 C C . ARG B 1 115 ? 14.95346 -70.71578 -42.39156 1.000 10.22408 107 ARG B C 1
ATOM 2527 O O . ARG B 1 115 ? 15.05743 -71.80611 -42.97223 1.000 10.55847 107 ARG B O 1
ATOM 2535 N N . SER B 1 116 ? 14.16729 -70.55622 -41.32188 1.000 9.29752 108 SER B N 1
ATOM 2536 C CA . SER B 1 116 ? 13.47923 -71.70449 -40.73226 1.000 11.03585 108 SER B CA 1
ATOM 2537 C C . SER B 1 116 ? 12.47680 -72.32880 -41.69203 1.000 10.61990 108 SER B C 1
ATOM 2538 O O . SER B 1 116 ? 12.16969 -73.52540 -41.56220 1.000 11.89883 108 SER B O 1
ATOM 2541 N N . LEU B 1 117 ? 11.99822 -71.55567 -42.65877 1.000 11.30603 109 LEU B N 1
ATOM 2542 C CA . LEU B 1 117 ? 11.05158 -72.00559 -43.66898 1.000 14.23281 109 LEU B CA 1
ATOM 2543 C C . LEU B 1 117 ? 11.72906 -72.60717 -44.88575 1.000 15.18297 109 LEU B C 1
ATOM 2544 O O . LEU B 1 117 ? 11.02892 -73.03858 -45.81235 1.000 17.51998 109 LEU B O 1
ATOM 2549 N N . GLY B 1 118 ? 13.05673 -72.69066 -44.88768 1.000 10.39694 110 GLY B N 1
ATOM 2550 C CA . GLY B 1 118 ? 13.77303 -73.21239 -46.03359 1.000 14.06404 110 GLY B CA 1
ATOM 2551 C C . GLY B 1 118 ? 14.10403 -72.18999 -47.09985 1.000 15.64268 110 GLY B C 1
ATOM 2552 O O . GLY B 1 118 ? 14.41336 -72.58278 -48.23075 1.000 14.74295 110 GLY B O 1
ATOM 2553 N N . CYS B 1 119 ? 13.98426 -70.89360 -46.80258 1.000 11.60233 111 CYS B N 1
ATOM 2554 C CA . CYS B 1 119 ? 14.28375 -69.84013 -47.75908 1.000 8.99024 111 CYS B CA 1
ATOM 2555 C C . CYS B 1 119 ? 15.61119 -69.17783 -47.41140 1.000 14.30204 111 CYS B C 1
ATOM 2556 O O . CYS B 1 119 ? 16.11372 -69.30054 -46.29214 1.000 10.83424 111 CYS B O 1
ATOM 2559 N N . LYS B 1 120 ? 16.18648 -68.48184 -48.39806 1.000 9.09330 112 LYS B N 1
ATOM 2560 C CA . LYS B 1 120 ? 17.50079 -67.86538 -48.22311 1.000 9.73171 112 LYS B CA 1
ATOM 2561 C C . LYS B 1 120 ? 17.33846 -66.38184 -47.90021 1.000 10.37555 112 LYS B C 1
ATOM 2562 O O . LYS B 1 120 ? 16.83265 -65.63097 -48.74916 1.000 11.50866 112 LYS B O 1
ATOM 2568 N N . PRO B 1 121 ? 17.75786 -65.91322 -46.71370 1.000 8.14944 113 PRO B N 1
ATOM 2569 C CA . PRO B 1 121 ? 17.42005 -64.54938 -46.27734 1.000 8.07755 113 PRO B CA 1
ATOM 2570 C C . PRO B 1 121 ? 18.37092 -63.51137 -46.83376 1.000 11.29233 113 PRO B C 1
ATOM 2571 O O . PRO B 1 121 ? 19.58269 -63.73191 -46.94761 1.000 8.72089 113 PRO B O 1
ATOM 2575 N N . GLY B 1 122 ? 17.79799 -62.35211 -47.15009 1.000 9.16413 114 GLY B N 1
ATOM 2576 C CA . GLY B 1 122 ? 18.57599 -61.23273 -47.62445 1.000 9.94231 114 GLY B CA 1
ATOM 2577 C C . GLY B 1 122 ? 18.15636 -59.96908 -46.90245 1.000 8.28993 114 GLY B C 1
ATOM 2578 O O . GLY B 1 122 ? 17.04824 -59.86519 -46.37950 1.000 9.19744 114 GLY B O 1
ATOM 2579 N N . ILE B 1 123 ? 19.09072 -59.01929 -46.84973 1.000 8.43665 115 ILE B N 1
ATOM 2580 C CA . ILE B 1 123 ? 18.84054 -57.67850 -46.31741 1.000 8.91882 115 ILE B CA 1
ATOM 2581 C C . ILE B 1 123 ? 19.00943 -56.68692 -47.45628 1.000 8.72680 115 ILE B C 1
ATOM 2582 O O . ILE B 1 123 ? 19.95389 -56.80466 -48.23959 1.000 9.68930 115 ILE B O 1
ATOM 2587 N N . VAL B 1 124 ? 18.11896 -55.69261 -47.52047 1.000 10.14134 116 VAL B N 1
ATOM 2588 C CA . VAL B 1 124 ? 18.14338 -54.65235 -48.54383 1.000 9.52010 116 VAL B CA 1
ATOM 2589 C C . VAL B 1 124 ? 18.53668 -53.33976 -47.88012 1.000 9.40137 116 VAL B C 1
ATOM 2590 O O . VAL B 1 124 ? 17.93177 -52.94602 -46.87812 1.000 9.29363 116 VAL B O 1
ATOM 2594 N N . LEU B 1 125 ? 19.51006 -52.64506 -48.46168 1.000 7.15396 117 LEU B N 1
ATOM 2595 C CA . LEU B 1 125 ? 19.89945 -51.31184 -48.00780 1.000 10.46979 117 LEU B CA 1
ATOM 2596 C C . LEU B 1 125 ? 19.36243 -50.27852 -48.98590 1.000 10.90006 117 LEU B C 1
ATOM 2597 O O . LEU B 1 125 ? 19.73677 -50.28922 -50.15995 1.000 11.78064 117 LEU B O 1
ATOM 2602 N N . ASN B 1 126 ? 18.50638 -49.38167 -48.50042 1.000 9.53401 118 ASN B N 1
ATOM 2603 C CA . ASN B 1 126 ? 18.11378 -48.22604 -49.29441 1.000 9.19754 118 ASN B CA 1
ATOM 2604 C C . ASN B 1 126 ? 19.33279 -47.34371 -49.54394 1.000 10.65183 118 ASN B C 1
ATOM 2605 O O . ASN B 1 126 ? 20.34210 -47.48214 -48.86119 1.000 9.93443 118 ASN B O 1
ATOM 2610 N N . PRO B 1 127 ? 19.25497 -46.42410 -50.51465 1.000 11.04855 119 PRO B N 1
ATOM 2611 C CA . PRO B 1 127 ? 20.43311 -45.59629 -50.82941 1.000 11.58247 119 PRO B CA 1
ATOM 2612 C C . PRO B 1 127 ? 21.05177 -44.91190 -49.61510 1.000 13.34052 119 PRO B C 1
ATOM 2613 O O . PRO B 1 127 ? 22.28356 -44.85898 -49.52017 1.000 13.81965 119 PRO B O 1
ATOM 2617 N N . ALA B 1 128 ? 20.24593 -44.41228 -48.66693 1.000 12.08464 120 ALA B N 1
ATOM 2618 C CA . ALA B 1 128 ? 20.79525 -43.71058 -47.49977 1.000 12.68458 120 ALA B CA 1
ATOM 2619 C C . ALA B 1 128 ? 21.15067 -44.62521 -46.32889 1.000 15.41949 120 ALA B C 1
ATOM 2620 O O . ALA B 1 128 ? 21.77953 -44.15781 -45.36907 1.000 14.97142 120 ALA B O 1
ATOM 2622 N N . THR B 1 129 ? 20.76140 -45.88485 -46.36750 1.000 10.98881 121 THR B N 1
ATOM 2623 C CA . THR B 1 129 ? 20.89512 -46.77003 -45.19209 1.000 11.28041 121 THR B CA 1
ATOM 2624 C C . THR B 1 129 ? 22.35933 -47.03375 -44.87164 1.000 13.86954 121 THR B C 1
ATOM 2625 O O . THR B 1 129 ? 23.07603 -47.57932 -45.72271 1.000 14.80834 121 THR B O 1
ATOM 2629 N N . PRO B 1 130 ? 22.83687 -46.70331 -43.67315 1.000 14.06207 122 PRO B N 1
ATOM 2630 C CA . PRO B 1 130 ? 24.24139 -46.97376 -43.33568 1.000 11.67014 122 PRO B CA 1
ATOM 2631 C C . PRO B 1 130 ? 24.50978 -48.46761 -43.24910 1.000 15.64322 122 PRO B C 1
ATOM 2632 O O . PRO B 1 130 ? 23.62138 -49.26673 -42.94572 1.000 14.01727 122 PRO B O 1
ATOM 2636 N N . VAL B 1 131 ? 25.75900 -48.84756 -43.53938 1.000 14.34890 123 VAL B N 1
ATOM 2637 C CA . VAL B 1 131 ? 26.08286 -50.27556 -43.60505 1.000 12.51358 123 VAL B CA 1
ATOM 2638 C C . VAL B 1 131 ? 26.20073 -50.93585 -42.24116 1.000 12.44073 123 VAL B C 1
ATOM 2639 O O . VAL B 1 131 ? 26.25591 -52.17333 -42.16826 1.000 14.38641 123 VAL B O 1
ATOM 2643 N N . ASP B 1 132 ? 26.20201 -50.17970 -41.14729 1.000 13.05261 124 ASP B N 1
ATOM 2644 C CA . ASP B 1 132 ? 26.42297 -50.87413 -39.88455 1.000 16.69065 124 ASP B CA 1
ATOM 2645 C C . ASP B 1 132 ? 25.22330 -51.70811 -39.43008 1.000 13.43918 124 ASP B C 1
ATOM 2646 O O . ASP B 1 132 ? 25.37740 -52.53317 -38.52097 1.000 11.43706 124 ASP B O 1
ATOM 2651 N N . ILE B 1 133 ? 24.06295 -51.60250 -40.08591 1.000 13.44993 125 ILE B N 1
ATOM 2652 C CA . ILE B 1 133 ? 22.99304 -52.54624 -39.79012 1.000 13.41883 125 ILE B CA 1
ATOM 2653 C C . ILE B 1 133 ? 23.39745 -53.97301 -40.15691 1.000 15.07956 125 ILE B C 1
ATOM 2654 O O . ILE B 1 133 ? 22.74907 -54.92857 -39.72846 1.000 13.78265 125 ILE B O 1
ATOM 2659 N N . LEU B 1 134 ? 24.46065 -54.14731 -40.95135 1.000 14.23293 126 LEU B N 1
ATOM 2660 C CA . LEU B 1 134 ? 24.97133 -55.48738 -41.21834 1.000 14.20709 126 LEU B CA 1
ATOM 2661 C C . LEU B 1 134 ? 25.88165 -56.02236 -40.11873 1.000 12.81083 126 LEU B C 1
ATOM 2662 O O . LEU B 1 134 ? 26.19057 -57.21789 -40.14619 1.000 14.91234 126 LEU B O 1
ATOM 2667 N N . ASP B 1 135 ? 26.29988 -55.17784 -39.15968 1.000 10.75762 127 ASP B N 1
ATOM 2668 C CA . ASP B 1 135 ? 27.36193 -55.53048 -38.21078 1.000 11.49794 127 ASP B CA 1
ATOM 2669 C C . ASP B 1 135 ? 27.10309 -56.86016 -37.50316 1.000 15.42263 127 ASP B C 1
ATOM 2670 O O . ASP B 1 135 ? 28.03340 -57.64786 -37.27893 1.000 15.65529 127 ASP B O 1
ATOM 2675 N N . TRP B 1 136 ? 25.86866 -57.09048 -37.06375 1.000 10.96475 128 TRP B N 1
ATOM 2676 C CA . TRP B 1 136 ? 25.58713 -58.23670 -36.20825 1.000 12.87931 128 TRP B CA 1
ATOM 2677 C C . TRP B 1 136 ? 24.73186 -59.29282 -36.89273 1.000 16.35517 128 TRP B C 1
ATOM 2678 O O . TRP B 1 136 ? 24.34700 -60.27149 -36.24001 1.000 20.85735 128 TRP B O 1
ATOM 2689 N N . VAL B 1 137 ? 24.45181 -59.14955 -38.18875 1.000 12.66339 129 VAL B N 1
ATOM 2690 C CA . VAL B 1 137 ? 23.61975 -60.14591 -38.87005 1.000 15.39423 129 VAL B CA 1
ATOM 2691 C C . VAL B 1 137 ? 24.25625 -60.65914 -40.15004 1.000 15.72658 129 VAL B C 1
ATOM 2692 O O . VAL B 1 137 ? 23.69880 -61.56176 -40.78308 1.000 12.56367 129 VAL B O 1
ATOM 2696 N N . LEU B 1 138 ? 25.38715 -60.07779 -40.56833 1.000 12.09262 130 LEU B N 1
ATOM 2697 C CA . LEU B 1 138 ? 25.91804 -60.39531 -41.90216 1.000 11.84875 130 LEU B CA 1
ATOM 2698 C C . LEU B 1 138 ? 26.16162 -61.89749 -42.07162 1.000 15.60425 130 LEU B C 1
ATOM 2699 O O . LEU B 1 138 ? 25.83009 -62.47569 -43.11714 1.000 13.29046 130 LEU B O 1
ATOM 2704 N N . ASP B 1 139 ? 26.72615 -62.54530 -41.05333 1.000 13.78993 131 ASP B N 1
ATOM 2705 C CA . ASP B 1 139 ? 27.02961 -63.97674 -41.15734 1.000 16.64844 131 ASP B CA 1
ATOM 2706 C C . ASP B 1 139 ? 25.77712 -64.84050 -41.29254 1.000 18.86148 131 ASP B C 1
ATOM 2707 O O . ASP B 1 139 ? 25.88382 -66.02114 -41.65827 1.000 18.46296 131 ASP B O 1
ATOM 2712 N N . ASP B 1 140 ? 24.60800 -64.30743 -40.95805 1.000 14.18622 132 ASP B N 1
ATOM 2713 C CA . ASP B 1 140 ? 23.35965 -65.04971 -41.07429 1.000 15.48070 132 ASP B CA 1
ATOM 2714 C C . ASP B 1 140 ? 22.70069 -64.85964 -42.42933 1.000 12.48963 132 ASP B C 1
ATOM 2715 O O . ASP B 1 140 ? 21.66850 -65.49097 -42.68398 1.000 12.55007 132 ASP B O 1
ATOM 2720 N N . LEU B 1 141 ? 23.27173 -64.02109 -43.30110 1.000 11.47155 133 LEU B N 1
ATOM 2721 C CA . LEU B 1 141 ? 22.62865 -63.64774 -44.55272 1.000 10.31969 133 LEU B CA 1
ATOM 2722 C C . LEU B 1 141 ? 23.16126 -64.47094 -45.72246 1.000 11.38838 133 LEU B C 1
ATOM 2723 O O . LEU B 1 141 ? 24.33318 -64.84240 -45.76280 1.000 13.77296 133 LEU B O 1
ATOM 2728 N N . ASP B 1 142 ? 22.28887 -64.71673 -46.69986 1.000 11.71453 134 ASP B N 1
ATOM 2729 C CA . ASP B 1 142 ? 22.70411 -65.27383 -47.98103 1.000 11.05136 134 ASP B CA 1
ATOM 2730 C C . ASP B 1 142 ? 22.81113 -64.21178 -49.06297 1.000 10.11942 134 ASP B C 1
ATOM 2731 O O . ASP B 1 142 ? 23.39290 -64.48213 -50.12791 1.000 11.19691 134 ASP B O 1
ATOM 2736 N N . LEU B 1 143 ? 22.29301 -63.01337 -48.80589 1.000 10.48388 135 LEU B N 1
ATOM 2737 C CA . LEU B 1 143 ? 22.24304 -61.99156 -49.83812 1.000 9.65114 135 LEU B CA 1
ATOM 2738 C C . LEU B 1 143 ? 22.15579 -60.62370 -49.18139 1.000 9.03215 135 LEU B C 1
ATOM 2739 O O . LEU B 1 143 ? 21.49523 -60.46832 -48.14962 1.000 8.58083 135 LEU B O 1
ATOM 2744 N N . VAL B 1 144 ? 22.85587 -59.64892 -49.77141 1.000 8.11345 136 VAL B N 1
ATOM 2745 C CA . VAL B 1 144 ? 22.67576 -58.22806 -49.48512 1.000 10.22791 136 VAL B CA 1
ATOM 2746 C C . VAL B 1 144 ? 22.32930 -57.53416 -50.80047 1.000 12.65437 136 VAL B C 1
ATOM 2747 O O . VAL B 1 144 ? 23.02337 -57.72203 -51.80583 1.000 11.47408 136 VAL B O 1
ATOM 2751 N N . LEU B 1 145 ? 21.24738 -56.75824 -50.79796 1.000 9.54148 137 LEU B N 1
ATOM 2752 C CA . LEU B 1 145 ? 20.81105 -55.99807 -51.96381 1.000 10.05705 137 LEU B CA 1
ATOM 2753 C C . LEU B 1 145 ? 21.00537 -54.52278 -51.66440 1.000 10.20243 137 LEU B C 1
ATOM 2754 O O . LEU B 1 145 ? 20.52325 -54.02703 -50.64058 1.000 9.67796 137 LEU B O 1
ATOM 2759 N N . LEU B 1 146 ? 21.72217 -53.83438 -52.54561 1.000 8.98539 138 LEU B N 1
ATOM 2760 C CA . LEU B 1 146 ? 21.85768 -52.38493 -52.48830 1.000 9.24399 138 LEU B CA 1
ATOM 2761 C C . LEU B 1 146 ? 20.91826 -51.80689 -53.53272 1.000 9.76800 138 LEU B C 1
ATOM 2762 O O . LEU B 1 146 ? 20.96462 -52.22642 -54.69447 1.000 10.41822 138 LEU B O 1
ATOM 2767 N N . MET B 1 147 ? 20.05752 -50.86789 -53.10956 1.000 8.71844 139 MET B N 1
ATOM 2768 C CA . MET B 1 147 ? 19.18417 -50.13420 -54.01648 1.000 10.62928 139 MET B CA 1
ATOM 2769 C C . MET B 1 147 ? 19.95580 -48.96583 -54.61031 1.000 11.45997 139 MET B C 1
ATOM 2770 O O . MET B 1 147 ? 20.53514 -48.16145 -53.87767 1.000 12.25122 139 MET B O 1
ATOM 2775 N N . SER B 1 148 ? 19.97049 -48.87280 -55.93539 1.000 12.53137 140 SER B N 1
ATOM 2776 C CA . SER B 1 148 ? 20.59796 -47.75221 -56.62853 1.000 13.51082 140 SER B CA 1
ATOM 2777 C C . SER B 1 148 ? 19.56153 -46.81925 -57.24550 1.000 12.99291 140 SER B C 1
ATOM 2778 O O . SER B 1 148 ? 19.91050 -45.94058 -58.05461 1.000 15.88481 140 SER B O 1
ATOM 2781 N N . VAL B 1 149 ? 18.28638 -47.00894 -56.89228 1.000 13.08731 141 VAL B N 1
ATOM 2782 C CA . VAL B 1 149 ? 17.22063 -46.02983 -57.07809 1.000 14.60717 141 VAL B CA 1
ATOM 2783 C C . VAL B 1 149 ? 16.40139 -46.04006 -55.79366 1.000 13.73516 141 VAL B C 1
ATOM 2784 O O . VAL B 1 149 ? 16.55164 -46.92442 -54.95187 1.000 12.61888 141 VAL B O 1
ATOM 2788 N N . ASN B 1 150 ? 15.49695 -45.08648 -55.64732 1.000 15.21560 142 ASN B N 1
ATOM 2789 C CA . ASN B 1 150 ? 14.60230 -45.17751 -54.49118 1.000 20.33190 142 ASN B CA 1
ATOM 2790 C C . ASN B 1 150 ? 13.46581 -46.14717 -54.76965 1.000 17.00675 142 ASN B C 1
ATOM 2791 O O . ASN B 1 150 ? 12.70684 -45.93913 -55.72633 1.000 18.15460 142 ASN B O 1
ATOM 2796 N N . PRO B 1 151 ? 13.29672 -47.19000 -53.95507 1.000 19.74967 143 PRO B N 1
ATOM 2797 C CA . PRO B 1 151 ? 12.33359 -48.24167 -54.29343 1.000 24.10176 143 PRO B CA 1
ATOM 2798 C C . PRO B 1 151 ? 10.91316 -47.72086 -54.27815 1.000 25.14545 143 PRO B C 1
ATOM 2799 O O . PRO B 1 151 ? 10.53266 -46.91008 -53.42905 1.000 24.23341 143 PRO B O 1
ATOM 2803 N N . GLY B 1 152 ? 10.13988 -48.16286 -55.26329 1.000 22.31795 144 GLY B N 1
ATOM 2804 C CA . GLY B 1 152 ? 8.74256 -47.81807 -55.34900 1.000 22.99258 144 GLY B CA 1
ATOM 2805 C C . GLY B 1 152 ? 8.44458 -46.48489 -55.98821 1.000 29.09157 144 GLY B C 1
ATOM 2806 O O . GLY B 1 152 ? 7.27170 -46.10374 -56.05292 1.000 26.69651 144 GLY B O 1
ATOM 2807 N N . PHE B 1 153 ? 9.45680 -45.74835 -56.45352 1.000 26.52867 145 PHE B N 1
ATOM 2808 C CA . PHE B 1 153 ? 9.20698 -44.44923 -57.06820 1.000 27.24513 145 PHE B CA 1
ATOM 2809 C C . PHE B 1 153 ? 9.42685 -44.45551 -58.57966 1.000 36.56012 145 PHE B C 1
ATOM 2810 O O . PHE B 1 153 ? 9.45819 -43.38769 -59.19131 1.000 35.82550 145 PHE B O 1
ATOM 2818 N N . GLY B 1 154 ? 9.53195 -45.62651 -59.19944 1.000 38.50068 146 GLY B N 1
ATOM 2819 C CA . GLY B 1 154 ? 9.45279 -45.73380 -60.64749 1.000 51.60938 146 GLY B CA 1
ATOM 2820 C C . GLY B 1 154 ? 10.79803 -45.76019 -61.34917 1.000 54.89319 146 GLY B C 1
ATOM 2821 O O . GLY B 1 154 ? 11.85462 -45.99264 -60.75427 1.000 45.91424 146 GLY B O 1
ATOM 2822 N N . GLY B 1 155 ? 10.73868 -45.53856 -62.66178 1.000 53.99937 147 GLY B N 1
ATOM 2823 C CA . GLY B 1 155 ? 11.94021 -45.53350 -63.47844 1.000 58.00194 147 GLY B CA 1
ATOM 2824 C C . GLY B 1 155 ? 12.83747 -44.36062 -63.12840 1.000 54.39991 147 GLY B C 1
ATOM 2825 O O . GLY B 1 155 ? 12.42389 -43.19514 -63.25347 1.000 52.20248 147 GLY B O 1
ATOM 2826 N N . GLN B 1 156 ? 14.05956 -44.64573 -62.68070 1.000 41.06461 148 GLN B N 1
ATOM 2827 C CA . GLN B 1 156 ? 14.98249 -43.62237 -62.21024 1.000 47.79410 148 GLN B CA 1
ATOM 2828 C C . GLN B 1 156 ? 16.37512 -43.92563 -62.74117 1.000 48.20990 148 GLN B C 1
ATOM 2829 O O . GLN B 1 156 ? 16.65527 -45.01758 -63.25125 1.000 36.48483 148 GLN B O 1
ATOM 2835 N N . ALA B 1 157 ? 17.26366 -42.95719 -62.56575 1.000 35.49388 149 ALA B N 1
ATOM 2836 C CA . ALA B 1 157 ? 18.65567 -43.11702 -62.93594 1.000 33.17169 149 ALA B CA 1
ATOM 2837 C C . ALA B 1 157 ? 19.43509 -43.71947 -61.77472 1.000 23.70814 149 ALA B C 1
ATOM 2838 O O . ALA B 1 157 ? 19.16475 -43.42927 -60.60349 1.000 22.71548 149 ALA B O 1
ATOM 2840 N N . PHE B 1 158 ? 20.38252 -44.58361 -62.11575 1.000 22.55478 150 PHE B N 1
ATOM 2841 C CA . PHE B 1 158 ? 21.32974 -45.11994 -61.15158 1.000 21.10304 150 PHE B CA 1
ATOM 2842 C C . PHE B 1 158 ? 21.90460 -43.99973 -60.28622 1.000 21.93637 150 PHE B C 1
ATOM 2843 O O . PHE B 1 158 ? 22.35973 -42.97516 -60.79827 1.000 24.05766 150 PHE B O 1
ATOM 2851 N N . ILE B 1 159 ? 21.85599 -44.19250 -58.97309 1.000 15.60394 151 ILE B N 1
ATOM 2852 C CA . ILE B 1 159 ? 22.40869 -43.24572 -58.00019 1.000 18.60166 151 ILE B CA 1
ATOM 2853 C C . ILE B 1 159 ? 23.90527 -43.51197 -57.86899 1.000 17.86034 151 ILE B C 1
ATOM 2854 O O . ILE B 1 159 ? 24.29101 -44.58952 -57.39858 1.000 17.08839 151 ILE B O 1
ATOM 2859 N N . PRO B 1 160 ? 24.77333 -42.56747 -58.24498 1.000 18.27718 152 PRO B N 1
ATOM 2860 C CA . PRO B 1 160 ? 26.21775 -42.86818 -58.30458 1.000 21.04243 152 PRO B CA 1
ATOM 2861 C C . PRO B 1 160 ? 26.82282 -43.34994 -56.99476 1.000 19.33019 152 PRO B C 1
ATOM 2862 O O . PRO B 1 160 ? 27.76741 -44.14955 -57.02822 1.000 18.01025 152 PRO B O 1
ATOM 2866 N N . SER B 1 161 ? 26.32175 -42.89157 -55.84612 1.000 18.29602 153 SER B N 1
ATOM 2867 C CA . SER B 1 161 ? 26.93151 -43.29033 -54.57673 1.000 17.85944 153 SER B CA 1
ATOM 2868 C C . SER B 1 161 ? 26.82679 -44.79503 -54.33284 1.000 18.94388 153 SER B C 1
ATOM 2869 O O . SER B 1 161 ? 27.58846 -45.32834 -53.51793 1.000 17.14557 153 SER B O 1
ATOM 2872 N N . ALA B 1 162 ? 25.89394 -45.48543 -55.00561 1.000 15.88808 154 ALA B N 1
ATOM 2873 C CA . ALA B 1 162 ? 25.81428 -46.93800 -54.87679 1.000 14.68703 154 ALA B CA 1
ATOM 2874 C C . ALA B 1 162 ? 27.11441 -47.61867 -55.30215 1.000 14.19400 154 ALA B C 1
ATOM 2875 O O . ALA B 1 162 ? 27.43330 -48.69748 -54.78987 1.000 15.33951 154 ALA B O 1
ATOM 2877 N N . LEU B 1 163 ? 27.86980 -47.02478 -56.23766 1.000 15.05920 155 LEU B N 1
ATOM 2878 C CA . LEU B 1 163 ? 29.15331 -47.62060 -56.60890 1.000 17.44134 155 LEU B CA 1
ATOM 2879 C C . LEU B 1 163 ? 30.09731 -47.63244 -55.42076 1.000 18.77796 155 LEU B C 1
ATOM 2880 O O . LEU B 1 163 ? 30.76806 -48.63798 -55.16060 1.000 14.93690 155 LEU B O 1
ATOM 2885 N N . ASP B 1 164 ? 30.13729 -46.52782 -54.66730 1.000 17.02399 156 ASP B N 1
ATOM 2886 C CA . ASP B 1 164 ? 30.99706 -46.47904 -53.48849 1.000 17.83505 156 ASP B CA 1
ATOM 2887 C C . ASP B 1 164 ? 30.48567 -47.40149 -52.39635 1.000 13.95036 156 ASP B C 1
ATOM 2888 O O . ASP B 1 164 ? 31.28398 -48.02947 -51.69068 1.000 15.69717 156 ASP B O 1
ATOM 2893 N N . LYS B 1 165 ? 29.16036 -47.50509 -52.23760 1.000 13.08474 157 LYS B N 1
ATOM 2894 C CA . LYS B 1 165 ? 28.63635 -48.38018 -51.19031 1.000 13.46230 157 LYS B CA 1
ATOM 2895 C C . LYS B 1 165 ? 28.84735 -49.84989 -51.54789 1.000 16.07013 157 LYS B C 1
ATOM 2896 O O . LYS B 1 165 ? 29.09100 -50.67983 -50.66509 1.000 12.95090 157 LYS B O 1
ATOM 2902 N N . LEU B 1 166 ? 28.73761 -50.19015 -52.83440 1.000 11.99498 158 LEU B N 1
ATOM 2903 C CA . LEU B 1 166 ? 29.06854 -51.54705 -53.26422 1.000 13.25237 158 LEU B CA 1
ATOM 2904 C C . LEU B 1 166 ? 30.48719 -51.93613 -52.85338 1.000 13.14235 158 LEU B C 1
ATOM 2905 O O . LEU B 1 166 ? 30.71338 -53.05498 -52.37015 1.000 14.09836 158 LEU B O 1
ATOM 2910 N N . LYS B 1 167 ? 31.45662 -51.03356 -53.03998 1.000 12.64141 159 LYS B N 1
ATOM 2911 C CA . LYS B 1 167 ? 32.83506 -51.34594 -52.67035 1.000 15.77027 159 LYS B CA 1
ATOM 2912 C C . LYS B 1 167 ? 32.95967 -51.60444 -51.16881 1.000 19.15148 159 LYS B C 1
ATOM 2913 O O . LYS B 1 167 ? 33.70516 -52.49732 -50.74405 1.000 16.18992 159 LYS B O 1
ATOM 2919 N N . VAL B 1 168 ? 32.23678 -50.83449 -50.34803 1.000 13.40842 160 VAL B N 1
ATOM 2920 C CA . VAL B 1 168 ? 32.27372 -51.04504 -48.89565 1.000 15.12395 160 VAL B CA 1
ATOM 2921 C C . VAL B 1 168 ? 31.69351 -52.40932 -48.53067 1.000 13.93647 160 VAL B C 1
ATOM 2922 O O . VAL B 1 168 ? 32.29515 -53.17521 -47.76612 1.000 14.68099 160 VAL B O 1
ATOM 2926 N N . VAL B 1 169 ? 30.52381 -52.74605 -49.08456 1.000 14.25604 161 VAL B N 1
ATOM 2927 C CA . VAL B 1 169 ? 29.87121 -53.99727 -48.69968 1.000 13.00684 161 VAL B CA 1
ATOM 2928 C C . VAL B 1 169 ? 30.61358 -55.19542 -49.28275 1.000 12.70308 161 VAL B C 1
ATOM 2929 O O . VAL B 1 169 ? 30.65648 -56.26080 -48.66406 1.000 14.27039 161 VAL B O 1
ATOM 2933 N N . ARG B 1 170 ? 31.21080 -55.04773 -50.46653 1.000 12.89227 162 ARG B N 1
ATOM 2934 C CA . ARG B 1 170 ? 32.06932 -56.10538 -51.00432 1.000 16.20676 162 ARG B CA 1
ATOM 2935 C C . ARG B 1 170 ? 33.20588 -56.43808 -50.03720 1.000 18.15839 162 ARG B C 1
ATOM 2936 O O . ARG B 1 170 ? 33.48680 -57.61532 -49.76951 1.000 15.09701 162 ARG B O 1
ATOM 2944 N N . LYS B 1 171 ? 33.85953 -55.41134 -49.48101 1.000 15.34541 163 LYS B N 1
ATOM 2945 C CA . LYS B 1 171 ? 34.92201 -55.66277 -48.50545 1.000 16.42592 163 LYS B CA 1
ATOM 2946 C C . LYS B 1 171 ? 34.38262 -56.38145 -47.27602 1.000 14.19531 163 LYS B C 1
ATOM 2947 O O . LYS B 1 171 ? 35.05789 -57.25609 -46.71428 1.000 15.77992 163 LYS B O 1
ATOM 2953 N N . MET B 1 172 ? 33.18940 -55.99056 -46.81218 1.000 15.26560 164 MET B N 1
ATOM 2954 C CA . MET B 1 172 ? 32.61169 -56.63535 -45.63502 1.000 18.23700 164 MET B CA 1
ATOM 2955 C C . MET B 1 172 ? 32.30582 -58.10036 -45.90872 1.000 15.72741 164 MET B C 1
ATOM 2956 O O . MET B 1 172 ? 32.58134 -58.96380 -45.06634 1.000 16.74998 164 MET B O 1
ATOM 2961 N N . ILE B 1 173 ? 31.71858 -58.40050 -47.07017 1.000 14.66703 165 ILE B N 1
ATOM 2962 C CA . ILE B 1 173 ? 31.40575 -59.79384 -47.40314 1.000 14.29547 165 ILE B CA 1
ATOM 2963 C C . ILE B 1 173 ? 32.68046 -60.60138 -47.53944 1.000 17.64998 165 ILE B C 1
ATOM 2964 O O . ILE B 1 173 ? 32.78617 -61.71761 -47.01325 1.000 15.38598 165 ILE B O 1
ATOM 2969 N N . ASP B 1 174 ? 33.67766 -60.04503 -48.23116 1.000 14.58287 166 ASP B N 1
ATOM 2970 C CA . ASP B 1 174 ? 34.93878 -60.75641 -48.39781 1.000 18.27100 166 ASP B CA 1
ATOM 2971 C C . ASP B 1 174 ? 35.60307 -61.01812 -47.05146 1.000 21.95721 166 ASP B C 1
ATOM 2972 O O . ASP B 1 174 ? 36.16831 -62.09280 -46.83105 1.000 19.23608 166 ASP B O 1
ATOM 2977 N N . ALA B 1 175 ? 35.53606 -60.05039 -46.13198 1.000 18.49149 167 ALA B N 1
ATOM 2978 C CA . ALA B 1 175 ? 36.14743 -60.24236 -44.81933 1.000 21.85098 167 ALA B CA 1
ATOM 2979 C C . ALA B 1 175 ? 35.40910 -61.29318 -44.00020 1.000 17.65033 167 ALA B C 1
ATOM 2980 O O . ALA B 1 175 ? 36.01682 -61.94216 -43.14139 1.000 20.57866 167 ALA B O 1
ATOM 2982 N N . SER B 1 176 ? 34.11548 -61.48385 -44.25775 1.000 16.04041 168 SER B N 1
ATOM 2983 C CA . SER B 1 176 ? 33.34160 -62.47768 -43.52045 1.000 22.36422 168 SER B CA 1
ATOM 2984 C C . SER B 1 176 ? 33.73166 -63.89589 -43.89734 1.000 20.59884 168 SER B C 1
ATOM 2985 O O . SER B 1 176 ? 33.54530 -64.81461 -43.09579 1.000 23.42543 168 SER B O 1
ATOM 2988 N N . GLY B 1 177 ? 34.25534 -64.10028 -45.10198 1.000 21.43606 169 GLY B N 1
ATOM 2989 C CA . GLY B 1 177 ? 34.54351 -65.43798 -45.58519 1.000 21.09689 169 GLY B CA 1
ATOM 2990 C C . GLY B 1 177 ? 33.32878 -66.25206 -45.97271 1.000 27.58227 169 GLY B C 1
ATOM 2991 O O . GLY B 1 177 ? 33.47600 -67.42867 -46.31518 1.000 24.76095 169 GLY B O 1
ATOM 2992 N N . LYS B 1 178 ? 32.13787 -65.67718 -45.90842 1.000 20.99081 170 LYS B N 1
ATOM 2993 C CA . LYS B 1 178 ? 30.90456 -66.37768 -46.23646 1.000 23.40746 170 LYS B CA 1
ATOM 2994 C C . LYS B 1 178 ? 30.53144 -66.14902 -47.69120 1.000 21.27937 170 LYS B C 1
ATOM 2995 O O . LYS B 1 178 ? 30.89712 -65.14445 -48.29176 1.000 20.60467 170 LYS B O 1
ATOM 3001 N N . ASP B 1 179 ? 29.75686 -67.08634 -48.24266 1.000 20.34205 171 ASP B N 1
ATOM 3002 C CA . ASP B 1 179 ? 29.23532 -66.99125 -49.60762 1.000 18.46181 171 ASP B CA 1
ATOM 3003 C C . ASP B 1 179 ? 27.93171 -66.19456 -49.54869 1.000 23.73902 171 ASP B C 1
ATOM 3004 O O . ASP B 1 179 ? 26.85749 -66.73590 -49.27002 1.000 20.52747 171 ASP B O 1
ATOM 3009 N N . ILE B 1 180 ? 28.02920 -64.88031 -49.76339 1.000 14.54502 172 ILE B N 1
ATOM 3010 C CA . ILE B 1 180 ? 26.88954 -63.96835 -49.65933 1.000 11.52022 172 ILE B CA 1
ATOM 3011 C C . ILE B 1 180 ? 26.77167 -63.21017 -50.97539 1.000 15.49328 172 ILE B C 1
ATOM 3012 O O . ILE B 1 180 ? 27.72631 -62.54847 -51.39529 1.000 13.22231 172 ILE B O 1
ATOM 3017 N N . ARG B 1 181 ? 25.61882 -63.31156 -51.63378 1.000 11.45085 173 ARG B N 1
ATOM 3018 C CA A ARG B 1 181 ? 25.43186 -62.60303 -52.89252 0.516 12.97505 173 ARG B CA 1
ATOM 3019 C CA B ARG B 1 181 ? 25.42331 -62.60290 -52.89205 0.484 12.97640 173 ARG B CA 1
ATOM 3020 C C . ARG B 1 181 ? 25.39067 -61.10150 -52.64051 1.000 12.98475 173 ARG B C 1
ATOM 3021 O O . ARG B 1 181 ? 24.85134 -60.64171 -51.63563 1.000 10.25650 173 ARG B O 1
ATOM 3036 N N . LEU B 1 182 ? 25.96670 -60.33740 -53.55747 1.000 10.61525 174 LEU B N 1
ATOM 3037 C CA . LEU B 1 182 ? 25.92094 -58.87731 -53.47610 1.000 9.99680 174 LEU B CA 1
ATOM 3038 C C . LEU B 1 182 ? 25.11363 -58.41356 -54.68235 1.000 11.03053 174 LEU B C 1
ATOM 3039 O O . LEU B 1 182 ? 25.61233 -58.38328 -55.81659 1.000 12.39331 174 LEU B O 1
ATOM 3044 N N . GLU B 1 183 ? 23.87188 -58.04310 -54.42503 1.000 7.61196 175 GLU B N 1
ATOM 3045 C CA . GLU B 1 183 ? 22.90206 -57.75794 -55.46575 1.000 8.54790 175 GLU B CA 1
ATOM 3046 C C . GLU B 1 183 ? 22.74580 -56.25587 -55.62890 1.000 11.41277 175 GLU B C 1
ATOM 3047 O O . GLU B 1 183 ? 22.93380 -55.48666 -54.68421 1.000 10.25388 175 GLU B O 1
ATOM 3053 N N . ILE B 1 184 ? 22.42565 -55.83141 -56.84874 1.000 8.93648 176 ILE B N 1
ATOM 3054 C CA . ILE B 1 184 ? 22.23241 -54.41554 -57.12781 1.000 8.28004 176 ILE B CA 1
ATOM 3055 C C . ILE B 1 184 ? 20.92857 -54.27515 -57.89983 1.000 11.34303 176 ILE B C 1
ATOM 3056 O O . ILE B 1 184 ? 20.61691 -55.10934 -58.75418 1.000 12.09112 176 ILE B O 1
ATOM 3061 N N . ASP B 1 185 ? 20.15366 -53.24479 -57.58806 1.000 12.06217 177 ASP B N 1
ATOM 3062 C CA . ASP B 1 185 ? 18.87082 -53.05700 -58.26412 1.000 12.56988 177 ASP B CA 1
ATOM 3063 C C . ASP B 1 185 ? 18.60549 -51.57406 -58.43568 1.000 13.00273 177 ASP B C 1
ATOM 3064 O O . ASP B 1 185 ? 18.55204 -50.83923 -57.44290 1.000 13.02957 177 ASP B O 1
ATOM 3069 N N . GLY B 1 186 ? 18.40362 -51.15071 -59.68340 1.000 11.72920 178 GLY B N 1
ATOM 3070 C CA . GLY B 1 186 ? 17.99228 -49.78364 -59.93046 1.000 15.06219 178 GLY B CA 1
ATOM 3071 C C . GLY B 1 186 ? 18.78109 -49.11232 -61.03391 1.000 17.65739 178 GLY B C 1
ATOM 3072 O O . GLY B 1 186 ? 19.93767 -48.72443 -60.83492 1.000 16.20126 178 GLY B O 1
ATOM 3073 N N . GLY B 1 187 ? 18.15177 -48.95832 -62.20001 1.000 17.76962 179 GLY B N 1
ATOM 3074 C CA . GLY B 1 187 ? 18.79699 -48.28002 -63.29984 1.000 17.37125 179 GLY B CA 1
ATOM 3075 C C . GLY B 1 187 ? 19.97731 -49.01866 -63.87261 1.000 17.97890 179 GLY B C 1
ATOM 3076 O O . GLY B 1 187 ? 20.87321 -48.37970 -64.43793 1.000 19.79750 179 GLY B O 1
ATOM 3077 N N . VAL B 1 188 ? 20.02417 -50.33984 -63.70643 1.000 14.02325 180 VAL B N 1
ATOM 3078 C CA . VAL B 1 188 ? 21.10749 -51.14845 -64.26333 1.000 16.78024 180 VAL B CA 1
ATOM 3079 C C . VAL B 1 188 ? 20.82184 -51.36873 -65.74108 1.000 17.15847 180 VAL B C 1
ATOM 3080 O O . VAL B 1 188 ? 19.72208 -51.78726 -66.11305 1.000 20.16553 180 VAL B O 1
ATOM 3084 N N . LYS B 1 189 ? 21.78962 -51.05807 -66.59343 1.000 17.60232 181 LYS B N 1
ATOM 3085 C CA . LYS B 1 189 ? 21.59172 -51.28402 -68.02039 1.000 21.51841 181 LYS B CA 1
ATOM 3086 C C . LYS B 1 189 ? 22.91847 -51.70928 -68.62947 1.000 21.39294 181 LYS B C 1
ATOM 3087 O O . LYS B 1 189 ? 23.94570 -51.75819 -67.94875 1.000 19.09500 181 LYS B O 1
ATOM 3093 N N . ALA B 1 190 ? 22.89382 -52.03406 -69.92664 1.000 20.95405 182 ALA B N 1
ATOM 3094 C CA . ALA B 1 190 ? 24.09369 -52.56330 -70.56439 1.000 23.19073 182 ALA B CA 1
ATOM 3095 C C . ALA B 1 190 ? 25.28204 -51.61881 -70.39945 1.000 24.88601 182 ALA B C 1
ATOM 3096 O O . ALA B 1 190 ? 26.41188 -52.06650 -70.16079 1.000 23.55809 182 ALA B O 1
ATOM 3098 N N . ASP B 1 191 ? 25.05082 -50.30788 -70.49285 1.000 25.75524 183 ASP B N 1
ATOM 3099 C CA . ASP B 1 191 ? 26.19070 -49.40180 -70.56354 1.000 26.52359 183 ASP B CA 1
ATOM 3100 C C . ASP B 1 191 ? 26.76118 -49.01276 -69.20338 1.000 28.94585 183 ASP B C 1
ATOM 3101 O O . ASP B 1 191 ? 27.77608 -48.30658 -69.17229 1.000 28.72184 183 ASP B O 1
ATOM 3106 N N . ASN B 1 192 ? 26.15951 -49.42998 -68.08312 1.000 22.16634 184 ASN B N 1
ATOM 3107 C CA . ASN B 1 192 ? 26.80199 -49.20972 -66.79125 1.000 27.44014 184 ASN B CA 1
ATOM 3108 C C . ASN B 1 192 ? 27.04188 -50.48846 -65.99748 1.000 22.28142 184 ASN B C 1
ATOM 3109 O O . ASN B 1 192 ? 27.59949 -50.41434 -64.89956 1.000 20.52891 184 ASN B O 1
ATOM 3114 N N . ILE B 1 193 ? 26.65780 -51.65716 -66.51365 1.000 18.87494 185 ILE B N 1
ATOM 3115 C CA . ILE B 1 193 ? 26.76230 -52.85148 -65.67981 1.000 17.86190 185 ILE B CA 1
ATOM 3116 C C . ILE B 1 193 ? 28.22611 -53.24139 -65.46922 1.000 16.93692 185 ILE B C 1
ATOM 3117 O O . ILE B 1 193 ? 28.57127 -53.84404 -64.44673 1.000 17.16177 185 ILE B O 1
ATOM 3122 N N . GLY B 1 194 ? 29.11232 -52.89328 -66.40884 1.000 19.65241 186 GLY B N 1
ATOM 3123 C CA . GLY B 1 194 ? 30.53040 -53.16778 -66.20329 1.000 23.72202 186 GLY B CA 1
ATOM 3124 C C . GLY B 1 194 ? 31.09797 -52.46007 -64.98214 1.000 23.38453 186 GLY B C 1
ATOM 3125 O O . GLY B 1 194 ? 31.74981 -53.07790 -64.13609 1.000 20.83460 186 GLY B O 1
ATOM 3126 N N . GLU B 1 195 ? 30.86187 -51.14804 -64.88344 1.000 21.72941 187 GLU B N 1
ATOM 3127 C CA . GLU B 1 195 ? 31.32912 -50.36523 -63.73947 1.000 21.17822 187 GLU B CA 1
ATOM 3128 C C . GLU B 1 195 ? 30.70807 -50.85879 -62.43642 1.000 19.23511 187 GLU B C 1
ATOM 3129 O O . GLU B 1 195 ? 31.33980 -50.81012 -61.37022 1.000 19.42218 187 GLU B O 1
ATOM 3135 N N . ILE B 1 196 ? 29.44958 -51.28187 -62.49340 1.000 17.18933 188 ILE B N 1
ATOM 3136 C CA . ILE B 1 196 ? 28.77764 -51.79200 -61.29694 1.000 15.66711 188 ILE B CA 1
ATOM 3137 C C . ILE B 1 196 ? 29.41390 -53.10616 -60.85340 1.000 15.72794 188 ILE B C 1
ATOM 3138 O O . ILE B 1 196 ? 29.62210 -53.34943 -59.65670 1.000 15.58465 188 ILE B O 1
ATOM 3143 N N . ALA B 1 197 ? 29.73094 -53.97500 -61.81291 1.000 17.24395 189 ALA B N 1
ATOM 3144 C CA . ALA B 1 197 ? 30.41654 -55.22251 -61.48942 1.000 19.09448 189 ALA B CA 1
ATOM 3145 C C . ALA B 1 197 ? 31.79602 -54.95596 -60.90317 1.000 17.64917 189 ALA B C 1
ATOM 3146 O O . ALA B 1 197 ? 32.17987 -55.57212 -59.89860 1.000 17.24843 189 ALA B O 1
ATOM 3148 N N . ALA B 1 198 ? 32.54353 -54.01920 -61.50004 1.000 16.44160 190 ALA B N 1
ATOM 3149 C CA . ALA B 1 198 ? 33.86232 -53.67737 -60.97295 1.000 21.43896 190 ALA B CA 1
ATOM 3150 C C . ALA B 1 198 ? 33.76988 -53.15730 -59.54856 1.000 17.74733 190 ALA B C 1
ATOM 3151 O O . ALA B 1 198 ? 34.71214 -53.32982 -58.76498 1.000 19.65126 190 ALA B O 1
ATOM 3153 N N . ALA B 1 199 ? 32.65097 -52.51195 -59.20215 1.000 16.49734 191 ALA B N 1
ATOM 3154 C CA . ALA B 1 199 ? 32.45549 -51.99249 -57.85402 1.000 20.49056 191 ALA B CA 1
ATOM 3155 C C . ALA B 1 199 ? 32.18175 -53.09423 -56.84271 1.000 19.88871 191 ALA B C 1
ATOM 3156 O O . ALA B 1 199 ? 32.32300 -52.86004 -55.63714 1.000 16.19193 191 ALA B O 1
ATOM 3158 N N . GLY B 1 200 ? 31.75772 -54.26991 -57.29629 1.000 16.64521 192 GLY B N 1
ATOM 3159 C CA . GLY B 1 200 ? 31.67201 -55.40430 -56.40513 1.000 18.09788 192 GLY B CA 1
ATOM 3160 C C . GLY B 1 200 ? 30.41203 -56.23760 -56.53090 1.000 16.55260 192 GLY B C 1
ATOM 3161 O O . GLY B 1 200 ? 30.35342 -57.33268 -55.96768 1.000 13.98423 192 GLY B O 1
ATOM 3162 N N . ALA B 1 201 ? 29.41139 -55.76248 -57.26969 1.000 13.48706 193 ALA B N 1
ATOM 3163 C CA . ALA B 1 201 ? 28.17796 -56.53024 -57.38558 1.000 16.52801 193 ALA B CA 1
ATOM 3164 C C . ALA B 1 201 ? 28.43892 -57.82802 -58.14844 1.000 16.39690 193 ALA B C 1
ATOM 3165 O O . ALA B 1 201 ? 29.25438 -57.87291 -59.07654 1.000 14.19430 193 ALA B O 1
ATOM 3167 N N . ASP B 1 202 ? 27.74841 -58.89749 -57.75357 1.000 12.71561 194 ASP B N 1
ATOM 3168 C CA . ASP B 1 202 ? 27.80700 -60.11662 -58.54747 1.000 15.10339 194 ASP B CA 1
ATOM 3169 C C . ASP B 1 202 ? 26.42905 -60.64248 -58.92331 1.000 12.56497 194 ASP B C 1
ATOM 3170 O O . ASP B 1 202 ? 26.33644 -61.67583 -59.60273 1.000 15.62214 194 ASP B O 1
ATOM 3175 N N . THR B 1 203 ? 25.36503 -59.94792 -58.53299 1.000 11.17170 195 THR B N 1
ATOM 3176 C CA . THR B 1 203 ? 24.00000 -60.36646 -58.82551 1.000 11.31673 195 THR B CA 1
ATOM 3177 C C . THR B 1 203 ? 23.24773 -59.13852 -59.29905 1.000 13.98204 195 THR B C 1
ATOM 3178 O O . THR B 1 203 ? 23.16194 -58.15985 -58.56669 1.000 12.93836 195 THR B O 1
ATOM 3182 N N . PHE B 1 204 ? 22.72934 -59.16799 -60.52015 1.000 11.00967 196 PHE B N 1
ATOM 3183 C CA . PHE B 1 204 ? 22.31664 -57.94528 -61.20519 1.000 12.52476 196 PHE B CA 1
ATOM 3184 C C . PHE B 1 204 ? 20.83275 -57.99109 -61.51762 1.000 11.02489 196 PHE B C 1
ATOM 3185 O O . PHE B 1 204 ? 20.38899 -58.85302 -62.28217 1.000 12.20400 196 PHE B O 1
ATOM 3193 N N . VAL B 1 205 ? 20.07151 -57.04884 -60.94781 1.000 11.16376 197 VAL B N 1
ATOM 3194 C CA . VAL B 1 205 ? 18.64425 -56.90660 -61.23427 1.000 10.97003 197 VAL B CA 1
ATOM 3195 C C . VAL B 1 205 ? 18.46964 -55.82324 -62.28861 1.000 14.46408 197 VAL B C 1
ATOM 3196 O O . VAL B 1 205 ? 18.92990 -54.69058 -62.09701 1.000 15.39261 197 VAL B O 1
ATOM 3200 N N . ALA B 1 206 ? 17.79321 -56.15423 -63.38952 1.000 13.37917 198 ALA B N 1
ATOM 3201 C CA . ALA B 1 206 ? 17.44443 -55.16728 -64.40132 1.000 15.24865 198 ALA B CA 1
ATOM 3202 C C . ALA B 1 206 ? 16.01310 -55.42054 -64.83947 1.000 15.79063 198 ALA B C 1
ATOM 3203 O O . ALA B 1 206 ? 15.59544 -56.57162 -64.97034 1.000 17.99345 198 ALA B O 1
ATOM 3205 N N . GLY B 1 207 ? 15.26551 -54.35452 -65.07911 1.000 21.50702 199 GLY B N 1
ATOM 3206 C CA . GLY B 1 207 ? 13.88079 -54.52721 -65.46440 1.000 20.85083 199 GLY B CA 1
ATOM 3207 C C . GLY B 1 207 ? 13.61672 -54.02236 -66.86067 1.000 19.49867 199 GLY B C 1
ATOM 3208 O O . GLY B 1 207 ? 13.59730 -54.79686 -67.82565 1.000 15.90675 199 GLY B O 1
ATOM 3209 N N . SER B 1 208 ? 13.44275 -52.70369 -66.97400 1.000 21.68086 200 SER B N 1
ATOM 3210 C CA . SER B 1 208 ? 13.11645 -52.10166 -68.25842 1.000 27.38963 200 SER B CA 1
ATOM 3211 C C . SER B 1 208 ? 14.19796 -52.36310 -69.29754 1.000 21.90009 200 SER B C 1
ATOM 3212 O O . SER B 1 208 ? 13.88071 -52.53598 -70.47637 1.000 20.20257 200 SER B O 1
ATOM 3215 N N . ALA B 1 209 ? 15.47100 -52.41126 -68.88154 1.000 20.04677 201 ALA B N 1
ATOM 3216 C CA . ALA B 1 209 ? 16.55290 -52.63323 -69.84092 1.000 20.48428 201 ALA B CA 1
ATOM 3217 C C . ALA B 1 209 ? 16.41949 -53.97585 -70.55193 1.000 21.43028 201 ALA B C 1
ATOM 3218 O O . ALA B 1 209 ? 16.87123 -54.12595 -71.69380 1.000 20.15343 201 ALA B O 1
ATOM 3220 N N . ILE B 1 210 ? 15.80252 -54.95964 -69.90893 1.000 15.49934 202 ILE B N 1
ATOM 3221 C CA . ILE B 1 210 ? 15.62852 -56.26423 -70.53820 1.000 16.64786 202 ILE B CA 1
ATOM 3222 C C . ILE B 1 210 ? 14.25722 -56.32807 -71.19637 1.000 17.85091 202 ILE B C 1
ATOM 3223 O O . ILE B 1 210 ? 14.14425 -56.55848 -72.40526 1.000 20.36322 202 ILE B O 1
ATOM 3228 N N . PHE B 1 211 ? 13.20233 -56.08914 -70.42104 1.000 21.10690 203 PHE B N 1
ATOM 3229 C CA . PHE B 1 211 ? 11.85440 -56.33192 -70.92543 1.000 21.02236 203 PHE B CA 1
ATOM 3230 C C . PHE B 1 211 ? 11.37766 -55.27929 -71.92178 1.000 28.11753 203 PHE B C 1
ATOM 3231 O O . PHE B 1 211 ? 10.47117 -55.57119 -72.70335 1.000 29.27834 203 PHE B O 1
ATOM 3239 N N . ASN B 1 212 ? 11.95535 -54.07514 -71.91891 1.000 25.66246 204 ASN B N 1
ATOM 3240 C CA . ASN B 1 212 ? 11.57382 -53.02220 -72.85621 1.000 31.20176 204 ASN B CA 1
ATOM 3241 C C . ASN B 1 212 ? 12.65839 -52.72366 -73.88278 1.000 33.86573 204 ASN B C 1
ATOM 3242 O O . ASN B 1 212 ? 12.66594 -51.63813 -74.46542 1.000 41.61430 204 ASN B O 1
ATOM 3247 N N . ALA B 1 213 ? 13.57980 -53.64867 -74.11047 1.000 35.97253 205 ALA B N 1
ATOM 3248 C CA . ALA B 1 213 ? 14.68342 -53.33847 -75.00031 1.000 38.19822 205 ALA B CA 1
ATOM 3249 C C . ALA B 1 213 ? 14.22372 -53.33424 -76.45283 1.000 40.86115 205 ALA B C 1
ATOM 3250 O O . ALA B 1 213 ? 13.22125 -53.95185 -76.81772 1.000 36.22742 205 ALA B O 1
ATOM 3252 N N . LYS B 1 214 ? 14.97689 -52.61350 -77.28608 1.000 35.54762 206 LYS B N 1
ATOM 3253 C CA . LYS B 1 214 ? 14.71617 -52.60953 -78.71713 1.000 45.77053 206 LYS B CA 1
ATOM 3254 C C . LYS B 1 214 ? 15.23041 -53.87244 -79.39233 1.000 44.17383 206 LYS B C 1
ATOM 3255 O O . LYS B 1 214 ? 14.79303 -54.19052 -80.50139 1.000 44.27197 206 LYS B O 1
ATOM 3257 N N . THR B 1 215 ? 16.12992 -54.60011 -78.74046 1.000 35.44557 207 THR B N 1
ATOM 3258 C CA . THR B 1 215 ? 16.58827 -55.90479 -79.18050 1.000 33.45241 207 THR B CA 1
ATOM 3259 C C . THR B 1 215 ? 16.05581 -56.95686 -78.21074 1.000 37.38356 207 THR B C 1
ATOM 3260 O O . THR B 1 215 ? 15.42258 -56.64460 -77.19985 1.000 35.82200 207 THR B O 1
ATOM 3264 N N . SER B 1 216 ? 16.33581 -58.21325 -78.52458 1.000 29.19410 208 SER B N 1
ATOM 3265 C CA . SER B 1 216 ? 15.72807 -59.33054 -77.82556 1.000 25.22482 208 SER B CA 1
ATOM 3266 C C . SER B 1 216 ? 16.22660 -59.43028 -76.38780 1.000 21.98216 208 SER B C 1
ATOM 3267 O O . SER B 1 216 ? 17.23962 -58.83337 -76.00176 1.000 20.10316 208 SER B O 1
ATOM 3270 N N . TYR B 1 217 ? 15.48891 -60.20056 -75.57750 1.000 16.87801 209 TYR B N 1
ATOM 3271 C CA . TYR B 1 217 ? 15.95840 -60.45713 -74.21821 1.000 17.69342 209 TYR B CA 1
ATOM 3272 C C . TYR B 1 217 ? 17.33075 -61.10987 -74.24717 1.000 18.12457 209 TYR B C 1
ATOM 3273 O O . TYR B 1 217 ? 18.21587 -60.74137 -73.46765 1.000 15.71231 209 TYR B O 1
ATOM 3282 N N . GLN B 1 218 ? 17.53854 -62.04495 -75.18333 1.000 15.11078 210 GLN B N 1
ATOM 3283 C CA A GLN B 1 218 ? 18.79735 -62.77678 -75.20935 0.590 17.29910 210 GLN B CA 1
ATOM 3284 C CA B GLN B 1 218 ? 18.79537 -62.78407 -75.24260 0.410 17.32721 210 GLN B CA 1
ATOM 3285 C C . GLN B 1 218 ? 19.96126 -61.87093 -75.60179 1.000 16.50331 210 GLN B C 1
ATOM 3286 O O . GLN B 1 218 ? 21.06030 -62.01043 -75.05603 1.000 19.37000 210 GLN B O 1
ATOM 3297 N N . ASP B 1 219 ? 19.74021 -60.92892 -76.52599 1.000 16.75910 211 ASP B N 1
ATOM 3298 C CA A ASP B 1 219 ? 20.81204 -60.02278 -76.92964 0.506 20.49495 211 ASP B CA 1
ATOM 3299 C CA B ASP B 1 219 ? 20.81359 -60.02711 -76.93079 0.494 20.49658 211 ASP B CA 1
ATOM 3300 C C . ASP B 1 219 ? 21.23821 -59.12134 -75.77709 1.000 20.26474 211 ASP B C 1
ATOM 3301 O O . ASP B 1 219 ? 22.43674 -58.94595 -75.52377 1.000 20.77856 211 ASP B O 1
ATOM 3310 N N . VAL B 1 220 ? 20.26594 -58.53739 -75.06516 1.000 18.39496 212 VAL B N 1
ATOM 3311 C CA . VAL B 1 220 ? 20.58451 -57.65661 -73.93757 1.000 18.55121 212 VAL B CA 1
ATOM 3312 C C . VAL B 1 220 ? 21.32620 -58.42127 -72.85033 1.000 20.56132 212 VAL B C 1
ATOM 3313 O O . VAL B 1 220 ? 22.32160 -57.93948 -72.29019 1.000 18.85359 212 VAL B O 1
ATOM 3317 N N . ILE B 1 221 ? 20.83388 -59.61382 -72.50934 1.000 18.47319 213 ILE B N 1
ATOM 3318 C CA . ILE B 1 221 ? 21.46994 -60.37301 -71.44239 1.000 15.98022 213 ILE B CA 1
ATOM 3319 C C . ILE B 1 221 ? 22.87892 -60.78058 -71.85206 1.000 16.13551 213 ILE B C 1
ATOM 3320 O O . ILE B 1 221 ? 23.80370 -60.75569 -71.02995 1.000 19.01350 213 ILE B O 1
ATOM 3325 N N . ALA B 1 222 ? 23.07576 -61.13703 -73.13152 1.000 18.59586 214 ALA B N 1
ATOM 3326 C CA . ALA B 1 222 ? 24.41460 -61.48247 -73.59957 1.000 21.56819 214 ALA B CA 1
ATOM 3327 C C . ALA B 1 222 ? 25.34864 -60.28194 -73.52429 1.000 19.56734 214 ALA B C 1
ATOM 3328 O O . ALA B 1 222 ? 26.50819 -60.41540 -73.10965 1.000 19.74835 214 ALA B O 1
ATOM 3330 N N . GLN B 1 223 ? 24.86888 -59.10287 -73.93611 1.000 19.94889 215 GLN B N 1
ATOM 3331 C CA A GLN B 1 223 ? 25.66499 -57.88190 -73.81057 0.445 21.97715 215 GLN B CA 1
ATOM 3332 C CA B GLN B 1 223 ? 25.70525 -57.91483 -73.81608 0.555 21.97786 215 GLN B CA 1
ATOM 3333 C C . GLN B 1 223 ? 26.04683 -57.63244 -72.35743 1.000 22.31264 215 GLN B C 1
ATOM 3334 O O . GLN B 1 223 ? 27.19905 -57.30599 -72.04030 1.000 21.00308 215 GLN B O 1
ATOM 3345 N N . MET B 1 224 ? 25.07038 -57.76098 -71.45797 1.000 17.11167 216 MET B N 1
ATOM 3346 C CA . MET B 1 224 ? 25.33505 -57.51791 -70.04398 1.000 17.82112 216 MET B CA 1
ATOM 3347 C C . MET B 1 224 ? 26.42494 -58.44611 -69.53157 1.000 19.39074 216 MET B C 1
ATOM 3348 O O . MET B 1 224 ? 27.37179 -58.00354 -68.87030 1.000 20.86367 216 MET B O 1
ATOM 3353 N N . ARG B 1 225 ? 26.32230 -59.73949 -69.85243 1.000 19.09642 217 ARG B N 1
ATOM 3354 C CA . ARG B 1 225 ? 27.33716 -60.68416 -69.40376 1.000 18.36397 217 ARG B CA 1
ATOM 3355 C C . ARG B 1 225 ? 28.70197 -60.33535 -69.97188 1.000 22.69489 217 ARG B C 1
ATOM 3356 O O . ARG B 1 225 ? 29.71104 -60.39449 -69.25967 1.000 24.98334 217 ARG B O 1
ATOM 3364 N N . ALA B 1 226 ? 28.75444 -59.98523 -71.26069 1.000 20.68797 218 ALA B N 1
ATOM 3365 C CA . ALA B 1 226 ? 30.02537 -59.61037 -71.87377 1.000 24.82530 218 ALA B CA 1
ATOM 3366 C C . ALA B 1 226 ? 30.61399 -58.38326 -71.19683 1.000 24.93849 218 ALA B C 1
ATOM 3367 O O . ALA B 1 226 ? 31.82275 -58.31949 -70.94662 1.000 25.03304 218 ALA B O 1
ATOM 3369 N N . ASN B 1 227 ? 29.77016 -57.40371 -70.87854 1.000 21.87229 219 ASN B N 1
ATOM 3370 C CA . ASN B 1 227 ? 30.26699 -56.19048 -70.24231 1.000 23.76615 219 ASN B CA 1
ATOM 3371 C C . ASN B 1 227 ? 30.75670 -56.47775 -68.82798 1.000 29.81110 219 ASN B C 1
ATOM 3372 O O . ASN B 1 227 ? 31.75688 -55.90172 -68.38444 1.000 28.84085 219 ASN B O 1
ATOM 3377 N N . VAL B 1 228 ? 30.06849 -57.37124 -68.10923 1.000 24.61554 220 VAL B N 1
ATOM 3378 C CA . VAL B 1 228 ? 30.51952 -57.75504 -66.77162 1.000 25.57007 220 VAL B CA 1
ATOM 3379 C C . VAL B 1 228 ? 31.85611 -58.48003 -66.84308 1.000 29.35508 220 VAL B C 1
ATOM 3380 O O . VAL B 1 228 ? 32.77235 -58.20553 -66.05784 1.000 31.04541 220 VAL B O 1
ATOM 3384 N N . ALA B 1 229 ? 31.98870 -59.41430 -67.78440 1.000 29.98243 221 ALA B N 1
ATOM 3385 C CA . ALA B 1 229 ? 33.23281 -60.16294 -67.92608 1.000 28.96917 221 ALA B CA 1
ATOM 3386 C C . ALA B 1 229 ? 34.39918 -59.24819 -68.28264 1.000 34.20412 221 ALA B C 1
ATOM 3387 O O . ALA B 1 229 ? 35.52411 -59.44176 -67.80198 1.000 37.40851 221 ALA B O 1
ATOM 3389 N N . ALA B 1 230 ? 34.15809 -58.25437 -69.13873 1.000 33.52568 222 ALA B N 1
ATOM 3390 C CA . ALA B 1 230 ? 35.23115 -57.35645 -69.54525 1.000 32.07019 222 ALA B CA 1
ATOM 3391 C C . ALA B 1 230 ? 35.67602 -56.42521 -68.42319 1.000 34.25653 222 ALA B C 1
ATOM 3392 O O . ALA B 1 230 ? 36.81644 -55.95283 -68.44242 1.000 38.02697 222 ALA B O 1
ATOM 3394 N N . ALA B 1 231 ? 34.81102 -56.15239 -67.44800 1.000 33.58217 223 ALA B N 1
ATOM 3395 C CA . ALA B 1 231 ? 35.14033 -55.21365 -66.38229 1.000 40.95695 223 ALA B CA 1
ATOM 3396 C C . ALA B 1 231 ? 35.83306 -55.86602 -65.19361 1.000 53.95064 223 ALA B C 1
ATOM 3397 O O . ALA B 1 231 ? 36.46774 -55.15918 -64.39765 1.000 45.36371 223 ALA B O 1
ATOM 3399 N N . ARG B 1 232 ? 35.74288 -57.18720 -65.06910 1.000 56.63238 224 ARG B N 1
ATOM 3400 C CA . ARG B 1 232 ? 36.38324 -57.92196 -63.98181 1.000 65.34107 224 ARG B CA 1
ATOM 3401 C C . ARG B 1 232 ? 37.79798 -58.36444 -64.36209 1.000 68.91984 224 ARG B C 1
ATOM 3402 O O . ARG B 1 232 ? 38.69036 -58.41419 -63.51307 1.000 78.18850 224 ARG B O 1
ATOM 3411 N N . CYS C 1 12 ? -28.48045 -61.13959 -63.72178 1.000 39.74545 4 CYS C N 1
ATOM 3412 C CA . CYS C 1 12 ? -28.15281 -59.92461 -64.46343 1.000 23.57470 4 CYS C CA 1
ATOM 3413 C C . CYS C 1 12 ? -26.65322 -59.86702 -64.82332 1.000 22.38928 4 CYS C C 1
ATOM 3414 O O . CYS C 1 12 ? -26.30718 -60.23541 -65.93942 1.000 22.84756 4 CYS C O 1
ATOM 3417 N N . LEU C 1 13 ? -25.74403 -59.44326 -63.93670 1.000 16.39344 5 LEU C N 1
ATOM 3418 C CA . LEU C 1 13 ? -24.33924 -59.32190 -64.33132 1.000 14.99083 5 LEU C CA 1
ATOM 3419 C C . LEU C 1 13 ? -23.46907 -60.33378 -63.59711 1.000 17.84733 5 LEU C C 1
ATOM 3420 O O . LEU C 1 13 ? -23.59398 -60.50085 -62.38027 1.000 15.21067 5 LEU C O 1
ATOM 3425 N N . ILE C 1 14 ? -22.57980 -60.99587 -64.34020 1.000 13.66629 6 ILE C N 1
ATOM 3426 C CA . ILE C 1 14 ? -21.64742 -61.98068 -63.79416 1.000 13.86828 6 ILE C CA 1
ATOM 3427 C C . ILE C 1 14 ? -20.25875 -61.36481 -63.82070 1.000 13.97797 6 ILE C C 1
ATOM 3428 O O . ILE C 1 14 ? -19.77158 -60.96927 -64.89179 1.000 14.29535 6 ILE C O 1
ATOM 3433 N N . ALA C 1 15 ? -19.60315 -61.32078 -62.65417 1.000 13.79234 7 ALA C N 1
ATOM 3434 C CA . ALA C 1 15 ? -18.30980 -60.64669 -62.48830 1.000 10.94893 7 ALA C CA 1
ATOM 3435 C C . ALA C 1 15 ? -17.31228 -61.58828 -61.82030 1.000 13.84931 7 ALA C C 1
ATOM 3436 O O . ALA C 1 15 ? -17.08928 -61.51586 -60.60550 1.000 13.59424 7 ALA C O 1
ATOM 3438 N N . PRO C 1 16 ? -16.67264 -62.47206 -62.58595 1.000 11.54191 8 PRO C N 1
ATOM 3439 C CA . PRO C 1 16 ? -15.74161 -63.43299 -61.97479 1.000 14.61333 8 PRO C CA 1
ATOM 3440 C C . PRO C 1 16 ? -14.55168 -62.74585 -61.32636 1.000 13.16149 8 PRO C C 1
ATOM 3441 O O . PRO C 1 16 ? -13.98314 -61.79785 -61.87488 1.000 11.42157 8 PRO C O 1
ATOM 3445 N N . SER C 1 17 ? -14.17153 -63.24115 -60.14981 1.000 15.84588 9 SER C N 1
ATOM 3446 C CA A SER C 1 17 ? -12.99718 -62.75174 -59.43389 0.671 14.54907 9 SER C CA 1
ATOM 3447 C CA B SER C 1 17 ? -12.99375 -62.72378 -59.46131 0.329 14.57557 9 SER C CA 1
ATOM 3448 C C . SER C 1 17 ? -11.75523 -63.46849 -59.95054 1.000 15.45858 9 SER C C 1
ATOM 3449 O O . SER C 1 17 ? -11.66784 -64.69633 -59.85792 1.000 16.83681 9 SER C O 1
ATOM 3454 N N . ILE C 1 18 ? -10.78483 -62.71558 -60.47825 1.000 16.24847 10 ILE C N 1
ATOM 3455 C CA . ILE C 1 18 ? -9.59647 -63.35131 -61.05631 1.000 16.15728 10 ILE C CA 1
ATOM 3456 C C . ILE C 1 18 ? -8.58678 -63.80281 -60.01238 1.000 15.77278 10 ILE C C 1
ATOM 3457 O O . ILE C 1 18 ? -7.56287 -64.39178 -60.37870 1.000 18.84412 10 ILE C O 1
ATOM 3462 N N . LEU C 1 19 ? -8.83889 -63.56726 -58.72728 1.000 18.10220 11 LEU C N 1
ATOM 3463 C CA . LEU C 1 19 ? -7.96565 -64.14493 -57.70773 1.000 22.99562 11 LEU C CA 1
ATOM 3464 C C . LEU C 1 19 ? -7.84969 -65.65967 -57.84972 1.000 22.19541 11 LEU C C 1
ATOM 3465 O O . LEU C 1 19 ? -6.84011 -66.24134 -57.44140 1.000 20.37367 11 LEU C O 1
ATOM 3470 N N . SER C 1 20 ? -8.87828 -66.31321 -58.38785 1.000 16.38964 12 SER C N 1
ATOM 3471 C CA . SER C 1 20 ? -8.90339 -67.76603 -58.52580 1.000 19.21151 12 SER C CA 1
ATOM 3472 C C . SER C 1 20 ? -8.36862 -68.25051 -59.87281 1.000 23.09865 12 SER C C 1
ATOM 3473 O O . SER C 1 20 ? -8.29206 -69.46815 -60.09214 1.000 20.56437 12 SER C O 1
ATOM 3476 N N . ALA C 1 21 ? -8.00206 -67.33692 -60.77102 1.000 17.05808 13 ALA C N 1
ATOM 3477 C CA . ALA C 1 21 ? -7.53642 -67.69302 -62.10636 1.000 15.94234 13 ALA C CA 1
ATOM 3478 C C . ALA C 1 21 ? -6.05125 -68.05901 -62.09068 1.000 16.04773 13 ALA C C 1
ATOM 3479 O O . ALA C 1 21 ? -5.33503 -67.86434 -61.10446 1.000 15.51281 13 ALA C O 1
ATOM 3481 N N . ASN C 1 22 ? -5.58308 -68.57256 -63.22645 1.000 17.34676 14 ASN C N 1
ATOM 3482 C CA . ASN C 1 22 ? -4.17294 -68.89597 -63.41884 1.000 17.30488 14 ASN C CA 1
ATOM 3483 C C . ASN C 1 22 ? -3.40296 -67.60751 -63.71483 1.000 13.19454 14 ASN C C 1
ATOM 3484 O O . ASN C 1 22 ? -3.43492 -67.10497 -64.83566 1.000 14.19066 14 ASN C O 1
ATOM 3489 N N . PHE C 1 23 ? -2.67928 -67.07293 -62.71726 1.000 14.06536 15 PHE C N 1
ATOM 3490 C CA . PHE C 1 23 ? -1.95850 -65.81927 -62.94350 1.000 13.77091 15 PHE C CA 1
ATOM 3491 C C . PHE C 1 23 ? -0.74896 -65.96190 -63.85586 1.000 15.43839 15 PHE C C 1
ATOM 3492 O O . PHE C 1 23 ? -0.17298 -64.93856 -64.24568 1.000 16.70685 15 PHE C O 1
ATOM 3500 N N . ALA C 1 24 ? -0.33720 -67.18540 -64.20468 1.000 12.42408 16 ALA C N 1
ATOM 3501 C CA . ALA C 1 24 ? 0.70928 -67.32023 -65.20510 1.000 13.75068 16 ALA C CA 1
ATOM 3502 C C . ALA C 1 24 ? 0.17922 -67.10279 -66.61409 1.000 11.38324 16 ALA C C 1
ATOM 3503 O O . ALA C 1 24 ? 0.97565 -66.88396 -67.52675 1.000 12.47279 16 ALA C O 1
ATOM 3505 N N . ARG C 1 25 ? -1.13938 -67.15837 -66.80639 1.000 10.68360 17 ARG C N 1
ATOM 3506 C CA . ARG C 1 25 ? -1.77083 -66.97494 -68.11672 1.000 12.98343 17 ARG C CA 1
ATOM 3507 C C . ARG C 1 25 ? -3.03445 -66.14051 -67.94690 1.000 14.55579 17 ARG C C 1
ATOM 3508 O O . ARG C 1 25 ? -4.14348 -66.53840 -68.32102 1.000 12.03551 17 ARG C O 1
ATOM 3516 N N . LEU C 1 26 ? -2.86354 -64.97182 -67.33125 1.000 12.61762 18 LEU C N 1
ATOM 3517 C CA . LEU C 1 26 ? -4.01355 -64.19612 -66.88943 1.000 13.08848 18 LEU C CA 1
ATOM 3518 C C . LEU C 1 26 ? -4.81914 -63.68482 -68.07333 1.000 11.97532 18 LEU C C 1
ATOM 3519 O O . LEU C 1 26 ? -6.05355 -63.71936 -68.04346 1.000 13.59085 18 LEU C O 1
ATOM 3524 N N . GLY C 1 27 ? -4.13820 -63.20910 -69.12337 1.000 11.66394 19 GLY C N 1
ATOM 3525 C CA . GLY C 1 27 ? -4.84934 -62.74154 -70.30295 1.000 13.70222 19 GLY C CA 1
ATOM 3526 C C . GLY C 1 27 ? -5.71040 -63.82302 -70.92944 1.000 17.18598 19 GLY C C 1
ATOM 3527 O O . GLY C 1 27 ? -6.86442 -63.57560 -71.28809 1.000 14.23187 19 GLY C O 1
ATOM 3528 N N . GLU C 1 28 ? -5.17123 -65.04333 -71.04427 1.000 15.13537 20 GLU C N 1
ATOM 3529 C CA . GLU C 1 28 ? -5.95859 -66.16405 -71.56269 1.000 18.17168 20 GLU C CA 1
ATOM 3530 C C . GLU C 1 28 ? -7.18318 -66.41726 -70.70035 1.000 12.49458 20 GLU C C 1
ATOM 3531 O O . GLU C 1 28 ? -8.29748 -66.58424 -71.21513 1.000 14.38713 20 GLU C O 1
ATOM 3537 N N . GLU C 1 29 ? -6.98765 -66.44518 -69.37717 1.000 11.97663 21 GLU C N 1
ATOM 3538 C CA . GLU C 1 29 ? -8.07185 -66.75189 -68.45471 1.000 14.53050 21 GLU C CA 1
ATOM 3539 C C . GLU C 1 29 ? -9.18829 -65.73038 -68.57670 1.000 14.55371 21 GLU C C 1
ATOM 3540 O O . GLU C 1 29 ? -10.36822 -66.08506 -68.63480 1.000 13.75257 21 GLU C O 1
ATOM 3546 N N . VAL C 1 30 ? -8.82548 -64.44911 -68.61801 1.000 12.58988 22 VAL C N 1
ATOM 3547 C CA . VAL C 1 30 ? -9.83141 -63.40006 -68.71750 1.000 11.38099 22 VAL C CA 1
ATOM 3548 C C . VAL C 1 30 ? -10.51825 -63.44022 -70.07973 1.000 14.00859 22 VAL C C 1
ATOM 3549 O O . VAL C 1 30 ? -11.74598 -63.33243 -70.17107 1.000 13.41522 22 VAL C O 1
ATOM 3553 N N . ASP C 1 31 ? -9.73869 -63.56188 -71.15992 1.000 14.23440 23 ASP C N 1
ATOM 3554 C CA . ASP C 1 31 ? -10.33548 -63.70186 -72.48766 1.000 12.57567 23 ASP C CA 1
ATOM 3555 C C . ASP C 1 31 ? -11.34247 -64.84241 -72.51034 1.000 16.49807 23 ASP C C 1
ATOM 3556 O O . ASP C 1 31 ? -12.45029 -64.70854 -73.04655 1.000 14.68209 23 ASP C O 1
ATOM 3561 N N . ASN C 1 32 ? -10.95569 -65.98304 -71.93925 1.000 11.35817 24 ASN C N 1
ATOM 3562 C CA A ASN C 1 32 ? -11.79282 -67.18257 -71.97403 0.468 15.53392 24 ASN C CA 1
ATOM 3563 C CA B ASN C 1 32 ? -11.81562 -67.16082 -72.01617 0.532 15.51093 24 ASN C CA 1
ATOM 3564 C C . ASN C 1 32 ? -13.06629 -66.99709 -71.15784 1.000 13.59306 24 ASN C C 1
ATOM 3565 O O . ASN C 1 32 ? -14.15947 -67.38633 -71.58889 1.000 13.33987 24 ASN C O 1
ATOM 3574 N N . VAL C 1 33 ? -12.93426 -66.42742 -69.95074 1.000 15.22126 25 VAL C N 1
ATOM 3575 C CA . VAL C 1 33 ? -14.10571 -66.32210 -69.07763 1.000 12.31589 25 VAL C CA 1
ATOM 3576 C C . VAL C 1 33 ? -15.09948 -65.30784 -69.63412 1.000 15.33785 25 VAL C C 1
ATOM 3577 O O . VAL C 1 33 ? -16.31534 -65.48610 -69.49262 1.000 13.32313 25 VAL C O 1
ATOM 3581 N N . LEU C 1 34 ? -14.60947 -64.25993 -70.30988 1.000 12.98438 26 LEU C N 1
ATOM 3582 C CA . LEU C 1 34 ? -15.50382 -63.31680 -70.97288 1.000 13.34560 26 LEU C CA 1
ATOM 3583 C C . LEU C 1 34 ? -16.18049 -63.96644 -72.16866 1.000 14.34410 26 LEU C C 1
ATOM 3584 O O . LEU C 1 34 ? -17.39619 -63.81686 -72.35944 1.000 14.32821 26 LEU C O 1
ATOM 3589 N N . ALA C 1 35 ? -15.42379 -64.71607 -72.97105 1.000 14.10610 27 ALA C N 1
ATOM 3590 C CA . ALA C 1 35 ? -16.04921 -65.45123 -74.06792 1.000 14.81344 27 ALA C CA 1
ATOM 3591 C C . ALA C 1 35 ? -17.11736 -66.41212 -73.55891 1.000 15.75471 27 ALA C C 1
ATOM 3592 O O . ALA C 1 35 ? -18.15087 -66.61222 -74.21850 1.000 16.66347 27 ALA C O 1
ATOM 3594 N N . ALA C 1 36 ? -16.90423 -66.98084 -72.37963 1.000 13.48779 28 ALA C N 1
ATOM 3595 C CA . ALA C 1 36 ? -17.81055 -67.95682 -71.78551 1.000 14.81199 28 ALA C CA 1
ATOM 3596 C C . ALA C 1 36 ? -19.07592 -67.32902 -71.19987 1.000 17.16762 28 ALA C C 1
ATOM 3597 O O . ALA C 1 36 ? -19.95951 -68.05992 -70.73604 1.000 19.98652 28 ALA C O 1
ATOM 3599 N N . GLY C 1 37 ? -19.19798 -66.00977 -71.20980 1.000 14.44983 29 GLY C N 1
ATOM 3600 C CA . GLY C 1 37 ? -20.42344 -65.36977 -70.76538 1.000 16.65121 29 GLY C CA 1
ATOM 3601 C C . GLY C 1 37 ? -20.27522 -64.37937 -69.62257 1.000 16.14717 29 GLY C C 1
ATOM 3602 O O . GLY C 1 37 ? -21.28471 -63.77494 -69.23418 1.000 19.24412 29 GLY C O 1
ATOM 3603 N N . ALA C 1 38 ? -19.08591 -64.17909 -69.05380 1.000 13.51747 30 ALA C N 1
ATOM 3604 C CA . ALA C 1 38 ? -18.91732 -63.19287 -67.99677 1.000 13.69550 30 ALA C CA 1
ATOM 3605 C C . ALA C 1 38 ? -19.09636 -61.78798 -68.55400 1.000 16.45907 30 ALA C C 1
ATOM 3606 O O . ALA C 1 38 ? -18.80215 -61.52274 -69.72131 1.000 13.37920 30 ALA C O 1
ATOM 3608 N N . ASP C 1 39 ? -19.58342 -60.88166 -67.70638 1.000 13.69807 31 ASP C N 1
ATOM 3609 C CA . ASP C 1 39 ? -19.77259 -59.48563 -68.09664 1.000 15.53295 31 ASP C CA 1
ATOM 3610 C C . ASP C 1 39 ? -18.62304 -58.58203 -67.67193 1.000 15.58877 31 ASP C C 1
ATOM 3611 O O . ASP C 1 39 ? -18.21240 -57.70165 -68.43836 1.000 14.06983 31 ASP C O 1
ATOM 3616 N N . TRP C 1 40 ? -18.12371 -58.76355 -66.45627 1.000 11.60267 32 TRP C N 1
ATOM 3617 C CA . TRP C 1 40 ? -17.12614 -57.89826 -65.85716 1.000 14.00963 32 TRP C CA 1
ATOM 3618 C C . TRP C 1 40 ? -15.94926 -58.72656 -65.37580 1.000 15.12972 32 TRP C C 1
ATOM 3619 O O . TRP C 1 40 ? -16.08768 -59.90754 -65.05692 1.000 14.39872 32 TRP C O 1
ATOM 3630 N N . VAL C 1 41 ? -14.80707 -58.06607 -65.23212 1.000 10.31429 33 VAL C N 1
ATOM 3631 C CA . VAL C 1 41 ? -13.64852 -58.64112 -64.55735 1.000 12.25527 33 VAL C CA 1
ATOM 3632 C C . VAL C 1 41 ? -13.60430 -58.05985 -63.14772 1.000 13.97230 33 VAL C C 1
ATOM 3633 O O . VAL C 1 41 ? -13.37702 -56.85812 -62.97864 1.000 13.28229 33 VAL C O 1
ATOM 3637 N N . HIS C 1 42 ? -13.78252 -58.89734 -62.12619 1.000 9.57545 34 HIS C N 1
ATOM 3638 C CA . HIS C 1 42 ? -13.72159 -58.42616 -60.74766 1.000 12.28222 34 HIS C CA 1
ATOM 3639 C C . HIS C 1 42 ? -12.30955 -58.60246 -60.18727 1.000 14.70648 34 HIS C C 1
ATOM 3640 O O . HIS C 1 42 ? -11.73018 -59.69418 -60.23255 1.000 13.46362 34 HIS C O 1
ATOM 3647 N N . PHE C 1 43 ? -11.78110 -57.52507 -59.62295 1.000 11.91344 35 PHE C N 1
ATOM 3648 C CA . PHE C 1 43 ? -10.35620 -57.34020 -59.38070 1.000 11.26415 35 PHE C CA 1
ATOM 3649 C C . PHE C 1 43 ? -10.20833 -57.00717 -57.89720 1.000 16.51162 35 PHE C C 1
ATOM 3650 O O . PHE C 1 43 ? -10.47931 -55.87195 -57.49271 1.000 19.09569 35 PHE C O 1
ATOM 3658 N N . ASP C 1 44 ? -9.81912 -57.99040 -57.08201 1.000 13.84222 36 ASP C N 1
ATOM 3659 C CA . ASP C 1 44 ? -9.71643 -57.82392 -55.63380 1.000 18.17560 36 ASP C CA 1
ATOM 3660 C C . ASP C 1 44 ? -8.31233 -57.38111 -55.25779 1.000 17.49598 36 ASP C C 1
ATOM 3661 O O . ASP C 1 44 ? -7.33999 -58.09892 -55.50913 1.000 17.31928 36 ASP C O 1
ATOM 3666 N N . VAL C 1 45 ? -8.20893 -56.20748 -54.64811 1.000 10.43188 37 VAL C N 1
ATOM 3667 C CA . VAL C 1 45 ? -6.92968 -55.56675 -54.39072 1.000 9.78323 37 VAL C CA 1
ATOM 3668 C C . VAL C 1 45 ? -6.71260 -55.56375 -52.88549 1.000 10.67736 37 VAL C C 1
ATOM 3669 O O . VAL C 1 45 ? -7.49356 -54.95628 -52.14424 1.000 11.89322 37 VAL C O 1
ATOM 3673 N N . MET C 1 46 ? -5.64528 -56.21912 -52.42483 1.000 8.12826 38 MET C N 1
ATOM 3674 C CA . MET C 1 46 ? -5.38319 -56.31890 -50.99307 1.000 8.50520 38 MET C CA 1
ATOM 3675 C C . MET C 1 46 ? -3.97828 -55.80377 -50.69835 1.000 9.44120 38 MET C C 1
ATOM 3676 O O . MET C 1 46 ? -3.02919 -56.17095 -51.39740 1.000 8.33967 38 MET C O 1
ATOM 3681 N N . ASP C 1 47 ? -3.84080 -54.96186 -49.66629 1.000 9.10420 39 ASP C N 1
ATOM 3682 C CA . ASP C 1 47 ? -2.56609 -54.29969 -49.39398 1.000 8.99019 39 ASP C CA 1
ATOM 3683 C C . ASP C 1 47 ? -1.82320 -54.86461 -48.18086 1.000 9.46779 39 ASP C C 1
ATOM 3684 O O . ASP C 1 47 ? -0.84287 -54.26008 -47.74181 1.000 9.16001 39 ASP C O 1
ATOM 3689 N N . ASN C 1 48 ? -2.22170 -56.02528 -47.65359 1.000 9.09059 40 ASN C N 1
ATOM 3690 C CA . ASN C 1 48 ? -1.57940 -56.67139 -46.49772 1.000 7.79581 40 ASN C CA 1
ATOM 3691 C C . ASN C 1 48 ? -1.83030 -55.92467 -45.19822 1.000 9.03075 40 ASN C C 1
ATOM 3692 O O . ASN C 1 48 ? -1.29532 -56.33269 -44.14099 1.000 9.28639 40 ASN C O 1
ATOM 3697 N N . HIS C 1 49 ? -2.58868 -54.83801 -45.22906 1.000 7.57519 41 HIS C N 1
ATOM 3698 C CA . HIS C 1 49 ? -2.88890 -54.06353 -44.03230 1.000 11.77722 41 HIS C CA 1
ATOM 3699 C C . HIS C 1 49 ? -4.36963 -54.06257 -43.69719 1.000 10.86501 41 HIS C C 1
ATOM 3700 O O . HIS C 1 49 ? -4.74009 -54.39350 -42.56317 1.000 12.21408 41 HIS C O 1
ATOM 3707 N N . TYR C 1 50 ? -5.22762 -53.68599 -44.65145 1.000 7.35509 42 TYR C N 1
ATOM 3708 C CA . TYR C 1 50 ? -6.66195 -53.71785 -44.39551 1.000 8.21734 42 TYR C CA 1
ATOM 3709 C C . TYR C 1 50 ? -7.13970 -55.16041 -44.23632 1.000 9.31811 42 TYR C C 1
ATOM 3710 O O . TYR C 1 50 ? -8.09151 -55.43668 -43.48752 1.000 10.43257 42 TYR C O 1
ATOM 3719 N N . VAL C 1 51 ? -6.48196 -56.08617 -44.92485 1.000 10.40294 43 VAL C N 1
ATOM 3720 C CA . VAL C 1 51 ? -6.71748 -57.52469 -44.77518 1.000 9.23070 43 VAL C CA 1
ATOM 3721 C C . VAL C 1 51 ? -5.36890 -58.22571 -44.77713 1.000 9.99553 43 VAL C C 1
ATOM 3722 O O . VAL C 1 51 ? -4.37404 -57.68215 -45.27442 1.000 11.56614 43 VAL C O 1
ATOM 3726 N N . PRO C 1 52 ? -5.30070 -59.44211 -44.23040 1.000 10.91151 44 PRO C N 1
ATOM 3727 C CA . PRO C 1 52 ? -3.99490 -60.11970 -44.09574 1.000 10.29069 44 PRO C CA 1
ATOM 3728 C C . PRO C 1 52 ? -3.58427 -60.88391 -45.35247 1.000 12.76244 44 PRO C C 1
ATOM 3729 O O . PRO C 1 52 ? -3.31819 -62.09939 -45.32898 1.000 11.61106 44 PRO C O 1
ATOM 3733 N N . ASN C 1 53 ? -3.54240 -60.18171 -46.47794 1.000 9.58838 45 ASN C N 1
ATOM 3734 C CA . ASN C 1 53 ? -3.09258 -60.78819 -47.72916 1.000 9.60972 45 ASN C CA 1
ATOM 3735 C C . ASN C 1 53 ? -2.73085 -59.64733 -48.65954 1.000 10.03741 45 ASN C C 1
ATOM 3736 O O . ASN C 1 53 ? -3.18582 -58.52192 -48.47112 1.000 8.42370 45 ASN C O 1
ATOM 3741 N N . LEU C 1 54 ? -1.89745 -59.94282 -49.65449 1.000 10.97952 46 LEU C N 1
ATOM 3742 C CA . LEU C 1 54 ? -1.47831 -58.96578 -50.65497 1.000 9.34744 46 LEU C CA 1
ATOM 3743 C C . LEU C 1 54 ? -1.72567 -59.59655 -52.02123 1.000 9.54760 46 LEU C C 1
ATOM 3744 O O . LEU C 1 54 ? -1.25665 -60.70926 -52.26622 1.000 10.14093 46 LEU C O 1
ATOM 3749 N N . THR C 1 55 ? -2.46440 -58.91534 -52.91488 1.000 9.46522 47 THR C N 1
ATOM 3750 C CA . THR C 1 55 ? -2.85306 -59.54537 -54.18438 1.000 10.15276 47 THR C CA 1
ATOM 3751 C C . THR C 1 55 ? -2.20675 -58.84381 -55.36522 1.000 13.09126 47 THR C C 1
ATOM 3752 O O . THR C 1 55 ? -1.07770 -59.19512 -55.74223 1.000 15.00922 47 THR C O 1
ATOM 3756 N N . ILE C 1 56 ? -2.87985 -57.88439 -56.02062 1.000 9.45591 48 ILE C N 1
ATOM 3757 C CA . ILE C 1 56 ? -2.43620 -57.34337 -57.30465 1.000 10.38458 48 ILE C CA 1
ATOM 3758 C C . ILE C 1 56 ? -2.76121 -55.85879 -57.37131 1.000 10.93924 48 ILE C C 1
ATOM 3759 O O . ILE C 1 56 ? -3.81512 -55.42997 -56.89853 1.000 13.47715 48 ILE C O 1
ATOM 3764 N N . GLY C 1 57 ? -1.87549 -55.08011 -57.99652 1.000 10.24883 49 GLY C N 1
ATOM 3765 C CA . GLY C 1 57 ? -2.05137 -53.64336 -58.03239 1.000 10.50871 49 GLY C CA 1
ATOM 3766 C C . GLY C 1 57 ? -2.37256 -53.11106 -59.42269 1.000 11.53694 49 GLY C C 1
ATOM 3767 O O . GLY C 1 57 ? -2.68557 -53.85503 -60.36439 1.000 11.57305 49 GLY C O 1
ATOM 3768 N N . PRO C 1 58 ? -2.27566 -51.79119 -59.56351 1.000 11.00311 50 PRO C N 1
ATOM 3769 C CA . PRO C 1 58 ? -2.67754 -51.13871 -60.81598 1.000 9.36921 50 PRO C CA 1
ATOM 3770 C C . PRO C 1 58 ? -1.98119 -51.68141 -62.05843 1.000 9.46224 50 PRO C C 1
ATOM 3771 O O . PRO C 1 58 ? -2.59571 -51.72039 -63.12552 1.000 13.41607 50 PRO C O 1
ATOM 3775 N N . MET C 1 59 ? -0.72255 -52.10417 -61.95424 1.000 9.65820 51 MET C N 1
ATOM 3776 C CA . MET C 1 59 ? -0.00744 -52.57721 -63.14044 1.000 15.10214 51 MET C CA 1
ATOM 3777 C C . MET C 1 59 ? -0.69798 -53.77959 -63.77857 1.000 14.83368 51 MET C C 1
ATOM 3778 O O . MET C 1 59 ? -0.62189 -53.96788 -65.00017 1.000 13.26035 51 MET C O 1
ATOM 3783 N N . VAL C 1 60 ? -1.37393 -54.60100 -62.97822 1.000 11.87701 52 VAL C N 1
ATOM 3784 C CA . VAL C 1 60 ? -2.06097 -55.76472 -63.53361 1.000 13.13354 52 VAL C CA 1
ATOM 3785 C C . VAL C 1 60 ? -3.31951 -55.32851 -64.27107 1.000 15.36493 52 VAL C C 1
ATOM 3786 O O . VAL C 1 60 ? -3.66847 -55.88304 -65.32309 1.000 11.70792 52 VAL C O 1
ATOM 3790 N N . CYS C 1 61 ? -4.02223 -54.32600 -63.73358 1.000 12.41778 53 CYS C N 1
ATOM 3791 C CA . CYS C 1 61 ? -5.15265 -53.74212 -64.44851 1.000 14.91339 53 CYS C CA 1
ATOM 3792 C C . CYS C 1 61 ? -4.70011 -53.16222 -65.78716 1.000 14.16261 53 CYS C C 1
ATOM 3793 O O . CYS C 1 61 ? -5.30266 -53.42681 -66.83554 1.000 14.29532 53 CYS C O 1
ATOM 3796 N N . GLN C 1 62 ? -3.62179 -52.37452 -65.76898 1.000 13.90689 54 GLN C N 1
ATOM 3797 C CA A GLN C 1 62 ? -3.08702 -51.81728 -67.00439 0.460 14.85327 54 GLN C CA 1
ATOM 3798 C CA B GLN C 1 62 ? -3.09595 -51.81824 -67.01011 0.540 14.83668 54 GLN C CA 1
ATOM 3799 C C . GLN C 1 62 ? -2.75821 -52.91714 -68.01072 1.000 14.49466 54 GLN C C 1
ATOM 3800 O O . GLN C 1 62 ? -3.03169 -52.77985 -69.21143 1.000 13.90826 54 GLN C O 1
ATOM 3811 N N . ALA C 1 63 ? -2.17109 -54.01625 -67.53580 1.000 12.80681 55 ALA C N 1
ATOM 3812 C CA . ALA C 1 63 ? -1.76199 -55.09471 -68.43250 1.000 13.74731 55 ALA C CA 1
ATOM 3813 C C . ALA C 1 63 ? -2.96120 -55.72430 -69.12624 1.000 13.20185 55 ALA C C 1
ATOM 3814 O O . ALA C 1 63 ? -2.87098 -56.11679 -70.29542 1.000 11.17016 55 ALA C O 1
ATOM 3816 N N . LEU C 1 64 ? -4.08636 -55.85339 -68.41670 1.000 13.15056 56 LEU C N 1
ATOM 3817 C CA . LEU C 1 64 ? -5.27989 -56.40271 -69.05108 1.000 14.29986 56 LEU C CA 1
ATOM 3818 C C . LEU C 1 64 ? -5.81003 -55.45466 -70.11175 1.000 13.51684 56 LEU C C 1
ATOM 3819 O O . LEU C 1 64 ? -6.26017 -55.89521 -71.17198 1.000 13.87206 56 LEU C O 1
ATOM 3824 N N . ARG C 1 65 ? -5.78378 -54.14384 -69.84179 1.000 11.48650 57 ARG C N 1
ATOM 3825 C CA . ARG C 1 65 ? -6.20841 -53.20222 -70.87465 1.000 12.26635 57 ARG C CA 1
ATOM 3826 C C . ARG C 1 65 ? -5.29637 -53.27593 -72.09586 1.000 14.86495 57 ARG C C 1
ATOM 3827 O O . ARG C 1 65 ? -5.77387 -53.30077 -73.23761 1.000 13.53018 57 ARG C O 1
ATOM 3835 N N . LYS C 1 66 ? -3.97662 -53.31592 -71.87650 1.000 12.49440 58 LYS C N 1
ATOM 3836 C CA . LYS C 1 66 ? -3.05264 -53.38973 -73.00069 1.000 15.83111 58 LYS C CA 1
ATOM 3837 C C . LYS C 1 66 ? -3.23450 -54.68943 -73.77947 1.000 17.72340 58 LYS C C 1
ATOM 3838 O O . LYS C 1 66 ? -3.03956 -54.72257 -75.00066 1.000 16.35901 58 LYS C O 1
ATOM 3840 N N . HIS C 1 67 ? -3.64294 -55.75423 -73.09440 1.000 14.11285 59 HIS C N 1
ATOM 3841 C CA . HIS C 1 67 ? -3.89544 -57.04690 -73.72578 1.000 15.30536 59 HIS C CA 1
ATOM 3842 C C . HIS C 1 67 ? -5.11942 -57.01696 -74.63288 1.000 18.14304 59 HIS C C 1
ATOM 3843 O O . HIS C 1 67 ? -5.28272 -57.91982 -75.45517 1.000 18.59477 59 HIS C O 1
ATOM 3850 N N . GLY C 1 68 ? -5.97291 -56.00316 -74.50203 1.000 16.45659 60 GLY C N 1
ATOM 3851 C CA . GLY C 1 68 ? -7.15578 -55.86124 -75.31909 1.000 19.33206 60 GLY C CA 1
ATOM 3852 C C . GLY C 1 68 ? -8.47516 -56.07769 -74.60289 1.000 17.17364 60 GLY C C 1
ATOM 3853 O O . GLY C 1 68 ? -9.52198 -56.11252 -75.26752 1.000 17.18168 60 GLY C O 1
ATOM 3854 N N . VAL C 1 69 ? -8.46673 -56.23422 -73.28152 1.000 15.65601 61 VAL C N 1
ATOM 3855 C CA . VAL C 1 69 ? -9.71365 -56.42156 -72.54794 1.000 15.99943 61 VAL C CA 1
ATOM 3856 C C . VAL C 1 69 ? -10.47427 -55.10291 -72.54217 1.000 17.73476 61 VAL C C 1
ATOM 3857 O O . VAL C 1 69 ? -9.94112 -54.06922 -72.12534 1.000 15.48347 61 VAL C O 1
ATOM 3861 N N . THR C 1 70 ? -11.72016 -55.12973 -73.02210 1.000 12.92287 62 THR C N 1
ATOM 3862 C CA . THR C 1 70 ? -12.56833 -53.94648 -73.06029 1.000 16.39267 62 THR C CA 1
ATOM 3863 C C . THR C 1 70 ? -13.76837 -54.04320 -72.13526 1.000 18.91178 62 THR C C 1
ATOM 3864 O O . THR C 1 70 ? -14.50539 -53.05659 -71.99818 1.000 15.23295 62 THR C O 1
ATOM 3868 N N . ALA C 1 71 ? -13.98526 -55.19846 -71.50586 1.000 12.97694 63 ALA C N 1
ATOM 3869 C CA . ALA C 1 71 ? -15.08291 -55.35501 -70.56646 1.000 16.18058 63 ALA C CA 1
ATOM 3870 C C . ALA C 1 71 ? -14.84331 -54.48534 -69.33948 1.000 15.62982 63 ALA C C 1
ATOM 3871 O O . ALA C 1 71 ? -13.70428 -54.12168 -69.04515 1.000 14.00454 63 ALA C O 1
ATOM 3873 N N . PRO C 1 72 ? -15.89991 -54.13854 -68.60415 1.000 14.49034 64 PRO C N 1
ATOM 3874 C CA . PRO C 1 72 ? -15.69784 -53.36087 -67.37263 1.000 11.60094 64 PRO C CA 1
ATOM 3875 C C . PRO C 1 72 ? -14.78431 -54.11598 -66.41901 1.000 14.13427 64 PRO C C 1
ATOM 3876 O O . PRO C 1 72 ? -14.91843 -55.33043 -66.23038 1.000 13.23345 64 PRO C O 1
ATOM 3880 N N . ILE C 1 73 ? -13.83401 -53.38751 -65.83982 1.000 12.47829 65 ILE C N 1
ATOM 3881 C CA . ILE C 1 73 ? -12.97132 -53.90878 -64.78918 1.000 10.36313 65 ILE C CA 1
ATOM 3882 C C . ILE C 1 73 ? -13.44950 -53.30219 -63.47553 1.000 13.42851 65 ILE C C 1
ATOM 3883 O O . ILE C 1 73 ? -13.49001 -52.07644 -63.31494 1.000 11.83439 65 ILE C O 1
ATOM 3888 N N . ASP C 1 74 ? -13.81548 -54.16798 -62.54649 1.000 10.37261 66 ASP C N 1
ATOM 3889 C CA . ASP C 1 74 ? -14.51573 -53.80098 -61.31994 1.000 11.48863 66 ASP C CA 1
ATOM 3890 C C . ASP C 1 74 ? -13.50424 -53.95344 -60.18924 1.000 10.93017 66 ASP C C 1
ATOM 3891 O O . ASP C 1 74 ? -13.22450 -55.07147 -59.75136 1.000 11.55283 66 ASP C O 1
ATOM 3896 N N . VAL C 1 75 ? -12.93468 -52.83596 -59.73102 1.000 9.82630 67 VAL C N 1
ATOM 3897 C CA . VAL C 1 75 ? -11.82186 -52.87579 -58.78385 1.000 11.00208 67 VAL C CA 1
ATOM 3898 C C . VAL C 1 75 ? -12.36261 -52.74011 -57.36463 1.000 11.50431 67 VAL C C 1
ATOM 3899 O O . VAL C 1 75 ? -12.94456 -51.71167 -57.01150 1.000 11.35505 67 VAL C O 1
ATOM 3903 N N . HIS C 1 76 ? -12.15920 -53.77623 -56.54450 1.000 11.04741 68 HIS C N 1
ATOM 3904 C CA . HIS C 1 76 ? -12.57859 -53.77721 -55.14718 1.000 10.11732 68 HIS C CA 1
ATOM 3905 C C . HIS C 1 76 ? -11.32773 -53.52270 -54.30120 1.000 10.23915 68 HIS C C 1
ATOM 3906 O O . HIS C 1 76 ? -10.41395 -54.35927 -54.25569 1.000 11.54605 68 HIS C O 1
ATOM 3913 N N . LEU C 1 77 ? -11.25520 -52.34723 -53.67524 1.000 9.04336 69 LEU C N 1
ATOM 3914 C CA . LEU C 1 77 ? -10.09231 -51.97947 -52.87037 1.000 10.22042 69 LEU C CA 1
ATOM 3915 C C . LEU C 1 77 ? -10.28322 -52.47721 -51.44118 1.000 10.68355 69 LEU C C 1
ATOM 3916 O O . LEU C 1 77 ? -11.06758 -51.90180 -50.66748 1.000 10.23641 69 LEU C O 1
ATOM 3921 N N . MET C 1 78 ? -9.54412 -53.52562 -51.09135 1.000 7.91724 70 MET C N 1
ATOM 3922 C CA . MET C 1 78 ? -9.34253 -53.92959 -49.69787 1.000 9.05632 70 MET C CA 1
ATOM 3923 C C . MET C 1 78 ? -7.99120 -53.42252 -49.21683 1.000 9.17879 70 MET C C 1
ATOM 3924 O O . MET C 1 78 ? -7.06469 -54.18468 -48.92023 1.000 8.66293 70 MET C O 1
ATOM 3929 N N . VAL C 1 79 ? -7.90143 -52.08614 -49.17339 1.000 9.60588 71 VAL C N 1
ATOM 3930 C CA . VAL C 1 79 ? -6.68371 -51.36580 -48.82553 1.000 9.38203 71 VAL C CA 1
ATOM 3931 C C . VAL C 1 79 ? -7.05442 -50.22253 -47.88576 1.000 10.70424 71 VAL C C 1
ATOM 3932 O O . VAL C 1 79 ? -8.18979 -49.74478 -47.87496 1.000 11.17114 71 VAL C O 1
ATOM 3936 N N . GLU C 1 80 ? -6.07842 -49.78276 -47.09633 1.000 10.92410 72 GLU C N 1
ATOM 3937 C CA . GLU C 1 80 ? -6.28530 -48.67915 -46.15849 1.000 8.81351 72 GLU C CA 1
ATOM 3938 C C . GLU C 1 80 ? -4.94709 -48.00062 -45.91298 1.000 9.76940 72 GLU C C 1
ATOM 3939 O O . GLU C 1 80 ? -3.98939 -48.67631 -45.51732 1.000 10.97582 72 GLU C O 1
ATOM 3945 N N . PRO C 1 81 ? -4.82776 -46.67385 -46.13071 1.000 12.32780 73 PRO C N 1
ATOM 3946 C CA . PRO C 1 81 ? -5.84053 -45.74730 -46.67144 1.000 12.45337 73 PRO C CA 1
ATOM 3947 C C . PRO C 1 81 ? -6.06596 -45.99523 -48.15757 1.000 15.24696 73 PRO C C 1
ATOM 3948 O O . PRO C 1 81 ? -5.35665 -46.79678 -48.76452 1.000 11.75255 73 PRO C O 1
ATOM 3952 N N . VAL C 1 82 ? -7.00314 -45.26279 -48.76145 1.000 9.50583 74 VAL C N 1
ATOM 3953 C CA A VAL C 1 82 ? -7.45069 -45.58393 -50.10437 0.520 11.28805 74 VAL C CA 1
ATOM 3954 C CA B VAL C 1 82 ? -7.49738 -45.56332 -50.09675 0.480 11.30983 74 VAL C CA 1
ATOM 3955 C C . VAL C 1 82 ? -7.12598 -44.49309 -51.12092 1.000 12.39106 74 VAL C C 1
ATOM 3956 O O . VAL C 1 82 ? -6.97082 -44.80045 -52.30836 1.000 11.44575 74 VAL C O 1
ATOM 3963 N N . ASP C 1 83 ? -7.01919 -43.22248 -50.70354 1.000 9.82826 75 ASP C N 1
ATOM 3964 C CA . ASP C 1 83 ? -7.04108 -42.15635 -51.70538 1.000 10.61207 75 ASP C CA 1
ATOM 3965 C C . ASP C 1 83 ? -5.82675 -42.17882 -52.63347 1.000 13.22629 75 ASP C C 1
ATOM 3966 O O . ASP C 1 83 ? -5.95876 -41.86490 -53.82188 1.000 14.09252 75 ASP C O 1
ATOM 3971 N N . ARG C 1 84 ? -4.63158 -42.51186 -52.12863 1.000 10.12805 76 ARG C N 1
ATOM 3972 C CA . ARG C 1 84 ? -3.44662 -42.35568 -52.98700 1.000 12.33240 76 ARG C CA 1
ATOM 3973 C C . ARG C 1 84 ? -3.50157 -43.28529 -54.19957 1.000 11.46428 76 ARG C C 1
ATOM 3974 O O . ARG C 1 84 ? -3.14643 -42.88476 -55.32220 1.000 13.98593 76 ARG C O 1
ATOM 3982 N N . ILE C 1 85 ? -3.96522 -44.51657 -54.00495 1.000 10.83519 77 ILE C N 1
ATOM 3983 C CA . ILE C 1 85 ? -3.90544 -45.48968 -55.09612 1.000 11.06615 77 ILE C CA 1
ATOM 3984 C C . ILE C 1 85 ? -5.05410 -45.33385 -56.08397 1.000 11.89011 77 ILE C C 1
ATOM 3985 O O . ILE C 1 85 ? -4.98838 -45.87189 -57.19267 1.000 11.20608 77 ILE C O 1
ATOM 3990 N N . ILE C 1 86 ? -6.11123 -44.61329 -55.72630 1.000 12.83192 78 ILE C N 1
ATOM 3991 C CA . ILE C 1 86 ? -7.26083 -44.50371 -56.62191 1.000 11.82411 78 ILE C CA 1
ATOM 3992 C C . ILE C 1 86 ? -6.88627 -43.88793 -57.96860 1.000 10.96010 78 ILE C C 1
ATOM 3993 O O . ILE C 1 86 ? -7.28555 -44.44231 -59.00602 1.000 12.10088 78 ILE C O 1
ATOM 3998 N N . PRO C 1 87 ? -6.13991 -42.77808 -58.04030 1.000 10.92064 79 PRO C N 1
ATOM 3999 C CA . PRO C 1 87 ? -5.75894 -42.26760 -59.36959 1.000 14.00308 79 PRO C CA 1
ATOM 4000 C C . PRO C 1 87 ? -4.94527 -43.26128 -60.18530 1.000 13.88149 79 PRO C C 1
ATOM 4001 O O . PRO C 1 87 ? -5.04441 -43.26405 -61.42001 1.000 13.72440 79 PRO C O 1
ATOM 4005 N N . ASP C 1 88 ? -4.14434 -44.11283 -59.54290 1.000 12.47237 80 ASP C N 1
ATOM 4006 C CA . ASP C 1 88 ? -3.37571 -45.09401 -60.30695 1.000 10.55342 80 ASP C CA 1
ATOM 4007 C C . ASP C 1 88 ? -4.28849 -46.12901 -60.95834 1.000 10.01267 80 ASP C C 1
ATOM 4008 O O . ASP C 1 88 ? -4.04401 -46.54758 -62.09827 1.000 12.29444 80 ASP C O 1
ATOM 4013 N N . PHE C 1 89 ? -5.34611 -46.55208 -60.25614 1.000 10.10846 81 PHE C N 1
ATOM 4014 C CA . PHE C 1 89 ? -6.29522 -47.48685 -60.86361 1.000 12.53006 81 PHE C CA 1
ATOM 4015 C C . PHE C 1 89 ? -7.12929 -46.80836 -61.94440 1.000 13.50953 81 PHE C C 1
ATOM 4016 O O . PHE C 1 89 ? -7.46361 -47.43555 -62.95707 1.000 11.16312 81 PHE C O 1
ATOM 4024 N N . ALA C 1 90 ? -7.48356 -45.53439 -61.75609 1.000 13.54759 82 ALA C N 1
ATOM 4025 C CA . ALA C 1 90 ? -8.17074 -44.81190 -62.83017 1.000 13.92592 82 ALA C CA 1
ATOM 4026 C C . ALA C 1 90 ? -7.29753 -44.73690 -64.08230 1.000 15.82510 82 ALA C C 1
ATOM 4027 O O . ALA C 1 90 ? -7.75716 -45.02360 -65.19667 1.000 15.26124 82 ALA C O 1
ATOM 4029 N N . GLU C 1 91 ? -6.01714 -44.39062 -63.91367 1.000 11.57555 83 GLU C N 1
ATOM 4030 C CA . GLU C 1 91 ? -5.13128 -44.30496 -65.07155 1.000 17.00810 83 GLU C CA 1
ATOM 4031 C C . GLU C 1 91 ? -4.89150 -45.67457 -65.69245 1.000 17.44176 83 GLU C C 1
ATOM 4032 O O . GLU C 1 91 ? -4.68206 -45.77778 -66.90709 1.000 15.49860 83 GLU C O 1
ATOM 4034 N N . ALA C 1 92 ? -4.92058 -46.73067 -64.88475 1.000 12.38507 84 ALA C N 1
ATOM 4035 C CA . ALA C 1 92 ? -4.74896 -48.08477 -65.39996 1.000 13.77555 84 ALA C CA 1
ATOM 4036 C C . ALA C 1 92 ? -5.98388 -48.62041 -66.11975 1.000 16.22370 84 ALA C C 1
ATOM 4037 O O . ALA C 1 92 ? -5.91413 -49.71019 -66.69157 1.000 19.62205 84 ALA C O 1
ATOM 4039 N N . GLY C 1 93 ? -7.10858 -47.90993 -66.10254 1.000 15.73211 85 GLY C N 1
ATOM 4040 C CA . GLY C 1 93 ? -8.28127 -48.33513 -66.85538 1.000 16.18289 85 GLY C CA 1
ATOM 4041 C C . GLY C 1 93 ? -9.39740 -48.98548 -66.06077 1.000 13.25704 85 GLY C C 1
ATOM 4042 O O . GLY C 1 93 ? -10.24697 -49.66047 -66.66208 1.000 16.00232 85 GLY C O 1
ATOM 4043 N N . ALA C 1 94 ? -9.41865 -48.82231 -64.73679 1.000 14.16386 86 ALA C N 1
ATOM 4044 C CA . ALA C 1 94 ? -10.53626 -49.32164 -63.94356 1.000 12.20678 86 ALA C CA 1
ATOM 4045 C C . ALA C 1 94 ? -11.84737 -48.69306 -64.40142 1.000 13.25087 86 ALA C C 1
ATOM 4046 O O . ALA C 1 94 ? -11.90044 -47.52006 -64.78721 1.000 15.98121 86 ALA C O 1
ATOM 4048 N N . THR C 1 95 ? -12.92334 -49.47127 -64.32536 1.000 13.23813 87 THR C N 1
ATOM 4049 C CA . THR C 1 95 ? -14.25086 -48.95756 -64.64792 1.000 14.78695 87 THR C CA 1
ATOM 4050 C C . THR C 1 95 ? -15.01127 -48.58683 -63.38159 1.000 16.45404 87 THR C C 1
ATOM 4051 O O . THR C 1 95 ? -15.46118 -47.44489 -63.24046 1.000 14.66210 87 THR C O 1
ATOM 4055 N N . TYR C 1 96 ? -15.16209 -49.54107 -62.46878 1.000 11.84795 88 TYR C N 1
ATOM 4056 C CA . TYR C 1 96 ? -15.71822 -49.32028 -61.13913 1.000 12.45319 88 TYR C CA 1
ATOM 4057 C C . TYR C 1 96 ? -14.58692 -49.38272 -60.12942 1.000 13.13955 88 TYR C C 1
ATOM 4058 O O . TYR C 1 96 ? -13.64544 -50.16719 -60.29228 1.000 11.21814 88 TYR C O 1
ATOM 4067 N N . ILE C 1 97 ? -14.67011 -48.55737 -59.08790 1.000 9.15146 89 ILE C N 1
ATOM 4068 C CA . ILE C 1 97 ? -13.74940 -48.63543 -57.96201 1.000 10.17763 89 ILE C CA 1
ATOM 4069 C C . ILE C 1 97 ? -14.60103 -48.59296 -56.70631 1.000 12.00159 89 ILE C C 1
ATOM 4070 O O . ILE C 1 97 ? -15.30627 -47.60699 -56.46978 1.000 9.82916 89 ILE C O 1
ATOM 4075 N N . SER C 1 98 ? -14.56228 -49.66050 -55.92105 1.000 11.83241 90 SER C N 1
ATOM 4076 C CA . SER C 1 98 ? -15.29457 -49.73134 -54.66637 1.000 11.31759 90 SER C CA 1
ATOM 4077 C C . SER C 1 98 ? -14.31414 -49.78028 -53.49801 1.000 11.16512 90 SER C C 1
ATOM 4078 O O . SER C 1 98 ? -13.17343 -50.23331 -53.63868 1.000 11.00684 90 SER C O 1
ATOM 4081 N N . PHE C 1 99 ? -14.75312 -49.28997 -52.33931 1.000 8.13894 91 PHE C N 1
ATOM 4082 C CA . PHE C 1 99 ? -13.86939 -49.27862 -51.18311 1.000 10.13679 91 PHE C CA 1
ATOM 4083 C C . PHE C 1 99 ? -14.70647 -49.43749 -49.92139 1.000 9.90216 91 PHE C C 1
ATOM 4084 O O . PHE C 1 99 ? -15.93478 -49.28406 -49.92519 1.000 8.76777 91 PHE C O 1
ATOM 4092 N N . HIS C 1 100 ? -14.00698 -49.73444 -48.83570 1.000 9.90107 92 HIS C N 1
ATOM 4093 C CA . HIS C 1 100 ? -14.63113 -49.91929 -47.53929 1.000 8.09857 92 HIS C CA 1
ATOM 4094 C C . HIS C 1 100 ? -14.65674 -48.59387 -46.79395 1.000 8.90616 92 HIS C C 1
ATOM 4095 O O . HIS C 1 100 ? -13.60079 -47.97217 -46.63347 1.000 9.75230 92 HIS C O 1
ATOM 4102 N N . PRO C 1 101 ? -15.81931 -48.11372 -46.34050 1.000 9.01848 93 PRO C N 1
ATOM 4103 C CA . PRO C 1 101 ? -15.84278 -46.79811 -45.67898 1.000 9.11174 93 PRO C CA 1
ATOM 4104 C C . PRO C 1 101 ? -14.96656 -46.75127 -44.43773 1.000 12.67980 93 PRO C C 1
ATOM 4105 O O . PRO C 1 101 ? -14.39175 -45.70343 -44.14189 1.000 10.76623 93 PRO C O 1
ATOM 4109 N N . GLU C 1 102 ? -14.81013 -47.87567 -43.72726 1.000 11.33485 94 GLU C N 1
ATOM 4110 C CA . GLU C 1 102 ? -13.92611 -47.89722 -42.56883 1.000 11.73284 94 GLU C CA 1
ATOM 4111 C C . GLU C 1 102 ? -12.48403 -47.55647 -42.93081 1.000 15.15323 94 GLU C C 1
ATOM 4112 O O . GLU C 1 102 ? -11.71166 -47.19308 -42.04247 1.000 14.29512 94 GLU C O 1
ATOM 4118 N N . ALA C 1 103 ? -12.09877 -47.69756 -44.19989 1.000 10.40549 95 ALA C N 1
ATOM 4119 C CA . ALA C 1 103 ? -10.71270 -47.53893 -44.62868 1.000 14.02490 95 ALA C CA 1
ATOM 4120 C C . ALA C 1 103 ? -10.39237 -46.12662 -45.08834 1.000 14.72983 95 ALA C C 1
ATOM 4121 O O . ALA C 1 103 ? -9.23212 -45.85153 -45.42340 1.000 14.01164 95 ALA C O 1
ATOM 4123 N N . SER C 1 104 ? -11.38165 -45.23351 -45.10822 1.000 10.28669 96 SER C N 1
ATOM 4124 C CA . SER C 1 104 ? -11.19895 -43.84423 -45.52071 1.000 9.01555 96 SER C CA 1
ATOM 4125 C C . SER C 1 104 ? -11.61398 -42.93301 -44.37972 1.000 12.15792 96 SER C C 1
ATOM 4126 O O . SER C 1 104 ? -12.68173 -43.12475 -43.79407 1.000 13.21083 96 SER C O 1
ATOM 4129 N N . ARG C 1 105 ? -10.79391 -41.92947 -44.08149 1.000 9.93160 97 ARG C N 1
ATOM 4130 C CA . ARG C 1 105 ? -11.18845 -40.96530 -43.06625 1.000 11.72961 97 ARG C CA 1
ATOM 4131 C C . ARG C 1 105 ? -12.22574 -39.97692 -43.57357 1.000 15.66854 97 ARG C C 1
ATOM 4132 O O . ARG C 1 105 ? -12.81409 -39.25515 -42.76293 1.000 15.84050 97 ARG C O 1
ATOM 4140 N N . HIS C 1 106 ? -12.42703 -39.89034 -44.88784 1.000 10.31626 98 HIS C N 1
ATOM 4141 C CA . HIS C 1 106 ? -13.33204 -38.88859 -45.45289 1.000 14.81860 98 HIS C CA 1
ATOM 4142 C C . HIS C 1 106 ? -14.05864 -39.57383 -46.60464 1.000 12.86483 98 HIS C C 1
ATOM 4143 O O . HIS C 1 106 ? -13.68927 -39.44719 -47.76993 1.000 10.60974 98 HIS C O 1
ATOM 4150 N N . VAL C 1 107 ? -15.09394 -40.34300 -46.24409 1.000 10.03476 99 VAL C N 1
ATOM 4151 C CA . VAL C 1 107 ? -15.76175 -41.21442 -47.21280 1.000 9.03242 99 VAL C CA 1
ATOM 4152 C C . VAL C 1 107 ? -16.34126 -40.40283 -48.36982 1.000 10.61468 99 VAL C C 1
ATOM 4153 O O . VAL C 1 107 ? -16.21398 -40.78894 -49.53810 1.000 12.57325 99 VAL C O 1
ATOM 4157 N N . HIS C 1 108 ? -16.99103 -39.27044 -48.06912 1.000 9.91392 100 HIS C N 1
ATOM 4158 C CA . HIS C 1 108 ? -17.59180 -38.47546 -49.14197 1.000 11.38445 100 HIS C CA 1
ATOM 4159 C C . HIS C 1 108 ? -16.53349 -37.99982 -50.13693 1.000 13.61069 100 HIS C C 1
ATOM 4160 O O . HIS C 1 108 ? -16.75922 -38.01626 -51.35352 1.000 12.90749 100 HIS C O 1
ATOM 4167 N N . ARG C 1 109 ? -15.37172 -37.56556 -49.64059 1.000 12.19779 101 ARG C N 1
ATOM 4168 C CA . ARG C 1 109 ? -14.30277 -37.12532 -50.53762 1.000 12.84393 101 ARG C CA 1
ATOM 4169 C C . ARG C 1 109 ? -13.79256 -38.26990 -51.40412 1.000 12.43154 101 ARG C C 1
ATOM 4170 O O . ARG C 1 109 ? -13.46153 -38.07271 -52.57985 1.000 11.01561 101 ARG C O 1
ATOM 4178 N N . THR C 1 110 ? -13.65404 -39.46189 -50.82281 1.000 9.16532 102 THR C N 1
ATOM 4179 C CA . THR C 1 110 ? -13.12777 -40.57698 -51.60468 1.000 9.17946 102 THR C CA 1
ATOM 4180 C C . THR C 1 110 ? -14.06850 -40.90082 -52.76705 1.000 12.15800 102 THR C C 1
ATOM 4181 O O . THR C 1 110 ? -13.62212 -41.14915 -53.89382 1.000 10.24864 102 THR C O 1
ATOM 4185 N N . ILE C 1 111 ? -15.38037 -40.86410 -52.51464 1.000 8.68549 103 ILE C N 1
ATOM 4186 C CA . ILE C 1 111 ? -16.36930 -41.04711 -53.58217 1.000 10.93905 103 ILE C CA 1
ATOM 4187 C C . ILE C 1 111 ? -16.21210 -39.96158 -54.64316 1.000 12.42764 103 ILE C C 1
ATOM 4188 O O . ILE C 1 111 ? -16.21471 -40.23589 -55.84520 1.000 10.69498 103 ILE C O 1
ATOM 4193 N N . GLN C 1 112 ? -16.11234 -38.70542 -54.20483 1.000 10.36131 104 GLN C N 1
ATOM 4194 C CA A GLN C 1 112 ? -15.94437 -37.60151 -55.14593 0.504 12.37584 104 GLN C CA 1
ATOM 4195 C CA B GLN C 1 112 ? -15.92987 -37.59011 -55.13495 0.496 12.38337 104 GLN C CA 1
ATOM 4196 C C . GLN C 1 112 ? -14.67541 -37.77135 -55.97644 1.000 11.40812 104 GLN C C 1
ATOM 4197 O O . GLN C 1 112 ? -14.66427 -37.46705 -57.17485 1.000 13.88873 104 GLN C O 1
ATOM 4208 N N . LEU C 1 113 ? -13.59908 -38.26208 -55.36179 1.000 11.37380 105 LEU C N 1
ATOM 4209 C CA . LEU C 1 113 ? -12.34734 -38.46246 -56.08310 1.000 11.54200 105 LEU C CA 1
ATOM 4210 C C . LEU C 1 113 ? -12.51335 -39.49412 -57.19398 1.000 14.72644 105 LEU C C 1
ATOM 4211 O O . LEU C 1 113 ? -12.11537 -39.26192 -58.34614 1.000 11.90130 105 LEU C O 1
ATOM 4216 N N . ILE C 1 114 ? -13.08159 -40.65499 -56.85039 1.000 11.90990 106 ILE C N 1
ATOM 4217 C CA . ILE C 1 114 ? -13.36626 -41.68406 -57.84597 1.000 10.49952 106 ILE C CA 1
ATOM 4218 C C . ILE C 1 114 ? -14.17491 -41.10228 -58.98923 1.000 11.25647 106 ILE C C 1
ATOM 4219 O O . ILE C 1 114 ? -13.85100 -41.30107 -60.16731 1.000 11.97240 106 ILE C O 1
ATOM 4224 N N . ARG C 1 115 ? -15.25676 -40.38911 -58.65935 1.000 12.05556 107 ARG C N 1
ATOM 4225 C CA . ARG C 1 115 ? -16.10864 -39.83203 -59.70666 1.000 13.00058 107 ARG C CA 1
ATOM 4226 C C . ARG C 1 115 ? -15.35323 -38.81457 -60.56162 1.000 15.62845 107 ARG C C 1
ATOM 4227 O O . ARG C 1 115 ? -15.53874 -38.76269 -61.78816 1.000 15.34982 107 ARG C O 1
ATOM 4235 N N . SER C 1 116 ? -14.49745 -37.99638 -59.93576 1.000 15.17760 108 SER C N 1
ATOM 4236 C CA . SER C 1 116 ? -13.78161 -36.94667 -60.66140 1.000 14.82802 108 SER C CA 1
ATOM 4237 C C . SER C 1 116 ? -12.81588 -37.50520 -61.69815 1.000 18.18785 108 SER C C 1
ATOM 4238 O O . SER C 1 116 ? -12.44210 -36.78640 -62.63387 1.000 15.67539 108 SER C O 1
ATOM 4241 N N . LEU C 1 117 ? -12.38252 -38.74818 -61.53322 1.000 14.36366 109 LEU C N 1
ATOM 4242 C CA . LEU C 1 117 ? -11.46285 -39.39932 -62.45470 1.000 14.31495 109 LEU C CA 1
ATOM 4243 C C . LEU C 1 117 ? -12.17989 -40.15013 -63.57414 1.000 19.68646 109 LEU C C 1
ATOM 4244 O O . LEU C 1 117 ? -11.51955 -40.79757 -64.39548 1.000 21.26579 109 LEU C O 1
ATOM 4249 N N . GLY C 1 118 ? -13.49906 -40.07281 -63.62922 1.000 14.65376 110 GLY C N 1
ATOM 4250 C CA . GLY C 1 118 ? -14.27902 -40.76453 -64.63564 1.000 19.37589 110 GLY C CA 1
ATOM 4251 C C . GLY C 1 118 ? -14.63519 -42.19525 -64.29424 1.000 19.15627 110 GLY C C 1
ATOM 4252 O O . GLY C 1 118 ? -15.12000 -42.91975 -65.17210 1.000 17.96043 110 GLY C O 1
ATOM 4253 N N . CYS C 1 119 ? -14.43239 -42.62022 -63.05114 1.000 14.67676 111 CYS C N 1
ATOM 4254 C CA . CYS C 1 119 ? -14.73378 -43.98134 -62.62402 1.000 14.29590 111 CYS C CA 1
ATOM 4255 C C . CYS C 1 119 ? -16.05154 -44.02082 -61.85533 1.000 16.24416 111 CYS C C 1
ATOM 4256 O O . CYS C 1 119 ? -16.59699 -42.99772 -61.43986 1.000 15.43959 111 CYS C O 1
ATOM 4259 N N . LYS C 1 120 ? -16.57724 -45.23555 -61.69628 1.000 10.61677 112 LYS C N 1
ATOM 4260 C CA A LYS C 1 120 ? -17.88432 -45.43324 -61.09011 0.515 12.76691 112 LYS C CA 1
ATOM 4261 C CA B LYS C 1 120 ? -17.88381 -45.42880 -61.08959 0.485 12.76748 112 LYS C CA 1
ATOM 4262 C C . LYS C 1 120 ? -17.70210 -45.87790 -59.64836 1.000 12.45233 112 LYS C C 1
ATOM 4263 O O . LYS C 1 120 ? -17.19370 -46.98769 -59.41149 1.000 12.69901 112 LYS C O 1
ATOM 4274 N N . PRO C 1 121 ? -18.09597 -45.07104 -58.66209 1.000 10.75513 113 PRO C N 1
ATOM 4275 C CA . PRO C 1 121 ? -17.76173 -45.38162 -57.26468 1.000 9.40491 113 PRO C CA 1
ATOM 4276 C C . PRO C 1 121 ? -18.70616 -46.37791 -56.63177 1.000 10.20291 113 PRO C C 1
ATOM 4277 O O . PRO C 1 121 ? -19.91319 -46.39450 -56.90456 1.000 10.82261 113 PRO C O 1
ATOM 4281 N N . GLY C 1 122 ? -18.12298 -47.22135 -55.77338 1.000 11.13223 114 GLY C N 1
ATOM 4282 C CA . GLY C 1 122 ? -18.88857 -48.16104 -54.99349 1.000 10.97553 114 GLY C CA 1
ATOM 4283 C C . GLY C 1 122 ? -18.43983 -48.14752 -53.54340 1.000 10.58590 114 GLY C C 1
ATOM 4284 O O . GLY C 1 122 ? -17.32308 -47.75464 -53.21427 1.000 10.34636 114 GLY C O 1
ATOM 4285 N N . ILE C 1 123 ? -19.35622 -48.55462 -52.66887 1.000 8.40448 115 ILE C N 1
ATOM 4286 C CA . ILE C 1 123 ? -19.08743 -48.72356 -51.23866 1.000 7.82312 115 ILE C CA 1
ATOM 4287 C C . ILE C 1 123 ? -19.23448 -50.20373 -50.92834 1.000 10.67901 115 ILE C C 1
ATOM 4288 O O . ILE C 1 123 ? -20.14991 -50.85602 -51.44178 1.000 10.88406 115 ILE C O 1
ATOM 4293 N N . VAL C 1 124 ? -18.33327 -50.74601 -50.11162 1.000 8.31099 116 VAL C N 1
ATOM 4294 C CA . VAL C 1 124 ? -18.36558 -52.16376 -49.74489 1.000 9.54063 116 VAL C CA 1
ATOM 4295 C C . VAL C 1 124 ? -18.74328 -52.25977 -48.27074 1.000 9.02040 116 VAL C C 1
ATOM 4296 O O . VAL C 1 124 ? -18.13885 -51.58891 -47.42715 1.000 12.02211 116 VAL C O 1
ATOM 4300 N N . LEU C 1 125 ? -19.72116 -53.10596 -47.95758 1.000 8.56135 117 LEU C N 1
ATOM 4301 C CA . LEU C 1 125 ? -20.10754 -53.37570 -46.57427 1.000 9.58128 117 LEU C CA 1
ATOM 4302 C C . LEU C 1 125 ? -19.58321 -54.74953 -46.17018 1.000 8.49239 117 LEU C C 1
ATOM 4303 O O . LEU C 1 125 ? -19.96427 -55.76175 -46.77665 1.000 9.37250 117 LEU C O 1
ATOM 4308 N N . ASN C 1 126 ? -18.70610 -54.78278 -45.16593 1.000 9.62689 118 ASN C N 1
ATOM 4309 C CA . ASN C 1 126 ? -18.31138 -56.05005 -44.55762 1.000 9.35084 118 ASN C CA 1
ATOM 4310 C C . ASN C 1 126 ? -19.52341 -56.69959 -43.88503 1.000 8.80022 118 ASN C C 1
ATOM 4311 O O . ASN C 1 126 ? -20.53441 -56.03444 -43.64709 1.000 10.20793 118 ASN C O 1
ATOM 4316 N N . PRO C 1 127 ? -19.43874 -58.00282 -43.56150 1.000 8.76382 119 PRO C N 1
ATOM 4317 C CA . PRO C 1 127 ? -20.60837 -58.69061 -42.98382 1.000 9.06994 119 PRO C CA 1
ATOM 4318 C C . PRO C 1 127 ? -21.20640 -57.96730 -41.77971 1.000 12.49913 119 PRO C C 1
ATOM 4319 O O . PRO C 1 127 ? -22.42914 -57.87237 -41.68323 1.000 11.12171 119 PRO C O 1
ATOM 4323 N N . ALA C 1 128 ? -20.38917 -57.39984 -40.88557 1.000 9.73205 120 ALA C N 1
ATOM 4324 C CA . ALA C 1 128 ? -20.94565 -56.72157 -39.72119 1.000 10.39801 120 ALA C CA 1
ATOM 4325 C C . ALA C 1 128 ? -21.29372 -55.25208 -39.95891 1.000 12.35282 120 ALA C C 1
ATOM 4326 O O . ALA C 1 128 ? -21.90364 -54.63442 -39.08205 1.000 10.71217 120 ALA C O 1
ATOM 4328 N N . THR C 1 129 ? -20.91160 -54.67387 -41.07640 1.000 9.66678 121 THR C N 1
ATOM 4329 C CA . THR C 1 129 ? -21.05258 -53.21356 -41.24481 1.000 8.64006 121 THR C CA 1
ATOM 4330 C C . THR C 1 129 ? -22.51730 -52.78815 -41.29482 1.000 11.79676 121 THR C C 1
ATOM 4331 O O . THR C 1 129 ? -23.25665 -53.24607 -42.17581 1.000 11.91254 121 THR C O 1
ATOM 4335 N N . PRO C 1 130 ? -22.97700 -51.91462 -40.40382 1.000 12.63898 122 PRO C N 1
ATOM 4336 C CA . PRO C 1 130 ? -24.37947 -51.48563 -40.46150 1.000 15.03604 122 PRO C CA 1
ATOM 4337 C C . PRO C 1 130 ? -24.64076 -50.66742 -41.71876 1.000 13.29609 122 PRO C C 1
ATOM 4338 O O . PRO C 1 130 ? -23.75555 -49.98572 -42.23740 1.000 13.88046 122 PRO C O 1
ATOM 4342 N N . VAL C 1 131 ? -25.88067 -50.73238 -42.20660 1.000 13.97422 123 VAL C N 1
ATOM 4343 C CA . VAL C 1 131 ? -26.18232 -50.07532 -43.47334 1.000 13.33632 123 VAL C CA 1
ATOM 4344 C C . VAL C 1 131 ? -26.27465 -48.56007 -43.35389 1.000 13.71972 123 VAL C C 1
ATOM 4345 O O . VAL C 1 131 ? -26.35308 -47.88377 -44.38659 1.000 10.93494 123 VAL C O 1
ATOM 4349 N N . ASP C 1 132 ? -26.26641 -47.99189 -42.13835 1.000 12.72144 124 ASP C N 1
ATOM 4350 C CA . ASP C 1 132 ? -26.52157 -46.55391 -42.09683 1.000 16.18151 124 ASP C CA 1
ATOM 4351 C C . ASP C 1 132 ? -25.33977 -45.72993 -42.59714 1.000 17.35642 124 ASP C C 1
ATOM 4352 O O . ASP C 1 132 ? -25.50397 -44.53135 -42.83302 1.000 12.91388 124 ASP C O 1
ATOM 4357 N N . ILE C 1 133 ? -24.17622 -46.34276 -42.83444 1.000 14.09788 125 ILE C N 1
ATOM 4358 C CA . ILE C 1 133 ? -23.10568 -45.62488 -43.51978 1.000 16.02237 125 ILE C CA 1
ATOM 4359 C C . ILE C 1 133 ? -23.51879 -45.23333 -44.93322 1.000 16.02994 125 ILE C C 1
ATOM 4360 O O . ILE C 1 133 ? -22.89429 -44.35828 -45.53425 1.000 14.35140 125 ILE C O 1
ATOM 4365 N N . LEU C 1 134 ? -24.57509 -45.85050 -45.48380 1.000 12.05348 126 LEU C N 1
ATOM 4366 C CA . LEU C 1 134 ? -25.10510 -45.40678 -46.77611 1.000 12.90336 126 LEU C CA 1
ATOM 4367 C C . LEU C 1 134 ? -26.00667 -44.17202 -46.67872 1.000 13.73920 126 LEU C C 1
ATOM 4368 O O . LEU C 1 134 ? -26.35961 -43.60790 -47.72164 1.000 13.79274 126 LEU C O 1
ATOM 4373 N N . ASP C 1 135 ? -26.37111 -43.73596 -45.46378 1.000 12.58044 127 ASP C N 1
ATOM 4374 C CA . ASP C 1 135 ? -27.41865 -42.72398 -45.28509 1.000 12.10052 127 ASP C CA 1
ATOM 4375 C C . ASP C 1 135 ? -27.17225 -41.45679 -46.09940 1.000 19.31993 127 ASP C C 1
ATOM 4376 O O . ASP C 1 135 ? -28.11259 -40.86890 -46.64079 1.000 16.67610 127 ASP C O 1
ATOM 4381 N N . TRP C 1 136 ? -25.93391 -40.97208 -46.12543 1.000 13.06177 128 TRP C N 1
ATOM 4382 C CA . TRP C 1 136 ? -25.63870 -39.66552 -46.70223 1.000 14.88631 128 TRP C CA 1
ATOM 4383 C C . TRP C 1 136 ? -24.80298 -39.74726 -47.97198 1.000 17.03252 128 TRP C C 1
ATOM 4384 O O . TRP C 1 136 ? -24.34819 -38.70648 -48.45931 1.000 17.33979 128 TRP C O 1
ATOM 4395 N N . VAL C 1 137 ? -24.57795 -40.94504 -48.51715 1.000 11.62466 129 VAL C N 1
ATOM 4396 C CA . VAL C 1 137 ? -23.76076 -41.06732 -49.72824 1.000 14.11063 129 VAL C CA 1
ATOM 4397 C C . VAL C 1 137 ? -24.43123 -41.91805 -50.80966 1.000 15.43094 129 VAL C C 1
ATOM 4398 O O . VAL C 1 137 ? -23.93733 -41.98506 -51.94174 1.000 14.08491 129 VAL C O 1
ATOM 4402 N N . LEU C 1 138 ? -25.54671 -42.57876 -50.48674 1.000 13.77158 130 LEU C N 1
ATOM 4403 C CA . LEU C 1 138 ? -26.07934 -43.57011 -51.42904 1.000 13.94311 130 LEU C CA 1
ATOM 4404 C C . LEU C 1 138 ? -26.33469 -42.95430 -52.80335 1.000 16.95199 130 LEU C C 1
ATOM 4405 O O . LEU C 1 138 ? -25.98086 -43.54531 -53.83162 1.000 15.65570 130 LEU C O 1
ATOM 4410 N N . ASP C 1 139 ? -26.90913 -41.74984 -52.84218 1.000 15.15139 131 ASP C N 1
ATOM 4411 C CA . ASP C 1 139 ? -27.23683 -41.12688 -54.12876 1.000 17.11063 131 ASP C CA 1
ATOM 4412 C C . ASP C 1 139 ? -26.00703 -40.81347 -54.97590 1.000 21.12075 131 ASP C C 1
ATOM 4413 O O . ASP C 1 139 ? -26.14914 -40.52756 -56.17428 1.000 19.05892 131 ASP C O 1
ATOM 4418 N N . ASP C 1 140 ? -24.81628 -40.80472 -54.38016 1.000 14.79747 132 ASP C N 1
ATOM 4419 C CA . ASP C 1 140 ? -23.58069 -40.52114 -55.10232 1.000 15.01656 132 ASP C CA 1
ATOM 4420 C C . ASP C 1 140 ? -22.89849 -41.77472 -55.64638 1.000 14.35315 132 ASP C C 1
ATOM 4421 O O . ASP C 1 140 ? -21.86034 -41.65188 -56.30948 1.000 13.41967 132 ASP C O 1
ATOM 4426 N N . LEU C 1 141 ? -23.44896 -42.96115 -55.38732 1.000 12.50296 133 LEU C N 1
ATOM 4427 C CA . LEU C 1 141 ? -22.82659 -44.23220 -55.73141 1.000 11.54072 133 LEU C CA 1
ATOM 4428 C C . LEU C 1 141 ? -23.40230 -44.82518 -57.01002 1.000 15.02252 133 LEU C C 1
ATOM 4429 O O . LEU C 1 141 ? -24.56132 -44.58654 -57.36468 1.000 14.77404 133 LEU C O 1
ATOM 4434 N N . ASP C 1 142 ? -22.57883 -45.62198 -57.69487 1.000 11.94350 134 ASP C N 1
ATOM 4435 C CA . ASP C 1 142 ? -23.04866 -46.46809 -58.79032 1.000 12.62130 134 ASP C CA 1
ATOM 4436 C C . ASP C 1 142 ? -23.14569 -47.93480 -58.40113 1.000 11.90555 134 ASP C C 1
ATOM 4437 O O . ASP C 1 142 ? -23.72600 -48.72135 -59.16564 1.000 13.06148 134 ASP C O 1
ATOM 4442 N N . LEU C 1 143 ? -22.60907 -48.31311 -57.23827 1.000 10.74178 135 LEU C N 1
ATOM 4443 C CA . LEU C 1 143 ? -22.55565 -49.71349 -56.84519 1.000 12.22443 135 LEU C CA 1
ATOM 4444 C C . LEU C 1 143 ? -22.46871 -49.79908 -55.32800 1.000 9.61080 135 LEU C C 1
ATOM 4445 O O . LEU C 1 143 ? -21.82254 -48.96693 -54.68617 1.000 11.24877 135 LEU C O 1
ATOM 4450 N N . VAL C 1 144 ? -23.16220 -50.77989 -54.75565 1.000 10.08290 136 VAL C N 1
ATOM 4451 C CA . VAL C 1 144 ? -22.95299 -51.18530 -53.36762 1.000 11.41971 136 VAL C CA 1
ATOM 4452 C C . VAL C 1 144 ? -22.61034 -52.66567 -53.39380 1.000 10.76991 136 VAL C C 1
ATOM 4453 O O . VAL C 1 144 ? -23.30910 -53.44461 -54.05189 1.000 9.97956 136 VAL C O 1
ATOM 4457 N N . LEU C 1 145 ? -21.52634 -53.04641 -52.71023 1.000 11.20958 137 LEU C N 1
ATOM 4458 C CA . LEU C 1 145 ? -21.08595 -54.44189 -52.63474 1.000 8.55799 137 LEU C CA 1
ATOM 4459 C C . LEU C 1 145 ? -21.26051 -54.94903 -51.21376 1.000 12.63680 137 LEU C C 1
ATOM 4460 O O . LEU C 1 145 ? -20.75816 -54.33194 -50.26755 1.000 10.71517 137 LEU C O 1
ATOM 4465 N N . LEU C 1 146 ? -21.96152 -56.07292 -51.06013 1.000 11.51840 138 LEU C N 1
ATOM 4466 C CA . LEU C 1 146 ? -22.07059 -56.72369 -49.75875 1.000 12.59222 138 LEU C CA 1
ATOM 4467 C C . LEU C 1 146 ? -21.12891 -57.91938 -49.75084 1.000 10.04761 138 LEU C C 1
ATOM 4468 O O . LEU C 1 146 ? -21.18350 -58.75237 -50.66160 1.000 10.17617 138 LEU C O 1
ATOM 4473 N N . MET C 1 147 ? -20.26337 -57.99267 -48.73776 1.000 8.51080 139 MET C N 1
ATOM 4474 C CA . MET C 1 147 ? -19.39109 -59.15108 -48.56187 1.000 8.87594 139 MET C CA 1
ATOM 4475 C C . MET C 1 147 ? -20.15591 -60.23690 -47.81715 1.000 10.41265 139 MET C C 1
ATOM 4476 O O . MET C 1 147 ? -20.71618 -59.98092 -46.74358 1.000 11.63032 139 MET C O 1
ATOM 4481 N N . SER C 1 148 ? -20.18584 -61.44518 -48.38393 1.000 10.66498 140 SER C N 1
ATOM 4482 C CA . SER C 1 148 ? -20.80359 -62.59021 -47.72932 1.000 11.04528 140 SER C CA 1
ATOM 4483 C C . SER C 1 148 ? -19.76577 -63.59062 -47.23472 1.000 14.05679 140 SER C C 1
ATOM 4484 O O . SER C 1 148 ? -20.11797 -64.72150 -46.87278 1.000 14.31768 140 SER C O 1
ATOM 4487 N N . VAL C 1 149 ? -18.48872 -63.20521 -47.24825 1.000 12.16065 141 VAL C N 1
ATOM 4488 C CA . VAL C 1 149 ? -17.41300 -63.87038 -46.52248 1.000 13.22566 141 VAL C CA 1
ATOM 4489 C C . VAL C 1 149 ? -16.58336 -62.75735 -45.89180 1.000 13.87340 141 VAL C C 1
ATOM 4490 O O . VAL C 1 149 ? -16.75608 -61.57553 -46.19922 1.000 15.44155 141 VAL C O 1
ATOM 4494 N N . ASN C 1 150 ? -15.68491 -63.12165 -45.00203 1.000 13.44031 142 ASN C N 1
ATOM 4495 C CA . ASN C 1 150 ? -14.77318 -62.10147 -44.49311 1.000 16.14564 142 ASN C CA 1
ATOM 4496 C C . ASN C 1 150 ? -13.65383 -61.86551 -45.48952 1.000 16.62191 142 ASN C C 1
ATOM 4497 O O . ASN C 1 150 ? -12.92979 -62.80795 -45.82600 1.000 16.34074 142 ASN C O 1
ATOM 4502 N N . PRO C 1 151 ? -13.47924 -60.63871 -45.97444 1.000 17.19008 143 PRO C N 1
ATOM 4503 C CA . PRO C 1 151 ? -12.54404 -60.40961 -47.07421 1.000 23.27095 143 PRO C CA 1
ATOM 4504 C C . PRO C 1 151 ? -11.12071 -60.65994 -46.63538 1.000 26.18350 143 PRO C C 1
ATOM 4505 O O . PRO C 1 151 ? -10.71895 -60.29321 -45.52885 1.000 21.75040 143 PRO C O 1
ATOM 4509 N N . GLY C 1 152 ? -10.36478 -61.30639 -47.51672 1.000 17.56129 144 GLY C N 1
ATOM 4510 C CA . GLY C 1 152 ? -8.96288 -61.54619 -47.30658 1.000 20.32291 144 GLY C CA 1
ATOM 4511 C C . GLY C 1 152 ? -8.63993 -62.75889 -46.47353 1.000 24.63585 144 GLY C C 1
ATOM 4512 O O . GLY C 1 152 ? -7.46262 -62.99049 -46.19190 1.000 24.43225 144 GLY C O 1
ATOM 4513 N N . PHE C 1 153 ? -9.64401 -63.52583 -46.04298 1.000 23.18080 145 PHE C N 1
ATOM 4514 C CA . PHE C 1 153 ? -9.40555 -64.71428 -45.23606 1.000 22.58176 145 PHE C CA 1
ATOM 4515 C C . PHE C 1 153 ? -9.65693 -65.99963 -46.01880 1.000 27.08482 145 PHE C C 1
ATOM 4516 O O . PHE C 1 153 ? -9.76788 -67.06297 -45.41294 1.000 30.41826 145 PHE C O 1
ATOM 4524 N N . GLY C 1 154 ? -9.74643 -65.92081 -47.34638 1.000 31.80749 146 GLY C N 1
ATOM 4525 C CA . GLY C 1 154 ? -9.66243 -67.10223 -48.19812 1.000 41.56715 146 GLY C CA 1
ATOM 4526 C C . GLY C 1 154 ? -11.00941 -67.67480 -48.59727 1.000 39.14436 146 GLY C C 1
ATOM 4527 O O . GLY C 1 154 ? -12.06545 -67.04899 -48.46642 1.000 39.06227 146 GLY C O 1
ATOM 4528 N N . GLY C 1 155 ? -10.95472 -68.90141 -49.11507 1.000 45.17128 147 GLY C N 1
ATOM 4529 C CA . GLY C 1 155 ? -12.16280 -69.58301 -49.54522 1.000 47.14518 147 GLY C CA 1
ATOM 4530 C C . GLY C 1 155 ? -13.04324 -69.89715 -48.35129 1.000 46.30935 147 GLY C C 1
ATOM 4531 O O . GLY C 1 155 ? -12.63201 -70.65029 -47.45199 1.000 46.83058 147 GLY C O 1
ATOM 4532 N N . GLN C 1 156 ? -14.25526 -69.34312 -48.32545 1.000 33.74746 148 GLN C N 1
ATOM 4533 C CA . GLN C 1 156 ? -15.13631 -69.47043 -47.16954 1.000 37.06443 148 GLN C CA 1
ATOM 4534 C C . GLN C 1 156 ? -16.55269 -69.77193 -47.62683 1.000 39.53464 148 GLN C C 1
ATOM 4535 O O . GLN C 1 156 ? -16.90087 -69.64476 -48.80816 1.000 30.89297 148 GLN C O 1
ATOM 4541 N N . ALA C 1 157 ? -17.38512 -70.11799 -46.65203 1.000 32.83453 149 ALA C N 1
ATOM 4542 C CA . ALA C 1 157 ? -18.78528 -70.38488 -46.90495 1.000 26.60039 149 ALA C CA 1
ATOM 4543 C C . ALA C 1 157 ? -19.57900 -69.09327 -46.81148 1.000 20.32127 149 ALA C C 1
ATOM 4544 O O . ALA C 1 157 ? -19.30084 -68.22076 -45.97374 1.000 20.23110 149 ALA C O 1
ATOM 4546 N N . PHE C 1 158 ? -20.55048 -68.97477 -47.70516 1.000 21.32494 150 PHE C N 1
ATOM 4547 C CA . PHE C 1 158 ? -21.50261 -67.87729 -47.68158 1.000 20.55646 150 PHE C CA 1
ATOM 4548 C C . PHE C 1 158 ? -22.06039 -67.67041 -46.28034 1.000 18.47586 150 PHE C C 1
ATOM 4549 O O . PHE C 1 158 ? -22.52197 -68.61391 -45.63471 1.000 17.69262 150 PHE C O 1
ATOM 4557 N N . ILE C 1 159 ? -22.01340 -66.42740 -45.81753 1.000 14.66666 151 ILE C N 1
ATOM 4558 C CA . ILE C 1 159 ? -22.56586 -66.03108 -44.51868 1.000 16.69741 151 ILE C CA 1
ATOM 4559 C C . ILE C 1 159 ? -24.06114 -65.75711 -44.66672 1.000 18.40160 151 ILE C C 1
ATOM 4560 O O . ILE C 1 159 ? -24.44020 -64.79377 -45.35425 1.000 17.87632 151 ILE C O 1
ATOM 4565 N N . PRO C 1 160 ? -24.93069 -66.53532 -44.01399 1.000 15.52234 152 PRO C N 1
ATOM 4566 C CA . PRO C 1 160 ? -26.38241 -66.40669 -44.25772 1.000 17.95730 152 PRO C CA 1
ATOM 4567 C C . PRO C 1 160 ? -26.96933 -65.02176 -43.99238 1.000 18.54562 152 PRO C C 1
ATOM 4568 O O . PRO C 1 160 ? -27.92876 -64.64092 -44.67442 1.000 16.14824 152 PRO C O 1
ATOM 4572 N N . SER C 1 161 ? -26.43925 -64.25255 -43.03463 1.000 16.20099 153 SER C N 1
ATOM 4573 C CA . SER C 1 161 ? -27.01523 -62.93092 -42.76837 1.000 14.64549 153 SER C CA 1
ATOM 4574 C C . SER C 1 161 ? -26.92020 -62.00112 -43.97690 1.000 15.79650 153 SER C C 1
ATOM 4575 O O . SER C 1 161 ? -27.69557 -61.03674 -44.06407 1.000 14.87478 153 SER C O 1
ATOM 4578 N N . ALA C 1 162 ? -26.02003 -62.28673 -44.92797 1.000 13.66124 154 ALA C N 1
ATOM 4579 C CA . ALA C 1 162 ? -25.94280 -61.48091 -46.14638 1.000 14.79377 154 ALA C CA 1
ATOM 4580 C C . ALA C 1 162 ? -27.26497 -61.46482 -46.91110 1.000 16.41726 154 ALA C C 1
ATOM 4581 O O . ALA C 1 162 ? -27.57206 -60.47251 -47.57931 1.000 13.19340 154 ALA C O 1
ATOM 4583 N N . LEU C 1 163 ? -28.05008 -62.54792 -46.83994 1.000 13.43863 155 LEU C N 1
ATOM 4584 C CA . LEU C 1 163 ? -29.34545 -62.56200 -47.51651 1.000 14.11555 155 LEU C CA 1
ATOM 4585 C C . LEU C 1 163 ? -30.28645 -61.52091 -46.91488 1.000 18.70192 155 LEU C C 1
ATOM 4586 O O . LEU C 1 163 ? -31.02726 -60.84410 -47.63956 1.000 15.12437 155 LEU C O 1
ATOM 4591 N N . ASP C 1 164 ? -30.29468 -61.40461 -45.58161 1.000 14.44952 156 ASP C N 1
ATOM 4592 C CA . ASP C 1 164 ? -31.15259 -60.41709 -44.93873 1.000 16.18565 156 ASP C CA 1
ATOM 4593 C C . ASP C 1 164 ? -30.65982 -59.00704 -45.22718 1.000 14.24333 156 ASP C C 1
ATOM 4594 O O . ASP C 1 164 ? -31.46780 -58.08644 -45.41615 1.000 15.46146 156 ASP C O 1
ATOM 4599 N N . LYS C 1 165 ? -29.33863 -58.81330 -45.26984 1.000 11.51525 157 LYS C N 1
ATOM 4600 C CA . LYS C 1 165 ? -28.81823 -57.47667 -45.54935 1.000 14.40546 157 LYS C CA 1
ATOM 4601 C C . LYS C 1 165 ? -29.04297 -57.07971 -47.01132 1.000 12.70827 157 LYS C C 1
ATOM 4602 O O . LYS C 1 165 ? -29.31499 -55.90377 -47.30722 1.000 12.81823 157 LYS C O 1
ATOM 4608 N N . LEU C 1 166 ? -28.95460 -58.04041 -47.94082 1.000 11.07589 158 LEU C N 1
ATOM 4609 C CA . LEU C 1 166 ? -29.30616 -57.73693 -49.33032 1.000 11.65872 158 LEU C CA 1
ATOM 4610 C C . LEU C 1 166 ? -30.72671 -57.18600 -49.43694 1.000 14.80210 158 LEU C C 1
ATOM 4611 O O . LEU C 1 166 ? -30.97320 -56.22193 -50.17686 1.000 13.02587 158 LEU C O 1
ATOM 4616 N N . LYS C 1 167 ? -31.67763 -57.78683 -48.71547 1.000 12.72841 159 LYS C N 1
ATOM 4617 C CA . LYS C 1 167 ? -33.05867 -57.30913 -48.78798 1.000 15.87845 159 LYS C CA 1
ATOM 4618 C C . LYS C 1 167 ? -33.16758 -55.87441 -48.28229 1.000 17.42073 159 LYS C C 1
ATOM 4619 O O . LYS C 1 167 ? -33.90335 -55.06002 -48.85026 1.000 16.02743 159 LYS C O 1
ATOM 4625 N N . VAL C 1 168 ? -32.44656 -55.55210 -47.20663 1.000 13.16578 160 VAL C N 1
ATOM 4626 C CA . VAL C 1 168 ? -32.46660 -54.18808 -46.67840 1.000 14.27419 160 VAL C CA 1
ATOM 4627 C C . VAL C 1 168 ? -31.89210 -53.21618 -47.69715 1.000 14.03329 160 VAL C C 1
ATOM 4628 O O . VAL C 1 168 ? -32.46957 -52.14975 -47.96690 1.000 14.70396 160 VAL C O 1
ATOM 4632 N N . VAL C 1 169 ? -30.73995 -53.56251 -48.27936 1.000 12.41864 161 VAL C N 1
ATOM 4633 C CA . VAL C 1 169 ? -30.08827 -52.61867 -49.18668 1.000 12.94224 161 VAL C CA 1
ATOM 4634 C C . VAL C 1 169 ? -30.84753 -52.52326 -50.50518 1.000 13.92644 161 VAL C C 1
ATOM 4635 O O . VAL C 1 169 ? -30.89954 -51.45232 -51.11530 1.000 14.25239 161 VAL C O 1
ATOM 4639 N N . ARG C 1 170 ? -31.46026 -53.62016 -50.96438 1.000 12.21817 162 ARG C N 1
ATOM 4640 C CA . ARG C 1 170 ? -32.33278 -53.53165 -52.13736 1.000 16.92854 162 ARG C CA 1
ATOM 4641 C C . ARG C 1 170 ? -33.45214 -52.51196 -51.92136 1.000 17.55394 162 ARG C C 1
ATOM 4642 O O . ARG C 1 170 ? -33.76857 -51.72747 -52.82738 1.000 14.89104 162 ARG C O 1
ATOM 4650 N N . LYS C 1 171 ? -34.07807 -52.51672 -50.73695 1.000 13.98202 163 LYS C N 1
ATOM 4651 C CA . LYS C 1 171 ? -35.12884 -51.54116 -50.46298 1.000 17.45214 163 LYS C CA 1
ATOM 4652 C C . LYS C 1 171 ? -34.58376 -50.11996 -50.48991 1.000 17.09850 163 LYS C C 1
ATOM 4653 O O . LYS C 1 171 ? -35.23302 -49.21220 -51.02609 1.000 16.32823 163 LYS C O 1
ATOM 4659 N N . MET C 1 172 ? -33.39235 -49.91012 -49.91655 1.000 14.90477 164 MET C N 1
ATOM 4660 C CA . MET C 1 172 ? -32.78952 -48.58009 -49.91886 1.000 17.76806 164 MET C CA 1
ATOM 4661 C C . MET C 1 172 ? -32.50582 -48.11693 -51.33838 1.000 18.11391 164 MET C C 1
ATOM 4662 O O . MET C 1 172 ? -32.77059 -46.95765 -51.68637 1.000 15.37195 164 MET C O 1
ATOM 4667 N N . ILE C 1 173 ? -31.92903 -49.00060 -52.16506 1.000 13.44121 165 ILE C N 1
ATOM 4668 C CA . ILE C 1 173 ? -31.62889 -48.62553 -53.55222 1.000 15.45213 165 ILE C CA 1
ATOM 4669 C C . ILE C 1 173 ? -32.91160 -48.34795 -54.31590 1.000 21.70945 165 ILE C C 1
ATOM 4670 O O . ILE C 1 173 ? -33.01948 -47.34626 -55.04053 1.000 18.82381 165 ILE C O 1
ATOM 4675 N N . ASP C 1 174 ? -33.91820 -49.20883 -54.14925 1.000 15.17515 166 ASP C N 1
ATOM 4676 C CA . ASP C 1 174 ? -35.17498 -48.98248 -54.85462 1.000 16.47078 166 ASP C CA 1
ATOM 4677 C C . ASP C 1 174 ? -35.80792 -47.65523 -54.43981 1.000 22.32709 166 ASP C C 1
ATOM 4678 O O . ASP C 1 174 ? -36.34291 -46.92304 -55.28120 1.000 21.76420 166 ASP C O 1
ATOM 4683 N N . ALA C 1 175 ? -35.74076 -47.31992 -53.14989 1.000 18.74760 167 ALA C N 1
ATOM 4684 C CA . ALA C 1 175 ? -36.31582 -46.06145 -52.66894 1.000 22.64421 167 ALA C CA 1
ATOM 4685 C C . ALA C 1 175 ? -35.54383 -44.84383 -53.16602 1.000 21.18866 167 ALA C C 1
ATOM 4686 O O . ALA C 1 175 ? -36.10517 -43.74413 -53.21822 1.000 23.49150 167 ALA C O 1
ATOM 4688 N N . SER C 1 176 ? -34.25111 -44.99647 -53.47586 1.000 17.85125 168 SER C N 1
ATOM 4689 C CA . SER C 1 176 ? -33.47019 -43.86571 -53.97429 1.000 24.75691 168 SER C CA 1
ATOM 4690 C C . SER C 1 176 ? -33.86243 -43.45886 -55.38758 1.000 27.05721 168 SER C C 1
ATOM 4691 O O . SER C 1 176 ? -33.60435 -42.31795 -55.78261 1.000 24.32443 168 SER C O 1
ATOM 4694 N N . GLY C 1 177 ? -34.43305 -44.36995 -56.16747 1.000 22.17423 169 GLY C N 1
ATOM 4695 C CA . GLY C 1 177 ? -34.70719 -44.10590 -57.56176 1.000 27.95552 169 GLY C CA 1
ATOM 4696 C C . GLY C 1 177 ? -33.48482 -44.07534 -58.45445 1.000 29.27875 169 GLY C C 1
ATOM 4697 O O . GLY C 1 177 ? -33.62379 -43.82381 -59.65961 1.000 29.57064 169 GLY C O 1
ATOM 4698 N N . LYS C 1 178 ? -32.29800 -44.32566 -57.90959 1.000 21.77255 170 LYS C N 1
ATOM 4699 C CA . LYS C 1 178 ? -31.05477 -44.28990 -58.66649 1.000 21.58377 170 LYS C CA 1
ATOM 4700 C C . LYS C 1 178 ? -30.68605 -45.66026 -59.20674 1.000 21.92619 170 LYS C C 1
ATOM 4701 O O . LYS C 1 178 ? -31.03734 -46.69795 -58.63820 1.000 23.71550 170 LYS C O 1
ATOM 4707 N N . ASP C 1 179 ? -29.91269 -45.64585 -60.28770 1.000 22.35662 171 ASP C N 1
ATOM 4708 C CA . ASP C 1 179 ? -29.42005 -46.86336 -60.92452 1.000 23.95690 171 ASP C CA 1
ATOM 4709 C C . ASP C 1 179 ? -28.13947 -47.26692 -60.19931 1.000 20.63021 171 ASP C C 1
ATOM 4710 O O . ASP C 1 179 ? -27.04149 -46.81144 -60.52852 1.000 24.90805 171 ASP C O 1
ATOM 4715 N N . ILE C 1 180 ? -28.27465 -48.11947 -59.18514 1.000 15.55909 172 ILE C N 1
ATOM 4716 C CA . ILE C 1 180 ? -27.14924 -48.53019 -58.35451 1.000 13.94842 172 ILE C CA 1
ATOM 4717 C C . ILE C 1 180 ? -27.08147 -50.05670 -58.35889 1.000 14.75018 172 ILE C C 1
ATOM 4718 O O . ILE C 1 180 ? -28.04602 -50.72145 -57.95947 1.000 15.30440 172 ILE C O 1
ATOM 4723 N N . ARG C 1 181 ? -25.95617 -50.61204 -58.81882 1.000 12.85880 173 ARG C N 1
ATOM 4724 C CA A ARG C 1 181 ? -25.79262 -52.05830 -58.79908 0.474 14.55866 173 ARG C CA 1
ATOM 4725 C CA B ARG C 1 181 ? -25.77064 -52.05722 -58.79661 0.526 14.55224 173 ARG C CA 1
ATOM 4726 C C . ARG C 1 181 ? -25.75240 -52.54847 -57.35889 1.000 15.58129 173 ARG C C 1
ATOM 4727 O O . ARG C 1 181 ? -25.22213 -51.87784 -56.47363 1.000 13.39951 173 ARG C O 1
ATOM 4742 N N . LEU C 1 182 ? -26.32279 -53.73063 -57.12759 1.000 11.42889 174 LEU C N 1
ATOM 4743 C CA . LEU C 1 182 ? -26.25757 -54.37289 -55.81577 1.000 11.31291 174 LEU C CA 1
ATOM 4744 C C . LEU C 1 182 ? -25.43672 -55.63695 -56.02081 1.000 12.29731 174 LEU C C 1
ATOM 4745 O O . LEU C 1 182 ? -25.91742 -56.61233 -56.60175 1.000 13.40816 174 LEU C O 1
ATOM 4750 N N . GLU C 1 183 ? -24.19147 -55.59863 -55.57388 1.000 10.26033 175 GLU C N 1
ATOM 4751 C CA . GLU C 1 183 ? -23.21461 -56.63569 -55.85576 1.000 11.85839 175 GLU C CA 1
ATOM 4752 C C . GLU C 1 183 ? -23.02255 -57.49680 -54.61471 1.000 11.32701 175 GLU C C 1
ATOM 4753 O O . GLU C 1 183 ? -23.17993 -57.02802 -53.48243 1.000 9.19285 175 GLU C O 1
ATOM 4759 N N . ILE C 1 184 ? -22.69844 -58.77203 -54.83619 1.000 9.53750 176 ILE C N 1
ATOM 4760 C CA . ILE C 1 184 ? -22.49163 -59.74073 -53.76404 1.000 10.10008 176 ILE C CA 1
ATOM 4761 C C . ILE C 1 184 ? -21.19601 -60.49155 -54.04051 1.000 12.37874 176 ILE C C 1
ATOM 4762 O O . ILE C 1 184 ? -20.91490 -60.85783 -55.18988 1.000 11.97550 176 ILE C O 1
ATOM 4767 N N . ASP C 1 185 ? -20.40108 -60.72180 -52.99759 1.000 9.80914 177 ASP C N 1
ATOM 4768 C CA . ASP C 1 185 ? -19.10766 -61.39199 -53.18764 1.000 11.28296 177 ASP C CA 1
ATOM 4769 C C . ASP C 1 185 ? -18.81763 -62.27090 -51.98497 1.000 15.00291 177 ASP C C 1
ATOM 4770 O O . ASP C 1 185 ? -18.74546 -61.77002 -50.85825 1.000 14.64079 177 ASP C O 1
ATOM 4775 N N . GLY C 1 186 ? -18.63028 -63.57014 -52.23477 1.000 12.19845 178 GLY C N 1
ATOM 4776 C CA . GLY C 1 186 ? -18.20821 -64.47492 -51.18864 1.000 16.02763 178 GLY C CA 1
ATOM 4777 C C . GLY C 1 186 ? -19.00222 -65.76591 -51.13857 1.000 14.94610 178 GLY C C 1
ATOM 4778 O O . GLY C 1 186 ? -20.14906 -65.77638 -50.68584 1.000 16.26280 178 GLY C O 1
ATOM 4779 N N . GLY C 1 187 ? -18.39581 -66.86046 -51.58025 1.000 15.73887 179 GLY C N 1
ATOM 4780 C CA . GLY C 1 187 ? -19.06465 -68.14454 -51.51479 1.000 16.51049 179 GLY C CA 1
ATOM 4781 C C . GLY C 1 187 ? -20.26243 -68.27065 -52.42644 1.000 19.09136 179 GLY C C 1
ATOM 4782 O O . GLY C 1 187 ? -21.14133 -69.09593 -52.15818 1.000 19.23573 179 GLY C O 1
ATOM 4783 N N . VAL C 1 188 ? -20.32246 -67.46856 -53.48980 1.000 14.53077 180 VAL C N 1
ATOM 4784 C CA . VAL C 1 188 ? -21.41408 -67.53296 -54.45448 1.000 14.62599 180 VAL C CA 1
ATOM 4785 C C . VAL C 1 188 ? -21.16874 -68.70948 -55.38586 1.000 15.75270 180 VAL C C 1
ATOM 4786 O O . VAL C 1 188 ? -20.09763 -68.82038 -55.98816 1.000 18.41287 180 VAL C O 1
ATOM 4790 N N . LYS C 1 189 ? -22.15705 -69.58394 -55.52583 1.000 14.89673 181 LYS C N 1
ATOM 4791 C CA . LYS C 1 189 ? -21.97660 -70.70149 -56.44325 1.000 20.51067 181 LYS C CA 1
ATOM 4792 C C . LYS C 1 189 ? -23.31015 -71.03024 -57.10152 1.000 17.14603 181 LYS C C 1
ATOM 4793 O O . LYS C 1 189 ? -24.33916 -70.42953 -56.79332 1.000 19.65909 181 LYS C O 1
ATOM 4799 N N . ALA C 1 190 ? -23.28217 -71.98597 -58.04258 1.000 17.85018 182 ALA C N 1
ATOM 4800 C CA . ALA C 1 190 ? -24.48590 -72.28742 -58.81443 1.000 18.59383 182 ALA C CA 1
ATOM 4801 C C . ALA C 1 190 ? -25.66891 -72.61731 -57.90746 1.000 22.72027 182 ALA C C 1
ATOM 4802 O O . ALA C 1 190 ? -26.80147 -72.19022 -58.16748 1.000 23.78682 182 ALA C O 1
ATOM 4804 N N . ASP C 1 191 ? -25.42517 -73.35500 -56.82136 1.000 24.81988 183 ASP C N 1
ATOM 4805 C CA . ASP C 1 191 ? -26.53486 -73.86930 -56.02772 1.000 23.99555 183 ASP C CA 1
ATOM 4806 C C . ASP C 1 191 ? -27.06906 -72.88235 -54.98904 1.000 20.80247 183 ASP C C 1
ATOM 4807 O O . ASP C 1 191 ? -28.08777 -73.17901 -54.35168 1.000 22.21189 183 ASP C O 1
ATOM 4812 N N . ASN C 1 192 ? -26.45657 -71.71588 -54.80743 1.000 21.28409 184 ASN C N 1
ATOM 4813 C CA . ASN C 1 192 ? -27.07976 -70.70855 -53.95617 1.000 21.90336 184 ASN C CA 1
ATOM 4814 C C . ASN C 1 192 ? -27.34443 -69.38522 -54.66162 1.000 21.92247 184 ASN C C 1
ATOM 4815 O O . ASN C 1 192 ? -27.93515 -68.48804 -54.04751 1.000 17.97212 184 ASN C O 1
ATOM 4820 N N . ILE C 1 193 ? -26.97522 -69.24970 -55.93791 1.000 17.36169 185 ILE C N 1
ATOM 4821 C CA . ILE C 1 193 ? -27.08794 -67.93922 -56.57384 1.000 17.93950 185 ILE C CA 1
ATOM 4822 C C . ILE C 1 193 ? -28.55032 -67.55815 -56.81094 1.000 21.15130 185 ILE C C 1
ATOM 4823 O O . ILE C 1 193 ? -28.88961 -66.36827 -56.81010 1.000 16.44469 185 ILE C O 1
ATOM 4828 N N . GLY C 1 194 ? -29.44121 -68.54374 -56.97984 1.000 17.85736 186 GLY C N 1
ATOM 4829 C CA . GLY C 1 194 ? -30.85619 -68.22550 -57.11091 1.000 17.23809 186 GLY C CA 1
ATOM 4830 C C . GLY C 1 194 ? -31.40838 -67.51883 -55.88200 1.000 19.98058 186 GLY C C 1
ATOM 4831 O O . GLY C 1 194 ? -32.04332 -66.46830 -55.98399 1.000 17.84083 186 GLY C O 1
ATOM 4832 N N . GLU C 1 195 ? -31.16358 -68.08894 -54.70122 1.000 19.23774 187 GLU C N 1
ATOM 4833 C CA . GLU C 1 195 ? -31.62911 -67.47962 -53.45806 1.000 20.93571 187 GLU C CA 1
ATOM 4834 C C . GLU C 1 195 ? -31.00746 -66.10103 -53.25393 1.000 19.27610 187 GLU C C 1
ATOM 4835 O O . GLU C 1 195 ? -31.65838 -65.17999 -52.73159 1.000 18.85717 187 GLU C O 1
ATOM 4841 N N . ILE C 1 196 ? -29.74257 -65.94407 -53.64880 1.000 14.50053 188 ILE C N 1
ATOM 4842 C CA . ILE C 1 196 ? -29.06176 -64.65541 -53.50294 1.000 15.38876 188 ILE C CA 1
ATOM 4843 C C . ILE C 1 196 ? -29.69196 -63.61144 -54.41491 1.000 14.73588 188 ILE C C 1
ATOM 4844 O O . ILE C 1 196 ? -29.89753 -62.45647 -54.01298 1.000 14.92388 188 ILE C O 1
ATOM 4849 N N . ALA C 1 197 ? -30.01714 -64.00270 -55.64963 1.000 15.48162 189 ALA C N 1
ATOM 4850 C CA . ALA C 1 197 ? -30.71440 -63.09861 -56.56088 1.000 15.92772 189 ALA C CA 1
ATOM 4851 C C . ALA C 1 197 ? -32.09145 -62.73057 -56.01884 1.000 18.46289 189 ALA C C 1
ATOM 4852 O O . ALA C 1 197 ? -32.49726 -61.56158 -56.07409 1.000 17.36706 189 ALA C O 1
ATOM 4854 N N . ALA C 1 198 ? -32.81919 -63.71613 -55.48116 1.000 14.91187 190 ALA C N 1
ATOM 4855 C CA . ALA C 1 198 ? -34.13401 -63.44233 -54.90504 1.000 18.76974 190 ALA C CA 1
ATOM 4856 C C . ALA C 1 198 ? -34.05174 -62.45567 -53.74592 1.000 18.08385 190 ALA C C 1
ATOM 4857 O O . ALA C 1 198 ? -34.99297 -61.68535 -53.52339 1.000 19.79297 190 ALA C O 1
ATOM 4859 N N . ALA C 1 199 ? -32.94494 -62.46357 -53.00041 1.000 16.53399 191 ALA C N 1
ATOM 4860 C CA . ALA C 1 199 ? -32.76976 -61.52462 -51.89811 1.000 19.32391 191 ALA C CA 1
ATOM 4861 C C . ALA C 1 199 ? -32.48928 -60.10801 -52.38632 1.000 17.31608 191 ALA C C 1
ATOM 4862 O O . ALA C 1 199 ? -32.60663 -59.16572 -51.60006 1.000 15.30448 191 ALA C O 1
ATOM 4864 N N . GLY C 1 200 ? -32.06986 -59.94080 -53.63916 1.000 18.86175 192 GLY C N 1
ATOM 4865 C CA . GLY C 1 200 ? -31.96996 -58.60493 -54.19732 1.000 19.01623 192 GLY C CA 1
ATOM 4866 C C . GLY C 1 200 ? -30.71618 -58.29606 -54.99031 1.000 17.28888 192 GLY C C 1
ATOM 4867 O O . GLY C 1 200 ? -30.65045 -57.24514 -55.63314 1.000 17.57047 192 GLY C O 1
ATOM 4868 N N . ALA C 1 201 ? -29.71065 -59.16547 -54.94937 1.000 15.72874 193 ALA C N 1
ATOM 4869 C CA . ALA C 1 201 ? -28.48873 -58.88842 -55.68914 1.000 14.65877 193 ALA C CA 1
ATOM 4870 C C . ALA C 1 201 ? -28.75562 -58.95853 -57.19395 1.000 14.56143 193 ALA C C 1
ATOM 4871 O O . ALA C 1 201 ? -29.61532 -59.71415 -57.66191 1.000 15.42869 193 ALA C O 1
ATOM 4873 N N . ASP C 1 202 ? -28.05996 -58.11305 -57.95351 1.000 14.06591 194 ASP C N 1
ATOM 4874 C CA . ASP C 1 202 ? -28.12542 -58.20256 -59.40937 1.000 14.32575 194 ASP C CA 1
ATOM 4875 C C . ASP C 1 202 ? -26.75797 -58.27713 -60.07174 1.000 13.48333 194 ASP C C 1
ATOM 4876 O O . ASP C 1 202 ? -26.68469 -58.33650 -61.30430 1.000 14.16230 194 ASP C O 1
ATOM 4881 N N . THR C 1 203 ? -25.68191 -58.28084 -59.28975 1.000 11.86053 195 THR C N 1
ATOM 4882 C CA . THR C 1 203 ? -24.32044 -58.32060 -59.79957 1.000 11.92067 195 THR C CA 1
ATOM 4883 C C . THR C 1 203 ? -23.57144 -59.33638 -58.96114 1.000 11.15375 195 THR C C 1
ATOM 4884 O O . THR C 1 203 ? -23.48652 -59.18398 -57.73882 1.000 12.68918 195 THR C O 1
ATOM 4888 N N . PHE C 1 204 ? -23.06682 -60.38868 -59.59246 1.000 11.14920 196 PHE C N 1
ATOM 4889 C CA . PHE C 1 204 ? -22.64660 -61.58322 -58.86363 1.000 13.66319 196 PHE C CA 1
ATOM 4890 C C . PHE C 1 204 ? -21.16129 -61.83625 -59.08266 1.000 11.17510 196 PHE C C 1
ATOM 4891 O O . PHE C 1 204 ? -20.72213 -62.04984 -60.21519 1.000 12.69699 196 PHE C O 1
ATOM 4899 N N . VAL C 1 205 ? -20.39236 -61.80367 -58.00126 1.000 10.39032 197 VAL C N 1
ATOM 4900 C CA . VAL C 1 205 ? -18.96863 -62.11768 -58.03332 1.000 10.52366 197 VAL C CA 1
ATOM 4901 C C . VAL C 1 205 ? -18.79054 -63.57192 -57.62632 1.000 12.76644 197 VAL C C 1
ATOM 4902 O O . VAL C 1 205 ? -19.26561 -63.98471 -56.55892 1.000 14.87182 197 VAL C O 1
ATOM 4906 N N . ALA C 1 206 ? -18.10546 -64.35336 -58.46883 1.000 13.51442 198 ALA C N 1
ATOM 4907 C CA . ALA C 1 206 ? -17.75671 -65.72176 -58.10362 1.000 13.10463 198 ALA C CA 1
ATOM 4908 C C . ALA C 1 206 ? -16.32255 -65.98331 -58.54188 1.000 14.40061 198 ALA C C 1
ATOM 4909 O O . ALA C 1 206 ? -15.89947 -65.51466 -59.59856 1.000 16.55999 198 ALA C O 1
ATOM 4911 N N . GLY C 1 207 ? -15.58252 -66.72708 -57.73333 1.000 18.13500 199 GLY C N 1
ATOM 4912 C CA . GLY C 1 207 ? -14.19107 -67.00593 -58.03464 1.000 16.76614 199 GLY C CA 1
ATOM 4913 C C . GLY C 1 207 ? -13.96075 -68.48031 -58.27404 1.000 16.45816 199 GLY C C 1
ATOM 4914 O O . GLY C 1 207 ? -13.95743 -68.93071 -59.42233 1.000 15.77969 199 GLY C O 1
ATOM 4915 N N . SER C 1 208 ? -13.80309 -69.24251 -57.19194 1.000 17.01609 200 SER C N 1
ATOM 4916 C CA . SER C 1 208 ? -13.51618 -70.66655 -57.33240 1.000 24.60989 200 SER C CA 1
ATOM 4917 C C . SER C 1 208 ? -14.65677 -71.41009 -58.01925 1.000 18.86983 200 SER C C 1
ATOM 4918 O O . SER C 1 208 ? -14.40644 -72.37480 -58.73951 1.000 21.28915 200 SER C O 1
ATOM 4921 N N . ALA C 1 209 ? -15.90599 -70.96325 -57.84793 1.000 18.74864 201 ALA C N 1
ATOM 4922 C CA . ALA C 1 209 ? -17.01080 -71.67306 -58.49021 1.000 16.15565 201 ALA C CA 1
ATOM 4923 C C . ALA C 1 209 ? -16.88231 -71.65382 -60.00794 1.000 16.26130 201 ALA C C 1
ATOM 4924 O O . ALA C 1 209 ? -17.29896 -72.60288 -60.68167 1.000 20.85078 201 ALA C O 1
ATOM 4926 N N . ILE C 1 210 ? -16.25964 -70.61592 -60.56264 1.000 15.79777 202 ILE C N 1
ATOM 4927 C CA . ILE C 1 210 ? -16.06327 -70.53487 -62.00754 1.000 17.37498 202 ILE C CA 1
ATOM 4928 C C . ILE C 1 210 ? -14.69162 -71.07890 -62.39197 1.000 17.06342 202 ILE C C 1
ATOM 4929 O O . ILE C 1 210 ? -14.59205 -72.03532 -63.16832 1.000 18.72906 202 ILE C O 1
ATOM 4934 N N . PHE C 1 211 ? -13.62408 -70.51656 -61.82120 1.000 19.06255 203 PHE C N 1
ATOM 4935 C CA . PHE C 1 211 ? -12.28498 -70.83356 -62.31206 1.000 18.28316 203 PHE C CA 1
ATOM 4936 C C . PHE C 1 211 ? -11.79304 -72.21595 -61.89817 1.000 27.67224 203 PHE C C 1
ATOM 4937 O O . PHE C 1 211 ? -10.93502 -72.78038 -62.58797 1.000 23.84788 203 PHE C O 1
ATOM 4945 N N . ASN C 1 212 ? -12.32402 -72.79261 -60.81908 1.000 21.41646 204 ASN C N 1
ATOM 4946 C CA . ASN C 1 212 ? -11.90560 -74.11568 -60.37655 1.000 28.01232 204 ASN C CA 1
ATOM 4947 C C . ASN C 1 212 ? -12.99604 -75.16650 -60.57100 1.000 31.01577 204 ASN C C 1
ATOM 4948 O O . ASN C 1 212 ? -12.97074 -76.20962 -59.91564 1.000 36.04017 204 ASN C O 1
ATOM 4953 N N . ALA C 1 213 ? -13.95113 -74.91681 -61.45875 1.000 30.34898 205 ALA C N 1
ATOM 4954 C CA . ALA C 1 213 ? -15.07229 -75.83218 -61.60451 1.000 33.39122 205 ALA C CA 1
ATOM 4955 C C . ALA C 1 213 ? -14.65700 -77.11211 -62.32394 1.000 38.41398 205 ALA C C 1
ATOM 4956 O O . ALA C 1 213 ? -13.70235 -77.14260 -63.10664 1.000 38.35955 205 ALA C O 1
ATOM 4958 N N . LYS C 1 214 ? -15.42124 -78.17507 -62.06267 1.000 35.87368 206 LYS C N 1
ATOM 4959 C CA . LYS C 1 214 ? -15.22941 -79.45616 -62.72709 1.000 39.07284 206 LYS C CA 1
ATOM 4960 C C . LYS C 1 214 ? -15.80077 -79.47209 -64.13774 1.000 42.31404 206 LYS C C 1
ATOM 4961 O O . LYS C 1 214 ? -15.41851 -80.32932 -64.93848 1.000 45.24773 206 LYS C O 1
ATOM 4963 N N . THR C 1 215 ? -16.69371 -78.54410 -64.45579 1.000 33.33327 207 THR C N 1
ATOM 4964 C CA . THR C 1 215 ? -17.18915 -78.31695 -65.80235 1.000 34.00429 207 THR C CA 1
ATOM 4965 C C . THR C 1 215 ? -16.63331 -76.98767 -66.29543 1.000 34.68828 207 THR C C 1
ATOM 4966 O O . THR C 1 215 ? -15.96124 -76.26273 -65.56012 1.000 34.92963 207 THR C O 1
ATOM 4970 N N . SER C 1 216 ? -16.91866 -76.67280 -67.54986 1.000 24.27366 208 SER C N 1
ATOM 4971 C CA . SER C 1 216 ? -16.29677 -75.52165 -68.19311 1.000 18.79277 208 SER C CA 1
ATOM 4972 C C . SER C 1 216 ? -16.79706 -74.20617 -67.60137 1.000 20.17226 208 SER C C 1
ATOM 4973 O O . SER C 1 216 ? -17.84092 -74.13811 -66.94130 1.000 16.51626 208 SER C O 1
ATOM 4976 N N . TYR C 1 217 ? -16.04307 -73.13443 -67.87133 1.000 15.37334 209 TYR C N 1
ATOM 4977 C CA . TYR C 1 217 ? -16.50747 -71.80846 -67.45883 1.000 16.25644 209 TYR C CA 1
ATOM 4978 C C . TYR C 1 217 ? -17.87523 -71.50916 -68.06056 1.000 19.42256 209 TYR C C 1
ATOM 4979 O O . TYR C 1 217 ? -18.76657 -70.98310 -67.37404 1.000 18.72818 209 TYR C O 1
ATOM 4988 N N . GLN C 1 218 ? -18.05693 -71.84739 -69.34471 1.000 14.78377 210 GLN C N 1
ATOM 4989 C CA A GLN C 1 218 ? -19.31952 -71.55081 -70.00886 0.575 17.53453 210 GLN C CA 1
ATOM 4990 C CA B GLN C 1 218 ? -19.32105 -71.57376 -70.02731 0.425 17.54131 210 GLN C CA 1
ATOM 4991 C C . GLN C 1 218 ? -20.47753 -72.33470 -69.38752 1.000 17.44124 210 GLN C C 1
ATOM 4992 O O . GLN C 1 218 ? -21.58100 -71.79879 -69.23686 1.000 20.61408 210 GLN C O 1
ATOM 5003 N N . ASP C 1 219 ? -20.24615 -73.58678 -68.98898 1.000 18.38190 211 ASP C N 1
ATOM 5004 C CA A ASP C 1 219 ? -21.32274 -74.35250 -68.36607 0.446 20.07987 211 ASP C CA 1
ATOM 5005 C CA B ASP C 1 219 ? -21.30588 -74.36763 -68.35218 0.554 20.06388 211 ASP C CA 1
ATOM 5006 C C . ASP C 1 219 ? -21.71684 -73.76783 -67.00971 1.000 20.94059 211 ASP C C 1
ATOM 5007 O O . ASP C 1 219 ? -22.91082 -73.64591 -66.70546 1.000 19.50910 211 ASP C O 1
ATOM 5016 N N . VAL C 1 220 ? -20.73809 -73.41190 -66.17428 1.000 15.98687 212 VAL C N 1
ATOM 5017 C CA . VAL C 1 220 ? -21.06047 -72.86152 -64.85791 1.000 16.83842 212 VAL C CA 1
ATOM 5018 C C . VAL C 1 220 ? -21.80164 -71.53750 -64.99822 1.000 19.46656 212 VAL C C 1
ATOM 5019 O O . VAL C 1 220 ? -22.81017 -71.29617 -64.32250 1.000 17.63526 212 VAL C O 1
ATOM 5023 N N . ILE C 1 221 ? -21.32140 -70.66061 -65.88197 1.000 16.04747 213 ILE C N 1
ATOM 5024 C CA . ILE C 1 221 ? -21.95848 -69.35330 -66.02601 1.000 15.94001 213 ILE C CA 1
ATOM 5025 C C . ILE C 1 221 ? -23.37732 -69.50672 -66.56674 1.000 18.65066 213 ILE C C 1
ATOM 5026 O O . ILE C 1 221 ? -24.29916 -68.80320 -66.13132 1.000 18.78192 213 ILE C O 1
ATOM 5031 N N . ALA C 1 222 ? -23.58993 -70.45328 -67.49416 1.000 18.79724 214 ALA C N 1
ATOM 5032 C CA . ALA C 1 222 ? -24.93808 -70.68011 -68.00105 1.000 19.00889 214 ALA C CA 1
ATOM 5033 C C . ALA C 1 222 ? -25.85536 -71.19642 -66.90079 1.000 18.48588 214 ALA C C 1
ATOM 5034 O O . ALA C 1 222 ? -27.02510 -70.80341 -66.83256 1.000 19.12670 214 ALA C O 1
ATOM 5036 N N . GLN C 1 223 ? -25.35156 -72.09232 -66.04495 1.000 18.66847 215 GLN C N 1
ATOM 5037 C CA A GLN C 1 223 ? -26.17276 -72.56442 -64.93405 0.566 19.19090 215 GLN C CA 1
ATOM 5038 C CA B GLN C 1 223 ? -26.12999 -72.57518 -64.90062 0.434 19.22965 215 GLN C CA 1
ATOM 5039 C C . GLN C 1 223 ? -26.50528 -71.42978 -63.97212 1.000 17.53757 215 GLN C C 1
ATOM 5040 O O . GLN C 1 223 ? -27.64623 -71.32918 -63.50049 1.000 19.21339 215 GLN C O 1
ATOM 5051 N N . MET C 1 224 ? -25.52918 -70.57317 -63.66627 1.000 15.67607 216 MET C N 1
ATOM 5052 C CA . MET C 1 224 ? -25.77755 -69.44564 -62.77630 1.000 18.86926 216 MET C CA 1
ATOM 5053 C C . MET C 1 224 ? -26.87393 -68.54734 -63.32992 1.000 20.43562 216 MET C C 1
ATOM 5054 O O . MET C 1 224 ? -27.79489 -68.15068 -62.60463 1.000 21.46051 216 MET C O 1
ATOM 5059 N N . ARG C 1 225 ? -26.78590 -68.21190 -64.61860 1.000 18.54879 217 ARG C N 1
ATOM 5060 C CA . ARG C 1 225 ? -27.80782 -67.37462 -65.23554 1.000 20.98792 217 ARG C CA 1
ATOM 5061 C C . ARG C 1 225 ? -29.17045 -68.05057 -65.19608 1.000 24.38257 217 ARG C C 1
ATOM 5062 O O . ARG C 1 225 ? -30.17468 -67.40686 -64.87661 1.000 23.89738 217 ARG C O 1
ATOM 5070 N N . ALA C 1 226 ? -29.22683 -69.34863 -65.51510 1.000 20.20757 218 ALA C N 1
ATOM 5071 C CA . ALA C 1 226 ? -30.50779 -70.04534 -65.47264 1.000 27.58949 218 ALA C CA 1
ATOM 5072 C C . ALA C 1 226 ? -31.06395 -70.05461 -64.05599 1.000 26.15926 218 ALA C C 1
ATOM 5073 O O . ALA C 1 226 ? -32.26601 -69.84944 -63.85269 1.000 24.98219 218 ALA C O 1
ATOM 5075 N N . ASN C 1 227 ? -30.19490 -70.25811 -63.06108 1.000 19.72729 219 ASN C N 1
ATOM 5076 C CA . ASN C 1 227 ? -30.65538 -70.28545 -61.67426 1.000 23.76498 219 ASN C CA 1
ATOM 5077 C C . ASN C 1 227 ? -31.13444 -68.91331 -61.22157 1.000 23.63305 219 ASN C C 1
ATOM 5078 O O . ASN C 1 227 ? -32.13706 -68.80702 -60.50799 1.000 25.93409 219 ASN C O 1
ATOM 5083 N N . VAL C 1 228 ? -30.45426 -67.85380 -61.65235 1.000 22.58623 220 VAL C N 1
ATOM 5084 C CA . VAL C 1 228 ? -30.90530 -66.50380 -61.32840 1.000 23.97569 220 VAL C CA 1
ATOM 5085 C C . VAL C 1 228 ? -32.25041 -66.21505 -61.98130 1.000 30.79768 220 VAL C C 1
ATOM 5086 O O . VAL C 1 228 ? -33.16030 -65.67361 -61.34194 1.000 30.13510 220 VAL C O 1
ATOM 5090 N N . ALA C 1 229 ? -32.40199 -66.57561 -63.25961 1.000 25.95992 221 ALA C N 1
ATOM 5091 C CA . ALA C 1 229 ? -33.65634 -66.31491 -63.96142 1.000 32.38644 221 ALA C CA 1
ATOM 5092 C C . ALA C 1 229 ? -34.82242 -67.05933 -63.31726 1.000 32.56108 221 ALA C C 1
ATOM 5093 O O . ALA C 1 229 ? -35.92820 -66.51937 -63.21130 1.000 44.41256 221 ALA C O 1
ATOM 5095 N N . ALA C 1 230 ? -34.59922 -68.30121 -62.88195 1.000 30.50904 222 ALA C N 1
ATOM 5096 C CA . ALA C 1 230 ? -35.67070 -69.07287 -62.26448 1.000 29.98436 222 ALA C CA 1
ATOM 5097 C C . ALA C 1 230 ? -36.06577 -68.52608 -60.89740 1.000 36.55239 222 ALA C C 1
ATOM 5098 O O . ALA C 1 230 ? -37.18088 -68.78577 -60.43937 1.000 33.97650 222 ALA C O 1
ATOM 5100 N N . ALA C 1 231 ? -35.17941 -67.79616 -60.22532 1.000 36.04986 223 ALA C N 1
ATOM 5101 C CA . ALA C 1 231 ? -35.48717 -67.28814 -58.89380 1.000 46.16004 223 ALA C CA 1
ATOM 5102 C C . ALA C 1 231 ? -36.17653 -65.93299 -58.91628 1.000 50.61782 223 ALA C C 1
ATOM 5103 O O . ALA C 1 231 ? -36.76429 -65.53590 -57.90315 1.000 49.10575 223 ALA C O 1
ATOM 5105 N N . ARG C 1 232 ? -36.11183 -65.21703 -60.03283 1.000 57.00527 224 ARG C N 1
ATOM 5106 C CA . ARG C 1 232 ? -36.76524 -63.92328 -60.14749 1.000 63.75044 224 ARG C CA 1
ATOM 5107 C C . ARG C 1 232 ? -38.18012 -64.11437 -60.69020 1.000 70.44420 224 ARG C C 1
ATOM 5108 O O . ARG C 1 232 ? -38.63112 -63.40203 -61.58863 1.000 77.65804 224 ARG C O 1
#

Foldseek 3Di:
DAEEEECQQADVVPSLVRVVQLVVLPHQEHEYEAADCPLANDGGDALVVLLVNVVSPDDGAYAYEDSDAQDQPRLLSNLVSPHAEYEYECVRYPCSQVSLVSCVVSVHFYEYEAEQPRDPCVCVPCVQSHQEYEYEQDGPRPDADAGNVCVLVVLLVVQVVNVVSVDNHAYEYDHRDALVCLLSSVLSPHDYYYHYCRQNVPPDHSSVRVVSSVVSNVVSD/DAEEEECQQADPVPSLVRVVQLVVLPHQEHEYEAADCPLANDGDDALVVLLVNVVSPDDGAYAYEDSDAQDQPRLLSNLVSPHAEYEYECVRYPCNQVSLVSNVVSVHFYEYEAEQPRDPCVCVPCVQSHQEYEYEQDGPRPDADAGNVCVLVVLLVVQVVNVVSVDNHAYEYDHNDFLVCLLSSLLSHHDYYYHYCNQNVPPDHNNVRVVSSVVSNVVSD/DAEEEECQQADVVPSLVRVVQLVVLPHQEHEYEAADCPLANDGGDALVVLLVNVVSPDDGAYAYEDSDAQDQPRLLSNLVSPHAEYEYECVRYPCNQVSLVSCVVSVHFYEYEAELPRDPCVCVPCVLSHQEYEYEQDGPRPDADAGNVCSLVVLLVVQVVNVVSVDNHAYEYDHNDFLVCLLSSLLSPHDHYYHYCNQNVPPDHNSVRVVSSVVSNVVSD